Protein AF-A0A9P7Z9K1-F1 (afdb_monomer)

Mean predicted aligned error: 18.43 Å

InterPro domains:
  IPR018805 Cell wall protein YJL171C/Tos1, C-terminal [PF10287] (294-514)
  IPR018807 Cell wall protein YJL171C/Tos1, N-terminal [PF10290] (50-109)

Foldseek 3Di:
DVVVVVVVVVVVVVVVVVVVVPPPPQFFFPCVQPWDADQNAIFRAAFQKEKEFQQWDWAWFWFFDDQDPVLDTHTDIDTDGALNPPVLFFKWKKWFDQKFFFKKWKWDFDDPDPDPDPDPDDDDDDDDDDDDDDDDDDDDDDDDDDDDDDDDDDDDDDDDDPDDDDDDDDDDPPDDDDDDDFDKDWDQDPNDIDIDTPPDPDDDDDDDDDDDDDDDDDDDDDDDDDDDDDDDDDDDDDDDDDDDDDDDDDDDDDDDDDDDDDDDDDDDDDDDDDDDDDPPPPPDDPPDQPDQTKIFTQWMAGQVVLDTDQKFKKAQQAVQQAHHADPSQGGAIAADDLLLAHGDNDTGRNHSYRNAQPGMMIMATPAWDDPCPVPDADPRHTGGTGDHRQWMKMKTKMAHAQDPPDPRRLVRSKIFMKMDNRSCSRFHVPDDNGRQVRFSWMWTLWIRDRNGNQWTWIWIGGVQIDTGSYTHGHRNDDMWMKMWTRDSPRSMTMIRTDDPPDDSDRIDTSVVVVVRSPVTDPVSYRYHHSVVVVVPDPDPPPPDD

pLDDT: mean 70.48, std 29.5, range [22.77, 98.94]

Radius of gyration: 34.37 Å; Cα contacts (8 Å, |Δi|>4): 966; chains: 1; bounding box: 111×99×93 Å

Structure (mmCIF, N/CA/C/O backbone):
data_AF-A0A9P7Z9K1-F1
#
_entry.id   AF-A0A9P7Z9K1-F1
#
loop_
_atom_site.group_PDB
_atom_site.id
_atom_site.type_symbol
_atom_site.label_atom_id
_atom_site.label_alt_id
_atom_site.label_comp_id
_atom_site.label_asym_id
_atom_site.label_entity_id
_atom_site.label_seq_id
_atom_site.pdbx_PDB_ins_code
_atom_site.Cartn_x
_atom_site.Cartn_y
_atom_site.Cartn_z
_atom_site.occupancy
_atom_site.B_iso_or_equiv
_atom_site.auth_seq_id
_atom_site.auth_comp_id
_atom_site.auth_asym_id
_atom_site.auth_atom_id
_atom_site.pdbx_PDB_model_num
ATOM 1 N N . MET A 1 1 ? -43.307 46.936 30.297 1.00 53.91 1 MET A N 1
ATOM 2 C CA . MET A 1 1 ? -43.446 45.460 30.219 1.00 53.91 1 MET A CA 1
ATOM 3 C C . MET A 1 1 ? -43.026 44.916 28.855 1.00 53.91 1 MET A C 1
ATOM 5 O O . MET A 1 1 ? -41.855 44.590 28.769 1.00 53.91 1 MET A O 1
ATOM 9 N N . LYS A 1 2 ? -43.871 44.879 27.802 1.00 52.28 2 LYS A N 1
ATOM 10 C CA . LYS A 1 2 ? -43.585 44.150 26.532 1.00 52.28 2 LYS A CA 1
ATOM 11 C C . LYS A 1 2 ? -42.144 44.268 25.986 1.00 52.28 2 LYS A C 1
ATOM 13 O O . LYS A 1 2 ? -41.549 43.252 25.651 1.00 52.28 2 LYS A O 1
ATOM 18 N N . LEU A 1 3 ? -41.558 45.470 25.954 1.00 50.91 3 LEU A N 1
ATOM 19 C CA . LEU A 1 3 ? -40.187 45.679 25.457 1.00 50.91 3 LEU A CA 1
ATOM 20 C C . LEU A 1 3 ? -39.109 44.914 26.259 1.00 50.91 3 LEU A C 1
ATOM 22 O O . LEU A 1 3 ? -38.195 44.360 25.661 1.00 50.91 3 LEU A O 1
ATOM 26 N N . HIS A 1 4 ? -39.229 44.824 27.590 1.00 57.25 4 HIS A N 1
ATOM 27 C CA . HIS A 1 4 ? -38.320 44.006 28.409 1.00 57.25 4 HIS A CA 1
ATOM 28 C C . HIS A 1 4 ? -38.481 42.511 28.124 1.00 57.25 4 HIS A C 1
ATOM 30 O O . HIS A 1 4 ? -37.489 41.793 28.116 1.00 57.25 4 HIS A O 1
ATOM 36 N N . THR A 1 5 ? -39.706 42.044 27.859 1.00 61.56 5 THR A N 1
ATOM 37 C CA . THR A 1 5 ? -39.964 40.635 27.537 1.00 61.56 5 THR A CA 1
ATOM 38 C C . THR A 1 5 ? -39.195 40.219 26.284 1.00 61.56 5 THR A C 1
ATOM 40 O O . THR A 1 5 ? -38.458 39.242 26.330 1.00 61.56 5 THR A O 1
ATOM 43 N N . HIS A 1 6 ? -39.281 41.002 25.201 1.00 61.91 6 HIS A N 1
ATOM 44 C CA . HIS A 1 6 ? -38.575 40.700 23.950 1.00 61.91 6 HIS A CA 1
ATOM 45 C C . HIS A 1 6 ? -37.046 40.765 24.081 1.00 61.91 6 HIS A C 1
ATOM 47 O O . HIS A 1 6 ? -36.362 39.912 23.522 1.00 61.91 6 HIS A O 1
ATOM 53 N N . ILE A 1 7 ? -36.507 41.724 24.846 1.00 68.69 7 ILE A N 1
ATOM 54 C CA . ILE A 1 7 ? -35.061 41.804 25.119 1.00 68.69 7 ILE A CA 1
ATOM 55 C C . ILE A 1 7 ? -34.590 40.561 25.887 1.00 68.69 7 ILE A C 1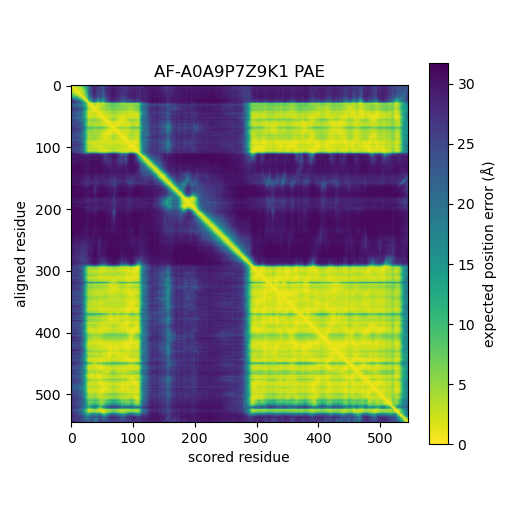
ATOM 57 O O . ILE A 1 7 ? -33.574 39.972 25.525 1.00 68.69 7 ILE A O 1
ATOM 61 N N . LEU A 1 8 ? -35.345 40.113 26.896 1.00 62.81 8 LEU A N 1
ATOM 62 C CA . LEU A 1 8 ? -34.990 38.924 27.671 1.00 62.81 8 LEU A CA 1
ATOM 63 C C . LEU A 1 8 ? -35.051 37.645 26.818 1.00 62.81 8 LEU A C 1
ATOM 65 O O . LEU A 1 8 ? -34.145 36.822 26.901 1.00 62.81 8 LEU A O 1
ATOM 69 N N . THR A 1 9 ? -36.062 37.497 25.951 1.00 62.94 9 THR A N 1
ATOM 70 C CA . THR A 1 9 ? -36.138 36.365 25.010 1.00 62.94 9 THR A CA 1
ATOM 71 C C . THR A 1 9 ? -34.973 36.367 24.020 1.00 62.94 9 THR A C 1
ATOM 73 O O . THR A 1 9 ? -34.409 35.309 23.761 1.00 62.94 9 THR A O 1
ATOM 76 N N . LEU A 1 10 ? -34.576 37.534 23.496 1.00 58.88 10 LEU A N 1
ATOM 77 C CA . LEU A 1 10 ? -33.450 37.641 22.564 1.00 58.88 10 LEU A CA 1
ATOM 78 C C . LEU A 1 10 ? -32.115 37.295 23.240 1.00 58.88 10 LEU A C 1
ATOM 80 O O . LEU A 1 10 ? -31.324 36.554 22.667 1.00 58.88 10 LEU A O 1
ATOM 84 N N . ILE A 1 11 ? -31.887 37.769 24.470 1.00 62.56 11 ILE A N 1
ATOM 85 C CA . ILE A 1 11 ? -30.689 37.431 25.257 1.00 62.56 11 ILE A CA 1
ATOM 86 C C . ILE A 1 11 ? -30.635 35.927 25.552 1.00 62.56 11 ILE A C 1
ATOM 88 O O . ILE A 1 11 ? -29.581 35.320 25.388 1.00 62.56 11 ILE A O 1
ATOM 92 N N . ILE A 1 12 ? -31.762 35.307 25.924 1.00 59.56 12 ILE A N 1
ATOM 93 C CA . ILE A 1 12 ? -31.834 33.852 26.130 1.00 59.56 12 ILE A CA 1
ATOM 94 C C . ILE A 1 12 ? -31.536 33.105 24.824 1.00 59.56 12 ILE A C 1
ATOM 96 O O . ILE A 1 12 ? -30.735 32.180 24.847 1.00 59.56 12 ILE A O 1
ATOM 100 N N . LEU A 1 13 ? -32.093 33.531 23.684 1.00 52.66 13 LEU A N 1
ATOM 101 C CA . LEU A 1 13 ? -31.843 32.890 22.387 1.00 52.66 13 LEU A CA 1
ATOM 102 C C . LEU A 1 13 ? -30.368 32.994 21.958 1.00 52.66 13 LEU A C 1
ATOM 104 O O . LEU A 1 13 ? -29.796 32.013 21.490 1.00 52.66 13 LEU A O 1
ATOM 108 N N . VAL A 1 14 ? -29.739 34.157 22.156 1.00 54.97 14 VAL A N 1
ATOM 109 C CA . VAL A 1 14 ? -28.313 34.379 21.857 1.00 54.97 14 VAL A CA 1
ATOM 110 C C . VAL A 1 14 ? -27.415 33.572 22.798 1.00 54.97 14 VAL A C 1
ATOM 112 O O . VAL A 1 14 ? -26.445 32.982 22.335 1.00 54.97 14 VAL A O 1
ATOM 115 N N . LEU A 1 15 ? -27.753 33.467 24.087 1.00 49.00 15 LEU A N 1
ATOM 116 C CA . LEU A 1 15 ? -27.040 32.594 25.027 1.00 49.00 15 LEU A CA 1
ATOM 117 C C . LEU A 1 15 ? -27.241 31.105 24.706 1.00 49.00 15 LEU A C 1
ATOM 119 O O . LEU A 1 15 ? -26.305 30.329 24.864 1.00 49.00 15 LEU A O 1
ATOM 123 N N . SER A 1 16 ? -28.414 30.698 24.210 1.00 48.69 16 SER A N 1
ATOM 124 C CA . SER A 1 16 ? -28.655 29.330 23.734 1.00 48.69 16 SER A CA 1
ATOM 125 C C . SER A 1 16 ? -27.857 29.005 22.469 1.00 48.69 16 SER A C 1
ATOM 127 O O . SER A 1 16 ? -27.307 27.915 22.383 1.00 48.69 16 SER A O 1
ATOM 129 N N . PHE A 1 17 ? -27.725 29.944 21.525 1.00 41.56 17 PHE A N 1
ATOM 130 C CA . PHE A 1 17 ? -26.838 29.777 20.367 1.00 41.56 17 PHE A CA 1
ATOM 131 C C . PHE A 1 17 ? -25.358 29.771 20.769 1.00 41.56 17 PHE A C 1
ATOM 133 O O . PHE A 1 17 ? -24.609 28.925 20.294 1.00 41.56 17 PHE A O 1
ATOM 140 N N . ALA A 1 18 ? -24.936 30.638 21.695 1.00 42.50 18 ALA A N 1
ATOM 141 C CA . ALA A 1 18 ? -23.566 30.642 22.212 1.00 42.50 18 ALA A CA 1
ATOM 142 C C . ALA A 1 18 ? -23.223 29.353 22.985 1.00 42.50 18 ALA A C 1
ATOM 144 O O . ALA A 1 18 ? -22.096 28.881 22.907 1.00 42.50 18 ALA A O 1
ATOM 145 N N . ALA A 1 19 ? -24.196 28.748 23.676 1.00 38.91 19 ALA A N 1
ATOM 146 C CA . ALA A 1 19 ? -24.057 27.432 24.303 1.00 38.91 19 ALA A CA 1
ATOM 147 C C . ALA A 1 19 ? -24.130 26.259 23.302 1.00 38.91 19 ALA A C 1
ATOM 149 O O . ALA A 1 19 ? -23.750 25.145 23.655 1.00 38.91 19 ALA A O 1
ATOM 150 N N . PHE A 1 20 ? -24.601 26.496 22.069 1.00 39.22 20 PHE A N 1
ATOM 151 C CA . PHE A 1 20 ? -24.556 25.527 20.967 1.00 39.22 20 PHE A CA 1
ATOM 152 C C . PHE A 1 20 ? -23.344 25.710 20.041 1.00 39.22 20 PHE A C 1
ATOM 154 O O . PHE A 1 20 ? -23.055 24.823 19.242 1.00 39.22 20 PHE A O 1
ATOM 161 N N . CYS A 1 21 ? -22.531 26.750 20.257 1.00 39.03 21 CYS A N 1
ATOM 162 C CA . CYS A 1 21 ? -21.081 26.642 20.087 1.00 39.03 21 CYS A CA 1
ATOM 163 C C . CYS A 1 21 ? -20.498 25.755 21.203 1.00 39.03 21 CYS A C 1
ATOM 165 O O . CYS A 1 21 ? -19.612 26.169 21.952 1.00 39.03 21 CYS A O 1
ATOM 167 N N . LEU A 1 22 ? -21.001 24.519 21.307 1.00 39.31 22 LEU A N 1
ATOM 168 C CA . LEU A 1 22 ? -20.249 23.442 21.926 1.00 39.31 22 LEU A CA 1
ATOM 169 C C . LEU A 1 22 ? -18.929 23.392 21.163 1.00 39.31 22 LEU A C 1
ATOM 171 O O . LEU A 1 22 ? -18.947 23.278 19.936 1.00 39.31 22 LEU A O 1
ATOM 175 N N . SER A 1 23 ? -17.805 23.531 21.865 1.00 37.97 23 SER A N 1
ATOM 176 C CA . SER A 1 23 ? -16.497 23.399 21.238 1.00 37.97 23 SER A CA 1
ATOM 177 C C . SER A 1 23 ? -16.482 22.087 20.467 1.00 37.97 23 SER A C 1
ATOM 179 O O . SER A 1 23 ? -16.574 21.018 21.074 1.00 37.97 23 SER A O 1
ATOM 181 N N . ILE A 1 24 ? -16.368 22.163 19.139 1.00 41.12 24 ILE A N 1
ATOM 182 C CA . ILE A 1 24 ? -15.924 21.016 18.361 1.00 41.12 24 ILE A CA 1
ATOM 183 C C . ILE A 1 24 ? -14.483 20.829 18.809 1.00 41.12 24 ILE A C 1
ATOM 185 O O . ILE A 1 24 ? -13.577 21.498 18.314 1.00 41.12 24 ILE A O 1
ATOM 189 N N . SER A 1 25 ? -14.294 19.994 19.831 1.00 40.66 25 SER A N 1
ATOM 190 C CA . SER A 1 25 ? -12.986 19.471 20.173 1.00 40.66 25 SER A CA 1
ATOM 191 C C . SER A 1 25 ? -12.506 18.773 18.919 1.00 40.66 25 SER A C 1
ATOM 193 O O . SER A 1 25 ? -12.991 17.689 18.591 1.00 40.66 25 SER A O 1
ATOM 195 N N . VAL A 1 26 ? -11.607 19.446 18.202 1.00 42.44 26 VAL A N 1
ATOM 196 C CA . VAL A 1 26 ? -10.804 18.850 17.148 1.00 42.44 26 VAL A CA 1
ATOM 197 C C . VAL A 1 26 ? -10.062 17.723 17.840 1.00 42.44 26 VAL A C 1
ATOM 199 O O . VAL A 1 26 ? -9.089 17.953 18.557 1.00 42.44 26 VAL A O 1
ATOM 202 N N . ARG A 1 27 ? -10.609 16.517 17.713 1.00 50.69 27 ARG A N 1
ATOM 203 C CA . ARG A 1 27 ? -9.882 15.315 18.057 1.00 50.69 27 ARG A CA 1
ATOM 204 C C . ARG A 1 27 ? -8.786 15.219 17.007 1.00 50.69 27 ARG A C 1
ATOM 206 O O . ARG A 1 27 ? -9.073 15.087 15.821 1.00 50.69 27 ARG A O 1
ATOM 213 N N . ALA A 1 28 ? -7.573 15.482 17.465 1.00 63.53 28 ALA A N 1
ATOM 214 C CA . ALA A 1 28 ? -6.450 14.647 17.104 1.00 63.53 28 ALA A CA 1
ATOM 215 C C . ALA A 1 28 ? -6.528 13.353 17.946 1.00 63.53 28 ALA A C 1
ATOM 217 O O . ALA A 1 28 ? -7.537 13.099 18.618 1.00 63.53 28 ALA A O 1
ATOM 218 N N . ASP A 1 29 ? -5.442 12.593 17.918 1.00 73.31 29 ASP A N 1
ATOM 219 C CA . ASP A 1 29 ? -5.140 11.460 18.791 1.00 73.31 29 ASP A CA 1
ATOM 220 C C . ASP A 1 29 ? -5.616 11.590 20.258 1.00 73.31 29 ASP A C 1
ATOM 222 O O . ASP A 1 29 ? -5.683 12.663 20.873 1.00 73.31 29 ASP A O 1
ATOM 226 N N . GLN A 1 30 ? -5.928 10.451 20.879 1.00 85.62 30 GLN A N 1
ATOM 227 C CA . GLN A 1 30 ? -6.429 10.383 22.253 1.00 85.62 30 GLN A CA 1
ATOM 228 C C . GLN A 1 30 ? -5.336 10.557 23.324 1.00 85.62 30 GLN A C 1
ATOM 230 O O . GLN A 1 30 ? -5.544 10.213 24.489 1.00 85.62 30 GLN A O 1
ATOM 235 N N . CYS A 1 31 ? -4.202 11.182 22.991 1.00 86.62 31 CYS A N 1
ATOM 236 C CA . CYS A 1 31 ? -3.081 11.449 23.901 1.00 86.62 31 CYS A CA 1
ATOM 237 C C . CYS A 1 31 ? -3.473 12.231 25.170 1.00 86.62 31 CYS A C 1
ATOM 239 O O . CYS A 1 31 ? -2.802 12.135 26.197 1.00 86.62 31 CYS A O 1
ATOM 241 N N . LEU A 1 32 ? -4.598 12.959 25.146 1.00 85.50 32 LEU A N 1
ATOM 242 C CA . LEU A 1 32 ? -5.200 13.599 26.326 1.00 85.50 32 LEU A CA 1
ATOM 243 C C . LEU A 1 32 ? -5.608 12.607 27.435 1.00 85.50 32 LEU A C 1
ATOM 245 O O . LEU A 1 32 ? -5.754 13.013 28.588 1.00 85.50 32 LEU A O 1
ATOM 249 N N . HIS A 1 33 ? -5.790 11.327 27.103 1.00 85.44 33 HIS A N 1
ATOM 250 C CA . HIS A 1 33 ? -6.073 10.241 28.046 1.00 85.44 33 HIS A CA 1
ATOM 251 C C . HIS A 1 33 ? -4.802 9.534 28.553 1.00 85.44 33 HIS A C 1
ATOM 253 O O . HIS A 1 33 ? -4.872 8.748 29.497 1.00 85.44 33 HIS A O 1
ATOM 259 N N . GLY A 1 34 ? -3.643 9.861 27.977 1.00 88.06 34 GLY A N 1
ATOM 260 C CA . GLY A 1 34 ? -2.338 9.294 28.298 1.00 88.06 34 GLY A CA 1
ATOM 261 C C . GLY A 1 34 ? -1.526 9.016 27.035 1.00 88.06 34 GLY A C 1
ATOM 262 O O . GLY A 1 34 ? -2.088 8.720 25.978 1.00 88.06 34 GLY A O 1
ATOM 263 N N . SER A 1 35 ? -0.205 9.100 27.159 1.00 91.75 35 SER A N 1
ATOM 264 C CA . SER A 1 35 ? 0.743 8.753 26.105 1.00 91.75 35 SER A CA 1
ATOM 265 C C . SER A 1 35 ? 2.077 8.286 26.682 1.00 91.75 35 SER A C 1
ATOM 267 O O . SER A 1 35 ? 2.425 8.598 27.824 1.00 91.75 35 SER A O 1
ATOM 269 N N . GLU A 1 36 ? 2.827 7.546 25.875 1.00 92.75 36 GLU A N 1
ATOM 270 C CA . GLU A 1 36 ? 4.205 7.139 26.133 1.00 92.75 36 GLU A CA 1
ATOM 271 C C . GLU A 1 36 ? 5.078 7.360 24.888 1.00 92.75 36 GLU A C 1
ATOM 273 O O . GLU A 1 36 ? 4.578 7.569 23.781 1.00 92.75 36 GLU A O 1
ATOM 278 N N . GLU A 1 37 ? 6.397 7.348 25.071 1.00 91.31 37 GLU A N 1
ATOM 279 C CA . GLU A 1 37 ? 7.379 7.480 23.994 1.00 91.31 37 GLU A CA 1
ATOM 280 C C . GLU A 1 37 ? 8.265 6.232 23.977 1.00 91.31 37 GLU A C 1
ATOM 282 O O . GLU A 1 37 ? 8.944 5.931 24.960 1.00 91.31 37 GLU A O 1
ATOM 287 N N . ILE A 1 38 ? 8.247 5.493 22.866 1.00 88.44 38 ILE A N 1
ATOM 288 C CA . ILE A 1 38 ? 9.008 4.252 22.682 1.00 88.44 38 ILE A CA 1
ATOM 289 C C . ILE A 1 38 ? 9.768 4.359 21.362 1.00 88.44 38 ILE A C 1
ATOM 291 O O . ILE A 1 38 ? 9.172 4.594 20.315 1.00 88.44 38 ILE A O 1
ATOM 295 N N . GLY A 1 39 ? 11.097 4.219 21.398 1.00 84.69 39 GLY A N 1
ATOM 296 C CA . GLY A 1 39 ? 11.930 4.274 20.189 1.00 84.69 39 GLY A CA 1
ATOM 297 C C . GLY A 1 39 ? 11.775 5.576 19.387 1.00 84.69 39 GLY A C 1
ATOM 298 O O . GLY A 1 39 ? 11.738 5.529 18.160 1.00 84.69 39 GLY A O 1
ATOM 299 N N . GLY A 1 40 ? 11.604 6.718 20.066 1.00 85.81 40 GLY A N 1
ATOM 300 C CA . GLY A 1 40 ? 11.367 8.028 19.440 1.00 85.81 40 GLY A CA 1
ATOM 301 C C . GLY A 1 40 ? 9.969 8.220 18.836 1.00 85.81 40 GLY A C 1
ATOM 302 O O . GLY A 1 40 ? 9.726 9.234 18.188 1.00 85.81 40 GLY A O 1
ATOM 303 N N . ASN A 1 41 ? 9.050 7.270 19.036 1.00 87.88 41 ASN A N 1
ATOM 304 C CA . ASN A 1 41 ? 7.672 7.333 18.558 1.00 87.88 41 ASN A CA 1
ATOM 305 C C . ASN A 1 41 ? 6.703 7.523 19.730 1.00 87.88 41 ASN A C 1
ATOM 307 O O . ASN A 1 41 ? 6.785 6.809 20.731 1.00 87.88 41 ASN A O 1
ATOM 311 N N . HIS A 1 42 ? 5.756 8.453 19.593 1.00 89.88 42 HIS A N 1
ATOM 312 C CA . HIS A 1 42 ? 4.657 8.593 20.547 1.00 89.88 42 HIS A CA 1
ATOM 313 C C . HIS A 1 42 ? 3.552 7.568 20.277 1.00 89.88 42 HIS A C 1
ATOM 315 O O . HIS A 1 42 ? 3.133 7.379 19.130 1.00 89.88 42 HIS A O 1
ATOM 321 N N . TYR A 1 43 ? 3.075 6.953 21.357 1.00 92.06 43 TYR A N 1
ATOM 322 C CA . TYR A 1 43 ? 1.948 6.027 21.394 1.00 92.06 43 TYR A CA 1
ATOM 323 C C . TYR A 1 43 ? 0.944 6.513 22.435 1.00 92.06 43 TYR A C 1
ATOM 325 O O . TYR A 1 43 ? 1.329 6.806 23.567 1.00 92.06 43 TYR A O 1
ATOM 333 N N . CYS A 1 44 ? -0.329 6.599 22.064 1.00 93.00 44 CYS A N 1
ATOM 334 C CA . CYS A 1 44 ? -1.377 7.170 22.903 1.00 93.00 44 CYS A CA 1
ATOM 335 C C . CYS A 1 44 ? -2.357 6.095 23.383 1.00 93.00 44 CYS A C 1
ATOM 337 O O . CYS A 1 44 ? -1.984 5.317 24.263 1.00 93.00 44 CYS A O 1
ATOM 339 N N . GLN A 1 45 ? -3.576 6.009 22.853 1.00 92.88 45 GLN A N 1
ATOM 340 C CA . GLN A 1 45 ? -4.546 4.988 23.262 1.00 92.88 45 GLN A CA 1
ATOM 341 C C . GLN A 1 45 ? -4.635 3.829 22.264 1.00 92.88 45 GLN A C 1
ATOM 343 O O . GLN A 1 45 ? -4.339 3.971 21.078 1.00 92.88 45 GLN A O 1
ATOM 348 N N . ALA A 1 46 ? -5.068 2.670 22.766 1.00 94.12 46 ALA A N 1
ATOM 349 C CA . ALA A 1 46 ? -5.465 1.554 21.919 1.00 94.12 46 ALA A CA 1
ATOM 350 C C . ALA A 1 46 ? -6.852 1.840 21.319 1.00 94.12 46 ALA A C 1
ATOM 352 O O . ALA A 1 46 ? -7.786 2.162 22.055 1.00 94.12 46 ALA A O 1
ATOM 353 N N . VAL A 1 47 ? -6.988 1.706 20.001 1.00 93.88 47 VAL A N 1
ATOM 354 C CA . VAL A 1 47 ? -8.225 1.959 19.246 1.00 93.88 47 VAL A CA 1
ATOM 355 C C . VAL A 1 47 ? -8.583 0.777 18.346 1.00 93.88 47 VAL A C 1
ATOM 357 O O . VAL A 1 47 ? -7.750 -0.070 18.031 1.00 93.88 47 VAL A O 1
ATOM 360 N N . GLU A 1 48 ? -9.845 0.724 17.924 1.00 93.31 48 GLU A N 1
ATOM 361 C CA . GLU A 1 48 ? -10.361 -0.247 16.951 1.00 93.31 48 GLU A CA 1
ATOM 362 C C . GLU A 1 48 ? -10.534 0.381 15.558 1.00 93.31 48 GLU A C 1
ATOM 364 O O . GLU A 1 48 ? -10.745 -0.341 14.583 1.00 93.31 48 GLU A O 1
ATOM 369 N N . ALA A 1 49 ? -10.450 1.712 15.444 1.00 93.00 49 ALA A N 1
ATOM 370 C CA . ALA A 1 49 ? -10.546 2.424 14.175 1.00 93.00 49 ALA A CA 1
ATOM 371 C C . ALA A 1 49 ? -9.775 3.757 14.149 1.00 93.00 49 ALA A C 1
ATOM 373 O O . ALA A 1 49 ? -9.717 4.481 15.147 1.00 93.00 49 ALA A O 1
ATOM 374 N N . PHE A 1 50 ? -9.282 4.110 12.959 1.00 93.25 50 PHE A N 1
ATOM 375 C CA . PHE A 1 50 ? -8.732 5.419 12.599 1.00 93.25 50 PHE A CA 1
ATOM 376 C C . PHE A 1 50 ? -9.619 6.066 11.531 1.00 93.25 50 PHE A C 1
ATOM 378 O O . PHE A 1 50 ? -10.040 5.394 10.586 1.00 93.25 50 PHE A O 1
ATOM 385 N N . ARG A 1 51 ? -9.864 7.378 11.612 1.00 92.62 51 ARG A N 1
ATOM 386 C CA . ARG A 1 51 ? -10.558 8.110 10.542 1.00 92.62 51 ARG A CA 1
ATOM 387 C C . ARG A 1 51 ? -9.897 9.439 10.215 1.00 92.62 51 ARG A C 1
ATOM 389 O O . ARG A 1 51 ? -10.027 10.406 10.965 1.00 92.62 51 ARG A O 1
ATOM 396 N N . TYR A 1 52 ? -9.305 9.508 9.033 1.00 93.38 52 TYR A N 1
ATOM 397 C CA . TYR A 1 52 ? -8.770 10.738 8.466 1.00 93.38 52 TYR A CA 1
ATOM 398 C C . TYR A 1 52 ? -9.903 11.555 7.843 1.00 93.38 52 TYR A C 1
ATOM 400 O O . TYR A 1 52 ? -10.718 11.007 7.098 1.00 93.38 52 TYR A O 1
ATOM 408 N N . THR A 1 53 ? -9.969 12.852 8.145 1.00 92.19 53 THR A N 1
ATOM 409 C CA . THR A 1 53 ? -10.940 13.809 7.584 1.00 92.19 53 THR A CA 1
ATOM 410 C C . THR A 1 53 ? -10.233 14.916 6.810 1.00 92.19 53 THR A C 1
ATOM 412 O O . THR A 1 53 ? -9.119 15.315 7.157 1.00 92.19 53 THR A O 1
ATOM 415 N N . ASN A 1 54 ? -10.901 15.427 5.769 1.00 92.12 54 ASN A N 1
ATOM 416 C CA . ASN A 1 54 ? -10.358 16.420 4.836 1.00 92.12 54 ASN A CA 1
ATOM 417 C C . ASN A 1 54 ? -9.078 15.925 4.134 1.00 92.12 54 ASN A C 1
ATOM 419 O O . ASN A 1 54 ? -8.098 16.658 4.020 1.00 92.12 54 ASN A O 1
ATOM 423 N N . VAL A 1 55 ? -9.087 14.659 3.699 1.00 93.31 55 VAL A N 1
ATOM 424 C CA . VAL A 1 55 ? -7.939 13.980 3.067 1.00 93.31 55 VAL A CA 1
ATOM 425 C C . VAL A 1 55 ? -7.594 14.575 1.701 1.00 93.31 55 VAL A C 1
ATOM 427 O O . VAL A 1 55 ? -6.426 14.632 1.329 1.00 93.31 55 VAL A O 1
ATOM 430 N N . GLY A 1 56 ? -8.605 14.998 0.940 1.00 91.94 56 GLY A N 1
ATOM 431 C CA . GLY A 1 56 ? -8.417 15.508 -0.413 1.00 91.94 56 GLY A CA 1
ATOM 432 C C . GLY A 1 56 ? -7.858 16.921 -0.436 1.00 91.94 56 GLY A C 1
ATOM 433 O O . GLY A 1 56 ? -8.506 17.853 0.043 1.00 91.94 56 GLY A O 1
ATOM 434 N N . THR A 1 57 ? -6.701 17.086 -1.073 1.00 91.00 57 THR A N 1
ATOM 435 C CA . THR A 1 57 ? -6.150 18.397 -1.427 1.00 91.00 57 THR A CA 1
ATOM 436 C C . THR A 1 57 ? -5.959 18.520 -2.936 1.00 91.00 57 THR A C 1
ATOM 438 O O . THR A 1 57 ? -5.762 17.533 -3.647 1.00 91.00 57 THR A O 1
ATOM 441 N N . ASP A 1 58 ? -5.967 19.759 -3.419 1.00 94.44 58 ASP A N 1
ATOM 442 C CA . ASP A 1 58 ? -5.365 20.094 -4.706 1.00 94.44 58 ASP A CA 1
ATOM 443 C C . ASP A 1 58 ? -3.844 20.202 -4.516 1.00 94.44 58 ASP A C 1
ATOM 445 O O . ASP A 1 58 ? -3.374 20.634 -3.456 1.00 94.44 58 ASP A O 1
ATOM 449 N N . GLY A 1 59 ? -3.061 19.797 -5.516 1.00 95.25 59 GLY A N 1
ATOM 450 C CA . GLY A 1 59 ? -1.609 19.699 -5.377 1.00 95.25 59 GLY A CA 1
ATOM 451 C C . GLY A 1 59 ? -0.867 19.410 -6.679 1.00 95.25 59 GLY A C 1
ATOM 452 O O . GLY A 1 59 ? -1.407 19.523 -7.784 1.00 95.25 59 GLY A O 1
ATOM 453 N N . THR A 1 60 ? 0.426 19.105 -6.565 1.00 97.06 60 THR A N 1
ATOM 454 C CA . THR A 1 60 ? 1.294 18.778 -7.705 1.00 97.06 60 THR A CA 1
ATOM 455 C C . THR A 1 60 ? 2.486 17.953 -7.235 1.00 97.06 60 THR A C 1
ATOM 457 O O . THR A 1 60 ? 3.275 18.426 -6.420 1.00 97.06 60 THR A O 1
ATOM 460 N N . TYR A 1 61 ? 2.659 16.764 -7.810 1.00 97.56 61 TYR A N 1
ATOM 461 C CA . TYR A 1 61 ? 3.854 15.936 -7.629 1.00 97.56 61 TYR A CA 1
ATOM 462 C C . TYR A 1 61 ? 4.723 15.935 -8.897 1.00 97.56 61 TYR A C 1
ATOM 464 O O . TYR A 1 61 ? 4.342 16.467 -9.938 1.00 97.56 61 TYR A O 1
ATOM 472 N N . GLN A 1 62 ? 5.921 15.360 -8.811 1.00 98.19 62 GLN A N 1
ATOM 473 C CA . GLN A 1 62 ? 6.868 15.221 -9.917 1.00 98.19 62 GLN A CA 1
ATOM 474 C C . GLN A 1 62 ? 6.780 13.789 -10.459 1.00 98.19 62 GLN A C 1
ATOM 476 O O . GLN A 1 62 ? 7.356 12.862 -9.887 1.00 98.19 62 GLN A O 1
ATOM 481 N N . ARG A 1 63 ? 6.023 13.588 -11.543 1.00 97.69 63 ARG A N 1
ATOM 482 C CA . ARG A 1 63 ? 5.890 12.280 -12.200 1.00 97.69 63 ARG A CA 1
ATOM 483 C C . ARG A 1 63 ? 7.154 11.982 -12.996 1.00 97.69 63 ARG A C 1
ATOM 485 O O . ARG A 1 63 ? 7.557 12.803 -13.809 1.00 97.69 63 ARG A O 1
ATOM 492 N N . VAL A 1 64 ? 7.729 10.793 -12.825 1.00 98.38 64 VAL A N 1
ATOM 493 C CA . VAL A 1 64 ? 8.836 10.310 -13.669 1.00 98.38 64 VAL A CA 1
ATOM 494 C C . VAL A 1 64 ? 8.378 10.199 -15.124 1.00 98.38 64 VAL A C 1
ATOM 496 O O . VAL A 1 64 ? 7.316 9.644 -15.396 1.00 98.38 64 VAL A O 1
ATOM 499 N N . VAL A 1 65 ? 9.179 10.716 -16.054 1.00 97.62 65 VAL A N 1
ATOM 500 C CA . VAL A 1 65 ? 8.926 10.650 -17.506 1.00 97.62 65 VAL A CA 1
ATOM 501 C C . VAL A 1 65 ? 10.077 10.021 -18.295 1.00 97.62 65 VAL A C 1
ATOM 503 O O . VAL A 1 65 ? 9.886 9.665 -19.456 1.00 97.62 65 VAL A O 1
ATOM 506 N N . ASN A 1 66 ? 11.247 9.838 -17.675 1.00 97.75 66 ASN A N 1
ATOM 507 C CA . ASN A 1 66 ? 12.366 9.072 -18.224 1.00 97.75 66 ASN A CA 1
ATOM 508 C C . ASN A 1 66 ? 13.267 8.520 -17.101 1.00 97.75 66 ASN A C 1
ATOM 510 O O . ASN A 1 66 ? 13.427 9.147 -16.054 1.00 97.75 66 ASN A O 1
ATOM 514 N N . MET A 1 67 ? 13.870 7.355 -17.347 1.00 97.88 67 MET A N 1
ATOM 515 C CA . MET A 1 67 ? 14.870 6.698 -16.498 1.00 97.88 67 MET A CA 1
ATOM 516 C C . MET A 1 67 ? 16.039 6.267 -17.392 1.00 97.88 67 MET A C 1
ATOM 518 O O . MET A 1 67 ? 15.970 5.238 -18.067 1.00 97.88 67 MET A O 1
ATOM 522 N N . GLY A 1 68 ? 17.084 7.091 -17.443 1.00 94.94 68 GLY A N 1
ATOM 523 C CA . GLY A 1 68 ? 18.267 6.882 -18.273 1.00 94.94 68 GLY A CA 1
ATOM 524 C C . GLY A 1 68 ? 19.173 5.770 -17.745 1.00 94.94 68 GLY A C 1
ATOM 525 O O . GLY A 1 68 ? 19.302 5.565 -16.540 1.00 94.94 68 GLY A O 1
ATOM 526 N N . SER A 1 69 ? 19.858 5.061 -18.648 1.00 89.94 69 SER A N 1
ATOM 527 C CA . SER A 1 69 ? 20.805 3.983 -18.305 1.00 89.94 69 SER A CA 1
ATOM 528 C C . SER A 1 69 ? 22.081 4.459 -17.588 1.00 89.94 69 SER A C 1
ATOM 530 O O . SER A 1 69 ? 22.921 3.648 -17.213 1.00 89.94 69 SER A O 1
ATOM 532 N N . ASP A 1 70 ? 22.249 5.771 -17.451 1.00 91.56 70 ASP A N 1
ATOM 533 C CA . ASP A 1 70 ? 23.272 6.475 -16.675 1.00 91.56 70 ASP A CA 1
ATOM 534 C C . ASP A 1 70 ? 22.793 6.866 -15.260 1.00 91.56 70 ASP A C 1
ATOM 536 O O . ASP A 1 70 ? 23.564 7.429 -14.485 1.00 91.56 70 ASP A O 1
ATOM 540 N N . GLY A 1 71 ? 21.533 6.571 -14.921 1.00 93.81 71 GLY A N 1
ATOM 541 C CA . GLY A 1 71 ? 20.881 6.978 -13.677 1.00 93.81 71 GLY A CA 1
ATOM 542 C C . GLY A 1 71 ? 20.178 8.335 -13.734 1.00 93.81 71 GLY A C 1
ATOM 543 O O . GLY A 1 71 ? 19.681 8.797 -12.706 1.00 93.81 71 GLY A O 1
ATOM 544 N N . ALA A 1 72 ? 20.087 8.976 -14.906 1.00 96.88 72 ALA A N 1
ATOM 545 C CA . ALA A 1 72 ? 19.255 10.164 -15.074 1.00 96.88 72 ALA A CA 1
ATOM 546 C C . ALA A 1 72 ? 17.777 9.841 -14.787 1.00 96.88 72 ALA A C 1
ATOM 548 O O . ALA A 1 72 ? 17.244 8.837 -15.258 1.00 96.88 72 ALA A O 1
ATOM 549 N N . CYS A 1 73 ? 17.104 10.701 -14.024 1.00 97.81 73 CYS A N 1
ATOM 550 C CA . CYS A 1 73 ? 15.697 10.544 -13.670 1.00 97.81 73 CYS A CA 1
ATOM 551 C C . CYS A 1 73 ? 14.947 11.847 -13.947 1.00 97.81 73 CYS A C 1
ATOM 553 O O . CYS A 1 73 ? 14.911 12.745 -13.101 1.00 97.81 73 CYS A O 1
ATOM 555 N N . ASP A 1 74 ? 14.366 11.956 -15.139 1.00 98.31 74 ASP A N 1
ATOM 556 C CA . ASP A 1 74 ? 13.622 13.149 -15.535 1.00 98.31 74 ASP A CA 1
ATOM 557 C C . ASP A 1 74 ? 12.185 13.060 -15.019 1.00 98.31 74 ASP A C 1
ATOM 559 O O . ASP A 1 74 ? 11.542 12.004 -15.090 1.00 98.31 74 ASP A O 1
ATOM 563 N N . LYS A 1 75 ? 11.670 14.176 -14.497 1.00 98.50 75 LYS A N 1
ATOM 564 C CA . LYS A 1 75 ? 10.321 14.268 -13.934 1.00 98.50 75 LYS A CA 1
ATOM 565 C C . LYS A 1 75 ? 9.611 15.529 -14.417 1.00 98.50 75 LYS A C 1
ATOM 567 O O . LYS A 1 75 ? 10.216 16.598 -14.427 1.00 98.50 75 LYS A O 1
ATOM 572 N N . ASP A 1 76 ? 8.328 15.396 -14.739 1.00 98.19 76 ASP A N 1
ATOM 573 C CA . ASP A 1 76 ? 7.434 16.505 -15.079 1.00 98.19 76 ASP A CA 1
ATOM 574 C C . ASP A 1 76 ? 6.441 16.790 -13.934 1.00 98.19 76 ASP A C 1
ATOM 576 O O . ASP A 1 76 ? 5.954 15.850 -13.291 1.00 98.19 76 ASP A O 1
ATOM 580 N N . PRO A 1 77 ? 6.051 18.058 -13.705 1.00 98.12 77 PRO A N 1
ATOM 581 C CA . PRO A 1 77 ? 4.978 18.396 -12.775 1.00 98.12 77 PRO A CA 1
ATOM 582 C C . PRO A 1 77 ? 3.627 17.821 -13.231 1.00 98.12 77 PRO A C 1
ATOM 584 O O . PRO A 1 77 ? 3.103 18.192 -14.282 1.00 98.12 77 PRO A O 1
ATOM 587 N N . GLN A 1 78 ? 3.023 16.964 -12.409 1.00 97.25 78 GLN A N 1
ATOM 588 C CA . GLN A 1 78 ? 1.672 16.437 -12.600 1.00 97.25 78 GLN A CA 1
ATOM 589 C C . GLN A 1 78 ? 0.744 17.016 -11.528 1.00 97.25 78 GLN A C 1
ATOM 591 O O . GLN A 1 78 ? 0.934 16.796 -10.332 1.00 97.25 78 GLN A O 1
ATOM 596 N N . GLN A 1 79 ? -0.258 17.779 -11.967 1.00 97.44 79 GLN A N 1
ATOM 597 C CA . GLN A 1 79 ? -1.279 18.365 -11.096 1.00 97.44 79 GLN A CA 1
ATOM 598 C C . GLN A 1 79 ? -2.313 17.318 -10.674 1.00 97.44 79 GLN A C 1
ATOM 600 O O . GLN A 1 79 ? -2.661 16.437 -11.460 1.00 97.44 79 GLN A O 1
ATOM 605 N N . PHE A 1 80 ? -2.856 17.462 -9.468 1.00 96.12 80 PHE A N 1
ATOM 606 C CA . PHE A 1 80 ? -3.974 16.657 -8.983 1.00 96.12 80 PHE A CA 1
ATOM 607 C C . PHE A 1 80 ? -4.978 17.512 -8.202 1.00 96.12 80 PHE A C 1
ATOM 609 O O . PHE A 1 80 ? -4.644 18.585 -7.700 1.00 96.12 80 PHE A O 1
ATOM 616 N N . SER A 1 81 ? -6.218 17.032 -8.120 1.00 95.75 81 SER A N 1
ATOM 617 C CA . SER A 1 81 ? -7.326 17.659 -7.383 1.00 95.75 81 SER A CA 1
ATOM 618 C C . SER A 1 81 ? -8.377 16.613 -7.014 1.00 95.75 81 SER A C 1
ATOM 620 O O . SER A 1 81 ? -8.402 15.536 -7.616 1.00 95.75 81 SER A O 1
ATOM 622 N N . GLY A 1 82 ? -9.235 16.895 -6.032 1.00 94.50 82 GLY A N 1
ATOM 623 C CA . GLY A 1 82 ? -10.399 16.056 -5.704 1.00 94.50 82 GLY A CA 1
ATOM 624 C C . GLY A 1 82 ? -10.398 15.391 -4.315 1.00 94.50 82 GLY A C 1
ATOM 625 O O . GLY A 1 82 ? -9.452 15.527 -3.543 1.00 94.50 82 GLY A O 1
ATOM 626 N N . PRO A 1 83 ? -11.478 14.656 -3.974 1.00 94.38 83 PRO A N 1
ATOM 627 C CA . PRO A 1 83 ? -11.907 14.450 -2.585 1.00 94.38 83 PRO A CA 1
ATOM 628 C C . PRO A 1 83 ? -11.018 13.577 -1.690 1.00 94.38 83 PRO A C 1
ATOM 630 O O . PRO A 1 83 ? -11.085 13.766 -0.481 1.00 94.38 83 PRO A O 1
ATOM 633 N N . LEU A 1 84 ? -10.186 12.677 -2.224 1.00 95.19 84 LEU A N 1
ATOM 634 C CA . LEU A 1 84 ? -9.121 11.973 -1.487 1.00 95.19 84 LEU A CA 1
ATOM 635 C C . LEU A 1 84 ? -7.770 12.078 -2.223 1.00 95.19 84 LEU A C 1
ATOM 637 O O . LEU A 1 84 ? -6.906 11.216 -2.073 1.00 95.19 84 LEU A O 1
ATOM 641 N N . SER A 1 85 ? -7.593 13.088 -3.083 1.00 94.62 85 SER A N 1
ATOM 642 C CA . SER A 1 85 ? -6.381 13.205 -3.899 1.00 94.62 85 SER A CA 1
ATOM 643 C C . SER A 1 85 ? -5.135 13.479 -3.045 1.00 94.62 85 SER A C 1
ATOM 645 O O . SER A 1 85 ? -5.212 14.270 -2.104 1.00 94.62 85 SER A O 1
ATOM 647 N N . PRO A 1 86 ? -3.987 12.856 -3.380 1.00 94.56 86 PRO A N 1
ATOM 648 C CA . PRO A 1 86 ? -3.719 12.126 -4.629 1.00 94.56 86 PRO A CA 1
ATOM 649 C C . PRO A 1 86 ? -4.200 10.659 -4.664 1.00 94.56 86 PRO A C 1
ATOM 651 O O . PRO A 1 86 ? -4.236 10.067 -5.736 1.00 94.56 86 PRO A O 1
ATOM 654 N N . LEU A 1 87 ? -4.655 10.077 -3.549 1.00 96.25 87 LEU A N 1
ATOM 655 C CA . LEU A 1 87 ? -5.077 8.663 -3.462 1.00 96.25 87 LEU A CA 1
ATOM 656 C C . LEU A 1 87 ? -6.416 8.339 -4.163 1.00 96.25 87 LEU A C 1
ATOM 658 O O . LEU A 1 87 ? -6.842 7.182 -4.186 1.00 96.25 87 LEU A O 1
ATOM 662 N N . ASN A 1 88 ? -7.059 9.339 -4.774 1.00 93.94 88 ASN A N 1
ATOM 663 C CA . ASN A 1 88 ? -8.093 9.140 -5.794 1.00 93.94 88 ASN A CA 1
ATOM 664 C C . ASN A 1 88 ? -7.565 8.370 -7.018 1.00 93.94 88 ASN A C 1
ATOM 666 O O . ASN A 1 88 ? -8.346 7.673 -7.658 1.00 93.94 88 ASN A O 1
ATOM 670 N N . GLU A 1 89 ? -6.275 8.516 -7.343 1.00 96.19 89 GLU A N 1
ATOM 671 C CA . GLU A 1 89 ? -5.601 7.776 -8.415 1.00 96.19 89 GLU A CA 1
ATOM 672 C C . GLU A 1 89 ? -5.462 6.278 -8.074 1.00 96.19 89 GLU A C 1
ATOM 674 O O . GLU A 1 89 ? -5.769 5.818 -6.968 1.00 96.19 89 GLU A O 1
ATOM 679 N N . GLU A 1 90 ? -4.948 5.504 -9.027 1.00 97.81 90 GLU A N 1
ATOM 680 C CA . GLU A 1 90 ? -4.559 4.110 -8.830 1.00 97.81 90 GLU A CA 1
ATOM 681 C C . GLU A 1 90 ? -3.606 3.914 -7.648 1.00 97.81 90 GLU A C 1
ATOM 683 O O . GLU A 1 90 ? -2.494 4.444 -7.627 1.00 97.81 90 GLU A O 1
ATOM 688 N N . VAL A 1 91 ? -4.003 3.053 -6.710 1.00 98.69 91 VAL A N 1
ATOM 689 C CA . VAL A 1 91 ? -3.148 2.614 -5.599 1.00 98.69 91 VAL A CA 1
ATOM 690 C C . VAL A 1 91 ? -2.787 1.133 -5.710 1.00 98.69 91 VAL A C 1
ATOM 692 O O . VAL A 1 91 ? -3.587 0.301 -6.128 1.00 98.69 91 VAL A O 1
ATOM 695 N N . SER A 1 92 ? -1.564 0.798 -5.328 1.00 98.75 92 SER A N 1
ATOM 696 C CA . SER A 1 92 ? -1.071 -0.570 -5.117 1.00 98.75 92 SER A CA 1
ATOM 697 C C . SER A 1 92 ? -1.072 -0.887 -3.625 1.00 98.75 92 SER A C 1
ATOM 699 O O . SER A 1 92 ? -0.721 -0.012 -2.837 1.00 98.75 92 SER A O 1
ATOM 701 N N . LEU A 1 93 ? -1.455 -2.107 -3.243 1.00 98.88 93 LEU A N 1
ATOM 702 C CA . LEU A 1 93 ? -1.561 -2.544 -1.846 1.00 98.88 93 LEU A CA 1
ATOM 703 C C . LEU A 1 93 ? -0.350 -3.407 -1.476 1.00 98.88 93 LEU A C 1
ATOM 705 O O . LEU A 1 93 ? -0.082 -4.391 -2.154 1.00 98.88 93 LEU A O 1
ATOM 709 N N . HIS A 1 94 ? 0.379 -3.037 -0.430 1.00 98.88 94 HIS A N 1
ATOM 710 C CA . HIS A 1 94 ? 1.660 -3.630 -0.034 1.00 98.88 94 HIS A CA 1
ATOM 711 C C . HIS A 1 94 ? 1.590 -4.231 1.364 1.00 98.88 94 HIS A C 1
ATOM 713 O O . HIS A 1 94 ? 0.817 -3.779 2.209 1.00 98.88 94 HIS A O 1
ATOM 719 N N . PHE A 1 95 ? 2.413 -5.252 1.587 1.00 98.88 95 PHE A N 1
ATOM 720 C CA . PHE A 1 95 ? 2.492 -6.024 2.820 1.00 98.88 95 PHE A CA 1
ATOM 721 C C . PHE A 1 95 ? 3.956 -6.298 3.157 1.00 98.88 95 PHE A C 1
ATOM 723 O O . PHE A 1 95 ? 4.717 -6.727 2.287 1.00 98.88 95 PHE A O 1
ATOM 730 N N . ARG A 1 96 ? 4.326 -6.138 4.430 1.00 98.62 96 ARG A N 1
ATOM 731 C CA . ARG A 1 96 ? 5.625 -6.552 4.980 1.00 98.62 96 ARG A CA 1
ATOM 732 C C . ARG A 1 96 ? 5.413 -7.573 6.087 1.00 98.62 96 ARG A C 1
ATOM 734 O O . ARG A 1 96 ? 4.550 -7.384 6.946 1.00 98.62 96 ARG A O 1
ATOM 741 N N . GLY A 1 97 ? 6.197 -8.647 6.059 1.00 97.88 97 GLY A N 1
ATOM 742 C CA . GLY A 1 97 ? 6.177 -9.675 7.094 1.00 97.88 97 GLY A CA 1
ATOM 743 C C . GLY A 1 97 ? 6.805 -9.218 8.420 1.00 97.88 97 GLY A C 1
ATOM 744 O O . GLY A 1 97 ? 7.490 -8.194 8.462 1.00 97.88 97 GLY A O 1
ATOM 745 N N . PRO A 1 98 ? 6.594 -9.963 9.519 1.00 98.06 98 PRO A N 1
ATOM 746 C CA . PRO A 1 98 ? 5.964 -11.281 9.576 1.00 98.06 98 PRO A CA 1
ATOM 747 C C . PRO A 1 98 ? 4.427 -11.204 9.508 1.00 98.06 98 PRO A C 1
ATOM 749 O O . PRO A 1 98 ? 3.787 -10.590 10.365 1.00 98.06 98 PRO A O 1
ATOM 752 N N . ILE A 1 99 ? 3.831 -11.827 8.485 1.00 98.75 99 ILE A N 1
ATOM 753 C CA . ILE A 1 99 ? 2.384 -11.781 8.217 1.00 98.75 99 ILE A CA 1
ATOM 754 C C . ILE A 1 99 ? 1.877 -13.078 7.558 1.00 98.75 99 ILE A C 1
ATOM 756 O O . ILE A 1 99 ? 2.483 -13.571 6.606 1.00 98.75 99 ILE A O 1
ATOM 760 N N . GLU A 1 100 ? 0.748 -13.619 8.025 1.00 98.75 100 GLU A N 1
ATOM 761 C CA . GLU A 1 100 ? -0.059 -14.578 7.253 1.00 98.75 100 GLU A CA 1
ATOM 762 C C . GLU A 1 100 ? -1.255 -13.836 6.656 1.00 98.75 100 GLU A C 1
ATOM 764 O O . GLU A 1 100 ? -2.077 -13.296 7.396 1.00 98.75 100 GLU A O 1
ATOM 769 N N . LEU A 1 101 ? -1.394 -13.834 5.330 1.00 98.81 101 LEU A N 1
ATOM 770 C CA . LEU A 1 101 ? -2.548 -13.244 4.652 1.00 98.81 101 LEU A CA 1
ATOM 771 C C . LEU A 1 101 ? -3.543 -14.349 4.270 1.00 98.81 101 LEU A C 1
ATOM 773 O O . LEU A 1 101 ? -3.250 -15.152 3.385 1.00 98.81 101 LEU A O 1
ATOM 777 N N . LYS A 1 102 ? -4.725 -14.375 4.899 1.00 98.69 102 LYS A N 1
ATOM 778 C CA . LYS A 1 102 ? -5.751 -15.410 4.674 1.00 98.69 102 LYS A CA 1
ATOM 779 C C . LYS A 1 102 ? -6.737 -15.048 3.571 1.00 98.69 102 LYS A C 1
ATOM 781 O O . LYS A 1 102 ? -7.008 -15.886 2.713 1.00 98.69 102 LYS A O 1
ATOM 786 N N . GLN A 1 103 ? -7.282 -13.831 3.580 1.00 98.44 103 GLN A N 1
ATOM 787 C CA . GLN A 1 103 ? -8.227 -13.367 2.556 1.00 98.44 103 GLN A CA 1
ATOM 788 C C . GLN A 1 103 ? -8.069 -11.878 2.254 1.00 98.44 103 GLN A C 1
ATOM 790 O O . GLN A 1 103 ? -7.752 -11.088 3.142 1.00 98.44 103 GLN A O 1
ATOM 795 N N . ILE A 1 104 ? -8.382 -11.488 1.016 1.00 98.56 104 ILE A N 1
ATOM 796 C CA . ILE A 1 104 ? -8.639 -10.094 0.625 1.00 98.56 104 ILE A CA 1
ATOM 797 C C . ILE A 1 104 ? -9.862 -10.054 -0.278 1.00 98.56 104 ILE A C 1
ATOM 799 O O . ILE A 1 104 ? -10.006 -10.898 -1.156 1.00 98.56 104 ILE A O 1
ATOM 803 N N . ALA A 1 105 ? -10.692 -9.028 -0.127 1.00 98.56 105 ALA A N 1
ATOM 804 C CA . ALA A 1 105 ? -11.628 -8.607 -1.156 1.00 98.56 105 ALA A CA 1
ATOM 805 C C . ALA A 1 105 ? -11.514 -7.097 -1.390 1.00 98.56 105 ALA A C 1
ATOM 807 O O . ALA A 1 105 ? -11.587 -6.309 -0.447 1.00 98.56 105 ALA A O 1
ATOM 808 N N . VAL A 1 106 ? -11.356 -6.705 -2.653 1.00 98.44 106 VAL A N 1
ATOM 809 C CA . VAL A 1 106 ? -11.376 -5.305 -3.091 1.00 98.44 106 VAL A CA 1
ATOM 810 C C . VAL A 1 106 ? -12.710 -5.036 -3.772 1.00 98.44 106 VAL A C 1
ATOM 812 O O . VAL A 1 106 ? -13.191 -5.882 -4.528 1.00 98.44 106 VAL A O 1
ATOM 815 N N . TYR A 1 107 ? -13.314 -3.881 -3.505 1.00 96.75 107 TYR A N 1
ATOM 816 C CA . TYR A 1 107 ? -14.597 -3.490 -4.080 1.00 96.75 107 TYR A CA 1
ATOM 817 C C . TYR A 1 107 ? -14.581 -2.035 -4.544 1.00 96.75 107 TYR A C 1
ATOM 819 O O . TYR A 1 107 ? -13.998 -1.161 -3.897 1.00 96.75 107 TYR A O 1
ATOM 827 N N . THR A 1 108 ? -15.318 -1.772 -5.617 1.00 93.62 108 THR A N 1
ATOM 828 C CA . THR A 1 108 ? -15.611 -0.433 -6.144 1.00 93.62 108 THR A CA 1
ATOM 829 C C . THR A 1 108 ? -17.129 -0.231 -6.235 1.00 93.62 108 THR A C 1
ATOM 831 O O . THR A 1 108 ? -17.877 -1.215 -6.257 1.00 93.62 108 THR A O 1
ATOM 834 N N . PRO A 1 109 ? -17.642 1.013 -6.261 1.00 90.50 109 PRO A N 1
ATOM 835 C CA . PRO A 1 109 ? -19.065 1.260 -6.455 1.00 90.50 109 PRO A CA 1
ATOM 836 C C . PRO A 1 109 ? -19.587 0.663 -7.763 1.00 90.50 109 PRO A C 1
ATOM 838 O O . PRO A 1 109 ? -18.989 0.829 -8.826 1.00 90.50 109 PRO A O 1
ATOM 841 N N . VAL A 1 110 ? -20.768 0.054 -7.704 1.00 85.81 110 VAL A N 1
ATOM 842 C CA . VAL A 1 110 ? -21.582 -0.235 -8.884 1.00 85.81 110 VAL A CA 1
ATOM 843 C C . VAL A 1 110 ? -22.028 1.098 -9.477 1.00 85.81 110 VAL A C 1
ATOM 845 O O . VAL A 1 110 ? -22.929 1.754 -8.949 1.00 85.81 110 VAL A O 1
ATOM 848 N N . SER A 1 111 ? -21.412 1.497 -10.591 1.00 69.62 111 SER A N 1
ATOM 849 C CA . SER A 1 111 ? -21.914 2.585 -11.431 1.00 69.62 111 SER A CA 1
ATOM 850 C C . SER A 1 111 ? -23.375 2.305 -11.793 1.00 69.62 111 SER A C 1
ATOM 852 O O . SER A 1 111 ? -23.716 1.184 -12.175 1.00 69.62 111 SER A O 1
ATOM 854 N N . ALA A 1 112 ? -24.250 3.305 -11.659 1.00 37.75 112 ALA A N 1
ATOM 855 C CA . ALA A 1 112 ? -25.701 3.137 -11.759 1.00 37.75 112 ALA A CA 1
ATOM 856 C C . ALA A 1 112 ? -26.186 2.919 -13.210 1.00 37.75 112 ALA A C 1
ATOM 858 O O . ALA A 1 112 ? -26.844 3.774 -13.798 1.00 37.75 112 ALA A O 1
ATOM 859 N N . SER A 1 113 ? -25.877 1.741 -13.762 1.00 30.64 113 SER A N 1
ATOM 860 C CA . SER A 1 113 ? -26.246 1.258 -15.098 1.00 30.64 113 SER A CA 1
ATOM 861 C C . SER A 1 113 ? -25.917 2.230 -16.236 1.00 30.64 113 SER A C 1
ATOM 863 O O . SER A 1 113 ? -26.816 2.830 -16.825 1.00 30.64 113 SER A O 1
ATOM 865 N N . ASP A 1 114 ? -24.633 2.320 -16.594 1.00 33.09 114 ASP A N 1
ATOM 866 C CA . ASP A 1 114 ? -24.201 2.990 -17.826 1.00 33.09 114 ASP A CA 1
ATOM 867 C C . ASP A 1 114 ? -24.591 2.137 -19.048 1.00 33.09 114 ASP A C 1
ATOM 869 O O . ASP A 1 114 ? -23.849 1.289 -19.549 1.00 33.09 114 ASP A O 1
ATOM 873 N N . GLY A 1 115 ? -25.837 2.313 -19.483 1.00 30.20 115 GLY A N 1
ATOM 874 C CA . GLY A 1 115 ? -26.354 1.736 -20.712 1.00 30.20 115 GLY A CA 1
ATOM 875 C C . GLY A 1 115 ? -25.831 2.496 -21.928 1.00 30.20 115 GLY A C 1
ATOM 876 O O . GLY A 1 115 ? -26.440 3.480 -22.333 1.00 30.20 115 GLY A O 1
ATOM 877 N N . ASP A 1 116 ? -24.766 1.971 -22.539 1.00 37.97 116 ASP A N 1
ATOM 878 C CA . ASP A 1 116 ? -24.309 2.321 -23.896 1.00 37.97 116 ASP A CA 1
ATOM 879 C C . ASP A 1 116 ? -23.781 3.767 -24.085 1.00 37.97 116 ASP A C 1
ATOM 881 O O . ASP A 1 116 ? -24.105 4.449 -25.058 1.00 37.97 116 ASP A O 1
ATOM 885 N N . THR A 1 117 ? -22.920 4.242 -23.171 1.00 32.47 117 THR A N 1
ATOM 886 C CA . THR A 1 117 ? -22.256 5.569 -23.254 1.00 32.47 117 THR A CA 1
ATOM 887 C C . THR A 1 117 ? -20.723 5.539 -23.228 1.00 32.47 117 THR A C 1
ATOM 889 O O . THR A 1 117 ? -20.063 6.455 -22.736 1.00 32.47 117 THR A O 1
ATOM 892 N N . ALA A 1 118 ? -20.114 4.544 -23.877 1.00 35.47 118 ALA A N 1
ATOM 893 C CA . ALA A 1 118 ? -18.660 4.440 -24.050 1.00 35.47 118 ALA A CA 1
ATOM 894 C C . ALA A 1 118 ? -18.035 5.482 -25.024 1.00 35.47 118 ALA A C 1
ATOM 896 O O . ALA A 1 118 ? -17.208 5.114 -25.854 1.00 35.47 118 ALA A O 1
ATOM 897 N N . HIS A 1 119 ? -18.387 6.778 -24.946 1.00 36.09 119 HIS A N 1
ATOM 898 C CA . HIS A 1 119 ? -17.829 7.869 -25.778 1.00 36.09 119 HIS A CA 1
ATOM 899 C C . HIS A 1 119 ? -17.974 9.286 -25.151 1.00 36.09 119 HIS A C 1
ATOM 901 O O . HIS A 1 119 ? -18.658 10.134 -25.719 1.00 36.09 119 HIS A O 1
ATOM 907 N N . HIS A 1 120 ? -17.304 9.614 -24.029 1.00 37.56 120 HIS A N 1
ATOM 908 C CA . HIS A 1 120 ? -17.353 11.000 -23.498 1.00 37.56 120 HIS A CA 1
ATOM 909 C C . HIS A 1 120 ? -16.068 11.638 -22.914 1.00 37.56 120 HIS A C 1
ATOM 911 O O . HIS A 1 120 ? -16.147 12.465 -22.014 1.00 37.56 120 HIS A O 1
ATOM 917 N N . HIS A 1 121 ? -14.894 11.414 -23.525 1.00 38.22 121 HIS A N 1
ATOM 918 C CA . HIS A 1 121 ? -13.721 12.303 -23.348 1.00 38.22 121 HIS A CA 1
ATOM 919 C C . HIS A 1 121 ? -12.951 12.579 -24.662 1.00 38.22 121 HIS A C 1
ATOM 921 O O . HIS A 1 121 ? -11.790 12.206 -24.812 1.00 38.22 121 HIS A O 1
ATOM 927 N N . ARG A 1 122 ? -13.586 13.258 -25.637 1.00 39.41 122 ARG A N 1
ATOM 928 C CA . ARG A 1 122 ? -12.907 13.860 -26.812 1.00 39.41 122 ARG A CA 1
ATOM 929 C C . ARG A 1 122 ? -13.581 15.152 -27.295 1.00 39.41 122 ARG A C 1
ATOM 931 O O . ARG A 1 122 ? -14.502 15.095 -28.096 1.00 39.41 122 ARG A O 1
ATOM 938 N N . HIS A 1 123 ? -13.090 16.295 -26.822 1.00 31.66 123 HIS A N 1
ATOM 939 C CA . HIS A 1 123 ? -13.385 17.671 -27.263 1.00 31.66 123 HIS A CA 1
ATOM 940 C C . HIS A 1 123 ? -12.352 18.566 -26.545 1.00 31.66 123 HIS A C 1
ATOM 942 O O . HIS A 1 123 ? -12.249 18.449 -25.330 1.00 31.66 123 HIS A O 1
ATOM 948 N N . HIS A 1 124 ? -11.544 19.447 -27.143 1.00 33.09 124 HIS A N 1
ATOM 949 C CA . HIS A 1 124 ? -11.279 19.861 -28.536 1.00 33.09 124 HIS A CA 1
ATOM 950 C C . HIS A 1 124 ? -9.778 19.555 -28.857 1.00 33.09 124 HIS A C 1
ATOM 952 O O . HIS A 1 124 ? -9.052 19.158 -27.954 1.00 33.09 124 HIS A O 1
ATOM 958 N N . ASP A 1 125 ? -9.239 19.553 -30.083 1.00 32.00 125 ASP A N 1
ATOM 959 C CA . ASP A 1 125 ? -9.290 20.580 -31.137 1.00 32.00 125 ASP A CA 1
ATOM 960 C C . ASP A 1 125 ? -9.482 20.047 -32.565 1.00 32.00 125 ASP A C 1
ATOM 962 O O . ASP A 1 125 ? -9.218 18.887 -32.878 1.00 32.00 125 ASP A O 1
ATOM 966 N N . VAL A 1 126 ? -9.925 20.947 -33.452 1.00 30.14 126 VAL A N 1
ATOM 967 C CA . VAL A 1 126 ? -10.109 20.692 -34.887 1.00 30.14 126 VAL A CA 1
ATOM 968 C C . VAL A 1 126 ? -9.224 21.632 -35.701 1.00 30.14 126 VAL A C 1
ATOM 970 O O . VAL A 1 126 ? -9.478 22.833 -35.771 1.00 30.14 126 VAL A O 1
ATOM 973 N N . LEU A 1 127 ? -8.249 21.061 -36.407 1.00 34.53 127 LEU A N 1
ATOM 974 C CA . LEU A 1 127 ? -7.642 21.669 -37.590 1.00 34.53 127 LEU A CA 1
ATOM 975 C C . LEU A 1 127 ? -7.809 20.704 -38.766 1.00 34.53 127 LEU A C 1
ATOM 977 O O . LEU A 1 127 ? -7.352 19.563 -38.720 1.00 34.53 127 LEU A O 1
ATOM 981 N N . GLU A 1 128 ? -8.504 21.152 -39.812 1.00 31.52 128 GLU A N 1
ATOM 982 C CA . GLU A 1 128 ? -8.739 20.340 -41.006 1.00 31.52 128 GLU A CA 1
ATOM 983 C C . GLU A 1 128 ? -7.440 20.092 -41.785 1.00 31.52 128 GLU A C 1
ATOM 985 O O . GLU A 1 128 ? -6.741 21.030 -42.169 1.00 31.52 128 GLU A O 1
ATOM 990 N N . SER A 1 129 ? -7.198 18.839 -42.169 1.00 32.06 129 SER A N 1
ATOM 991 C CA . SER A 1 129 ? -6.468 18.540 -43.402 1.00 32.06 129 SER A CA 1
ATOM 992 C C . SER A 1 129 ? -7.058 17.305 -44.075 1.00 32.06 129 SER A C 1
ATOM 994 O O . SER A 1 129 ? -7.327 16.291 -43.432 1.00 32.06 129 SER A O 1
ATOM 996 N N . ARG A 1 130 ? -7.321 17.408 -45.382 1.00 31.47 130 ARG A N 1
ATOM 997 C CA . ARG A 1 130 ? -8.063 16.412 -46.165 1.00 31.47 130 ARG A CA 1
ATOM 998 C C . ARG A 1 130 ? -7.144 15.620 -47.091 1.00 31.47 130 ARG A C 1
ATOM 1000 O O . ARG A 1 130 ? -6.852 16.097 -48.178 1.00 31.47 130 ARG A O 1
ATOM 1007 N N . HIS A 1 131 ? -6.851 14.373 -46.746 1.00 36.22 131 HIS A N 1
ATOM 1008 C CA . HIS A 1 131 ? -6.605 13.263 -47.681 1.00 36.22 131 HIS A CA 1
ATOM 1009 C C . HIS A 1 131 ? -7.038 11.979 -46.944 1.00 36.22 131 HIS A C 1
ATOM 1011 O O . HIS A 1 131 ? -6.980 11.933 -45.724 1.00 36.22 131 HIS A O 1
ATOM 1017 N N . GLY A 1 132 ? -7.545 10.911 -47.552 1.00 27.72 132 GLY A N 1
ATOM 1018 C CA . GLY A 1 132 ? -7.502 10.462 -48.942 1.00 27.72 132 GLY A CA 1
ATOM 1019 C C . GLY A 1 132 ? -7.458 8.932 -48.872 1.00 27.72 132 GLY A C 1
ATOM 1020 O O . GLY A 1 132 ? -6.380 8.352 -48.873 1.00 27.72 132 GLY A O 1
ATOM 1021 N N . GLY A 1 133 ? -8.612 8.308 -48.619 1.00 29.67 133 GLY A N 1
ATOM 1022 C CA . GLY A 1 133 ? -8.675 6.971 -48.013 1.00 29.67 133 GLY A CA 1
ATOM 1023 C C . GLY A 1 133 ? -8.440 5.788 -48.956 1.00 29.67 133 GLY A C 1
ATOM 1024 O O . GLY A 1 133 ? -8.668 5.874 -50.160 1.00 29.67 133 GLY A O 1
ATOM 1025 N N . HIS A 1 134 ? -8.071 4.652 -48.362 1.00 32.38 134 HIS A N 1
ATOM 1026 C CA . HIS A 1 134 ? -8.063 3.323 -48.975 1.00 32.38 134 HIS A CA 1
ATOM 1027 C C . HIS A 1 134 ? -8.666 2.302 -47.994 1.00 32.38 134 HIS A C 1
ATOM 1029 O O . HIS A 1 134 ? -8.435 2.386 -46.791 1.00 32.38 134 HIS A O 1
ATOM 1035 N N . ASN A 1 135 ? -9.441 1.347 -48.515 1.00 30.77 135 ASN A N 1
ATOM 1036 C CA . ASN A 1 135 ? -9.995 0.213 -47.760 1.00 30.77 135 ASN A CA 1
ATOM 1037 C C . ASN A 1 135 ? -9.079 -1.024 -47.880 1.00 30.77 135 ASN A C 1
ATOM 1039 O O . ASN A 1 135 ? -8.201 -1.028 -48.742 1.00 30.77 135 ASN A O 1
ATOM 1043 N N . ILE A 1 136 ? -9.435 -2.109 -47.161 1.00 30.81 136 ILE A N 1
ATOM 1044 C CA . ILE A 1 136 ? -8.972 -3.508 -47.361 1.00 30.81 136 ILE A CA 1
ATOM 1045 C C . ILE A 1 136 ? -7.537 -3.743 -46.809 1.00 30.81 136 ILE A C 1
ATOM 1047 O O . ILE A 1 136 ? -6.664 -2.909 -46.996 1.00 30.81 136 ILE A O 1
ATOM 1051 N N . HIS A 1 137 ? -7.201 -4.823 -46.084 1.00 33.00 137 HIS A N 1
ATOM 1052 C CA . HIS A 1 137 ? -7.784 -6.174 -45.966 1.00 33.00 137 HIS A CA 1
ATOM 1053 C C . HIS A 1 137 ? -7.915 -6.661 -44.507 1.00 33.00 137 HIS A C 1
ATOM 1055 O O . HIS A 1 137 ? -7.053 -6.375 -43.686 1.00 33.00 137 HIS A O 1
ATOM 1061 N N . ASP A 1 138 ? -8.897 -7.532 -44.254 1.00 37.28 138 ASP A N 1
ATOM 1062 C CA . ASP A 1 138 ? -8.935 -8.457 -43.108 1.00 37.28 138 ASP A CA 1
ATOM 1063 C C . ASP A 1 138 ? -8.314 -9.823 -43.486 1.00 37.28 138 ASP A C 1
ATOM 1065 O O . ASP A 1 138 ? -8.706 -10.409 -44.504 1.00 37.28 138 ASP A O 1
ATOM 1069 N N . ARG A 1 139 ? -7.323 -10.271 -42.696 1.00 32.66 139 ARG A N 1
ATOM 1070 C CA . ARG A 1 139 ? -6.726 -11.622 -42.544 1.00 32.66 139 ARG A CA 1
ATOM 1071 C C . ARG A 1 139 ? -5.903 -11.603 -41.239 1.00 32.66 139 ARG A C 1
ATOM 1073 O O . ARG A 1 139 ? -5.265 -10.595 -40.968 1.00 32.66 139 ARG A O 1
ATOM 1080 N N . GLY A 1 140 ? -5.764 -12.665 -40.448 1.00 27.42 140 GLY A N 1
ATOM 1081 C CA . GLY A 1 140 ? -6.340 -14.012 -40.513 1.00 27.42 140 GLY A CA 1
ATOM 1082 C C . GLY A 1 140 ? -5.566 -14.935 -39.556 1.00 27.42 140 GLY A C 1
ATOM 1083 O O . GLY A 1 140 ? -4.339 -14.927 -39.578 1.00 27.42 140 GLY A O 1
ATOM 1084 N N . ASN A 1 141 ? -6.266 -15.685 -38.698 1.00 32.38 141 ASN A N 1
ATOM 1085 C CA . ASN A 1 141 ? -5.669 -16.447 -37.589 1.00 32.38 141 ASN A CA 1
ATOM 1086 C C . ASN A 1 141 ? -4.630 -17.497 -38.044 1.00 32.38 141 ASN A C 1
ATOM 1088 O O . ASN A 1 141 ? -4.886 -18.244 -38.991 1.00 32.38 141 ASN A O 1
ATOM 1092 N N . ALA A 1 142 ? -3.510 -17.600 -37.322 1.00 30.27 142 ALA A N 1
ATOM 1093 C CA . ALA A 1 142 ? -2.484 -18.624 -37.506 1.00 30.27 142 ALA A CA 1
ATOM 1094 C C . ALA A 1 142 ? -1.938 -19.086 -36.142 1.00 30.27 142 ALA A C 1
ATOM 1096 O O . ALA A 1 142 ? -1.233 -18.348 -35.458 1.00 30.27 142 ALA A O 1
ATOM 1097 N N . ASP A 1 143 ? -2.280 -20.319 -35.771 1.00 30.59 143 ASP A N 1
ATOM 1098 C CA . ASP A 1 143 ? -1.772 -21.020 -34.587 1.00 30.59 143 ASP A CA 1
ATOM 1099 C C . ASP A 1 143 ? -0.254 -21.287 -34.701 1.00 30.59 143 ASP A C 1
ATOM 1101 O O . ASP A 1 143 ? 0.290 -21.409 -35.803 1.00 30.59 143 ASP A O 1
ATOM 1105 N N . SER A 1 144 ? 0.449 -21.355 -33.569 1.00 28.36 144 SER A N 1
ATOM 1106 C CA . SER A 1 144 ? 1.892 -21.625 -33.490 1.00 28.36 144 SER A CA 1
ATOM 1107 C C . SER A 1 144 ? 2.285 -22.150 -32.107 1.00 28.36 144 SER A C 1
ATOM 1109 O O . SER A 1 144 ? 2.739 -21.410 -31.235 1.00 28.36 144 SER A O 1
ATOM 1111 N N . THR A 1 145 ? 2.148 -23.461 -31.916 1.00 24.88 145 THR A N 1
ATOM 1112 C CA . THR A 1 145 ? 2.597 -24.172 -30.712 1.00 24.88 145 THR A CA 1
ATOM 1113 C C . THR A 1 145 ? 4.121 -24.102 -30.551 1.00 24.88 145 THR A C 1
ATOM 1115 O O . THR A 1 145 ? 4.854 -24.742 -31.309 1.00 24.88 145 THR A O 1
ATOM 1118 N N . VAL A 1 146 ? 4.608 -23.367 -29.547 1.00 27.53 146 VAL A N 1
ATOM 1119 C CA . VAL A 1 146 ? 6.036 -23.312 -29.191 1.00 27.53 146 VAL A CA 1
ATOM 1120 C C . VAL A 1 146 ? 6.333 -24.300 -28.064 1.00 27.53 146 VAL A C 1
ATOM 1122 O O . VAL A 1 146 ? 5.849 -24.142 -26.946 1.00 27.53 146 VAL A O 1
ATOM 1125 N N . THR A 1 147 ? 7.172 -25.298 -28.341 1.00 23.47 147 THR A N 1
ATOM 1126 C CA . THR A 1 147 ? 7.698 -26.213 -27.319 1.00 23.47 147 THR A CA 1
ATOM 1127 C C . THR A 1 147 ? 8.970 -25.624 -26.715 1.00 23.47 147 THR A C 1
ATOM 1129 O O . THR A 1 147 ? 10.010 -25.599 -27.373 1.00 23.47 147 THR A O 1
ATOM 1132 N N . ILE A 1 148 ? 8.903 -25.156 -25.469 1.00 27.81 148 ILE A N 1
ATOM 1133 C CA . ILE A 1 148 ? 10.088 -24.720 -24.717 1.00 27.81 148 ILE A CA 1
ATOM 1134 C C . ILE A 1 148 ? 10.760 -25.952 -24.097 1.00 27.81 148 ILE A C 1
ATOM 1136 O O . ILE A 1 148 ? 10.086 -26.838 -23.574 1.00 27.81 148 ILE A O 1
ATOM 1140 N N . VAL A 1 149 ? 12.090 -26.012 -24.179 1.00 25.64 149 VAL A N 1
ATOM 114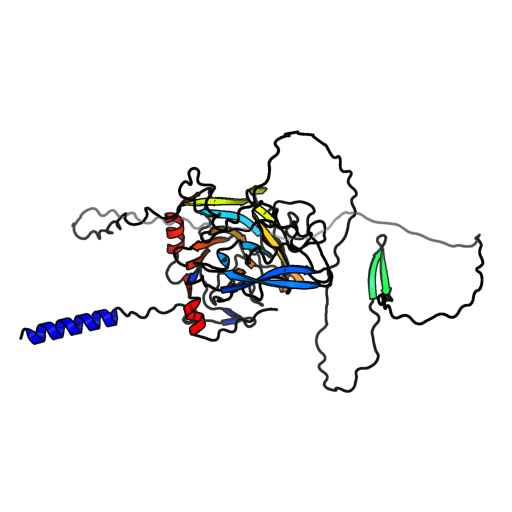1 C CA . VAL A 1 149 ? 12.917 -27.014 -23.493 1.00 25.64 149 VAL A CA 1
ATOM 1142 C C . VAL A 1 149 ? 13.563 -26.335 -22.293 1.00 25.64 149 VAL A C 1
ATOM 1144 O O . VAL A 1 149 ? 14.272 -25.342 -22.466 1.00 25.64 149 VAL A O 1
ATOM 1147 N N . ASP A 1 150 ? 13.326 -26.859 -21.093 1.00 26.03 150 ASP A N 1
ATOM 1148 C CA . ASP A 1 150 ? 13.898 -26.301 -19.870 1.00 26.03 150 ASP A CA 1
ATOM 1149 C C . ASP A 1 150 ? 15.425 -26.422 -19.844 1.00 26.03 150 ASP A C 1
ATOM 1151 O O . ASP A 1 150 ? 15.993 -27.514 -19.923 1.00 26.03 150 ASP A O 1
ATOM 1155 N N . ILE A 1 151 ? 16.088 -25.282 -19.649 1.00 26.28 151 ILE A N 1
ATOM 1156 C CA . ILE A 1 151 ? 17.465 -25.212 -19.163 1.00 26.28 151 ILE A CA 1
ATOM 1157 C C . ILE A 1 151 ? 17.390 -24.620 -17.757 1.00 26.28 151 ILE A C 1
ATOM 1159 O O . ILE A 1 151 ? 17.157 -23.422 -17.576 1.00 26.28 151 ILE A O 1
ATOM 1163 N N . VAL A 1 152 ? 17.545 -25.483 -16.754 1.00 25.38 152 VAL A N 1
ATOM 1164 C CA . VAL A 1 152 ? 17.567 -25.081 -15.345 1.00 25.38 152 VAL A CA 1
ATOM 1165 C C . VAL A 1 152 ? 18.964 -24.575 -15.005 1.00 25.38 152 VAL A C 1
ATOM 1167 O O . VAL A 1 152 ? 19.852 -25.351 -14.659 1.00 25.38 152 VAL A O 1
ATOM 1170 N N . THR A 1 153 ? 19.156 -23.262 -15.103 1.00 26.62 153 THR A N 1
ATOM 1171 C CA . THR A 1 153 ? 20.287 -22.580 -14.467 1.00 26.62 153 THR A CA 1
ATOM 1172 C C . THR A 1 153 ? 19.851 -22.160 -13.068 1.00 26.62 153 THR A C 1
ATOM 1174 O O . THR A 1 153 ? 19.060 -21.229 -12.914 1.00 26.62 153 THR A O 1
ATOM 1177 N N . GLU A 1 154 ? 20.325 -22.870 -12.049 1.00 28.14 154 GLU A N 1
ATOM 1178 C CA . GLU A 1 154 ? 20.154 -22.467 -10.654 1.00 28.14 154 GLU A CA 1
ATOM 1179 C C . GLU A 1 154 ? 21.029 -21.231 -10.380 1.00 28.14 154 GLU A C 1
ATOM 1181 O O . GLU A 1 154 ? 22.154 -21.128 -10.873 1.00 28.14 154 GLU A O 1
ATOM 1186 N N . THR A 1 155 ? 20.500 -20.233 -9.674 1.00 29.03 155 THR A N 1
ATOM 1187 C CA . THR A 1 155 ? 21.211 -18.976 -9.391 1.00 29.03 155 THR A CA 1
ATOM 1188 C C . THR A 1 155 ? 20.874 -18.534 -7.978 1.00 29.03 155 THR A C 1
ATOM 1190 O O . THR A 1 155 ? 19.779 -18.045 -7.711 1.00 29.03 155 THR A O 1
ATOM 1193 N N . THR A 1 156 ? 21.813 -18.758 -7.063 1.00 27.16 156 THR A N 1
ATOM 1194 C CA . THR A 1 156 ? 21.658 -18.451 -5.640 1.00 27.16 156 THR A CA 1
ATOM 1195 C C . THR A 1 156 ? 21.876 -16.961 -5.394 1.00 27.16 156 THR A C 1
ATOM 1197 O O . THR A 1 156 ? 22.893 -16.405 -5.809 1.00 27.16 156 THR A O 1
ATOM 1200 N N . CYS A 1 157 ? 20.939 -16.306 -4.708 1.00 26.95 157 CYS A N 1
ATOM 1201 C CA . CYS A 1 157 ? 21.060 -14.889 -4.368 1.00 26.95 157 CYS A CA 1
ATOM 1202 C C . CYS A 1 157 ? 22.138 -14.657 -3.296 1.00 26.95 157 CYS A C 1
ATOM 1204 O O . CYS A 1 157 ? 22.228 -15.410 -2.327 1.00 26.95 157 CYS A O 1
ATOM 1206 N N . VAL A 1 158 ? 22.912 -13.579 -3.444 1.00 23.89 158 VAL A N 1
ATOM 1207 C CA . VAL A 1 158 ? 23.835 -13.084 -2.413 1.00 23.89 158 VAL A CA 1
ATOM 1208 C C . VAL A 1 158 ? 23.155 -11.946 -1.657 1.00 23.89 158 VAL A C 1
ATOM 1210 O O . VAL A 1 158 ? 22.758 -10.955 -2.262 1.00 23.89 158 VAL A O 1
ATOM 1213 N N . THR A 1 159 ? 23.038 -12.079 -0.339 1.00 27.02 159 THR A N 1
ATOM 1214 C CA . THR A 1 159 ? 22.625 -10.997 0.565 1.00 27.02 159 THR A CA 1
ATOM 1215 C C . THR A 1 159 ? 23.867 -10.318 1.138 1.00 27.02 159 THR A C 1
ATOM 1217 O O . THR A 1 159 ? 24.632 -10.962 1.859 1.00 27.02 159 THR A O 1
ATOM 1220 N N . GLU A 1 160 ? 24.080 -9.033 0.855 1.00 28.91 160 GLU A N 1
ATOM 1221 C CA . GLU A 1 160 ? 25.169 -8.272 1.479 1.00 28.91 160 GLU A CA 1
ATOM 1222 C C . GLU A 1 160 ? 24.822 -7.923 2.935 1.00 28.91 160 GLU A C 1
ATOM 1224 O O . GLU A 1 160 ? 23.991 -7.060 3.203 1.00 28.91 160 GLU A O 1
ATOM 1229 N N . SER A 1 161 ? 25.469 -8.594 3.892 1.00 27.36 161 SER A N 1
ATOM 1230 C CA . SER A 1 161 ? 25.335 -8.306 5.324 1.00 27.36 161 SER A CA 1
ATOM 1231 C C . SER A 1 161 ? 26.514 -7.461 5.828 1.00 27.36 161 SER A C 1
ATOM 1233 O O . SER A 1 161 ? 27.559 -7.998 6.208 1.00 27.36 161 SER A O 1
ATOM 1235 N N . SER A 1 162 ? 26.363 -6.136 5.850 1.00 28.48 162 SER A N 1
ATOM 1236 C CA . SER A 1 162 ? 27.366 -5.198 6.375 1.00 28.48 162 SER A CA 1
ATOM 1237 C C . SER A 1 162 ? 27.366 -5.147 7.913 1.00 28.48 162 SER A C 1
ATOM 1239 O O . SER A 1 162 ? 26.783 -4.266 8.541 1.00 28.48 162 SER A O 1
ATOM 1241 N N . SER A 1 163 ? 28.041 -6.103 8.555 1.00 28.48 163 SER A N 1
ATOM 1242 C CA . SER A 1 163 ? 28.180 -6.134 10.017 1.00 28.48 163 SER A CA 1
ATOM 1243 C C . SER A 1 163 ? 29.345 -5.261 10.516 1.00 28.48 163 SER A C 1
ATOM 1245 O O . SER A 1 163 ? 30.480 -5.737 10.607 1.00 28.48 163 SER A O 1
ATOM 1247 N N . GLU A 1 164 ? 29.080 -4.008 10.893 1.00 30.94 164 GLU A N 1
ATOM 1248 C CA . GLU A 1 164 ? 30.037 -3.215 11.683 1.00 30.94 164 GLU A CA 1
ATOM 1249 C C . GLU A 1 164 ? 29.993 -3.604 13.179 1.00 30.94 164 GLU A C 1
ATOM 1251 O O . GLU A 1 164 ? 28.911 -3.648 13.772 1.00 30.94 164 GLU A O 1
ATOM 1256 N N . PRO A 1 165 ? 31.142 -3.872 13.832 1.00 31.53 165 PRO A N 1
ATOM 1257 C CA . PRO A 1 165 ? 31.220 -4.036 15.281 1.00 31.53 165 PRO A CA 1
ATOM 1258 C C . PRO A 1 165 ? 31.320 -2.676 15.992 1.00 31.53 165 PRO A C 1
ATOM 1260 O O . PRO A 1 165 ? 32.022 -1.771 15.545 1.00 31.53 165 PRO A O 1
ATOM 1263 N N . ALA A 1 166 ? 30.646 -2.537 17.135 1.00 27.80 166 ALA A N 1
ATOM 1264 C CA . ALA A 1 166 ? 30.522 -1.257 17.830 1.00 27.80 166 ALA A CA 1
ATOM 1265 C C . ALA A 1 166 ? 31.729 -0.861 18.714 1.00 27.80 166 ALA A C 1
ATOM 1267 O O . ALA A 1 166 ? 32.331 -1.693 19.389 1.00 27.80 166 ALA A O 1
ATOM 1268 N N . ASP A 1 167 ? 31.932 0.460 18.778 1.00 31.80 167 ASP A N 1
ATOM 1269 C CA . ASP A 1 167 ? 32.645 1.273 19.784 1.00 31.80 167 ASP A CA 1
ATOM 1270 C C . ASP A 1 167 ? 34.180 1.165 19.937 1.00 31.80 167 ASP A C 1
ATOM 1272 O O . ASP A 1 167 ? 34.726 0.256 20.561 1.00 31.80 167 ASP A O 1
ATOM 1276 N N . ALA A 1 168 ? 34.858 2.237 19.501 1.00 29.50 168 ALA A N 1
ATOM 1277 C CA . ALA A 1 168 ? 36.018 2.805 20.196 1.00 29.50 168 ALA A CA 1
ATOM 1278 C C . ALA A 1 168 ? 36.187 4.303 19.848 1.00 29.50 168 ALA A C 1
ATOM 1280 O O . ALA A 1 168 ? 36.932 4.674 18.937 1.00 29.50 168 ALA A O 1
ATOM 1281 N N . ARG A 1 169 ? 35.497 5.201 20.563 1.00 32.84 169 ARG A N 1
ATOM 1282 C CA . ARG A 1 169 ? 35.582 6.659 20.322 1.00 32.84 169 ARG A CA 1
ATOM 1283 C C . ARG A 1 169 ? 36.971 7.247 20.640 1.00 32.84 169 ARG A C 1
ATOM 1285 O O . ARG A 1 169 ? 37.306 7.451 21.805 1.00 32.84 169 ARG A O 1
ATOM 1292 N N . SER A 1 170 ? 37.728 7.635 19.609 1.00 32.00 170 SER A N 1
ATOM 1293 C CA . SER A 1 170 ? 38.973 8.419 19.723 1.00 32.00 170 SER A CA 1
ATOM 1294 C C . SER A 1 170 ? 38.839 9.799 19.066 1.00 32.00 170 SER A C 1
ATOM 1296 O O . SER A 1 170 ? 38.120 9.954 18.081 1.00 32.00 170 SER A O 1
ATOM 1298 N N . THR A 1 171 ? 39.514 10.816 19.610 1.00 35.38 171 THR A N 1
ATOM 1299 C CA . THR A 1 171 ? 39.428 12.215 19.151 1.00 35.38 171 THR A CA 1
ATOM 1300 C C . THR A 1 171 ? 40.810 12.812 18.876 1.00 35.38 171 THR A C 1
ATOM 1302 O O . THR A 1 171 ? 41.329 13.573 19.694 1.00 35.38 171 THR A O 1
ATOM 1305 N N . ASP A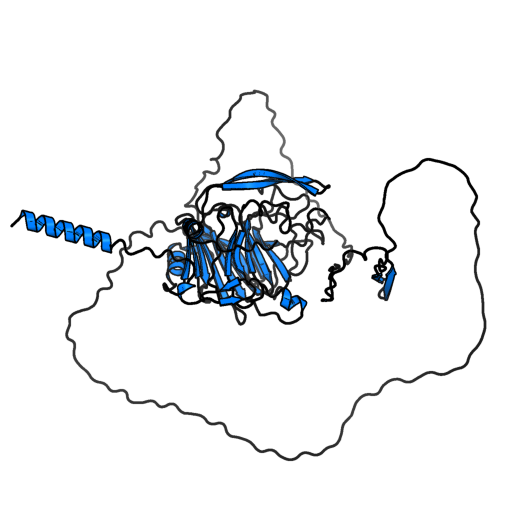 1 172 ? 41.392 12.493 17.719 1.00 30.23 172 ASP A N 1
ATOM 1306 C CA . ASP A 1 172 ? 42.602 13.147 17.196 1.00 30.23 172 ASP A CA 1
ATOM 1307 C C . ASP A 1 172 ? 42.545 13.222 15.648 1.00 30.23 172 ASP A C 1
ATOM 1309 O O . ASP A 1 172 ? 42.454 12.172 15.007 1.00 30.23 172 ASP A O 1
ATOM 1313 N N . PRO A 1 173 ? 42.562 14.413 15.009 1.00 33.53 173 PRO A N 1
ATOM 1314 C CA . PRO A 1 173 ? 42.414 14.544 13.551 1.00 33.53 173 PRO A CA 1
ATOM 1315 C C . PRO A 1 173 ? 43.639 14.141 12.706 1.00 33.53 173 PRO A C 1
ATOM 1317 O O . PRO A 1 17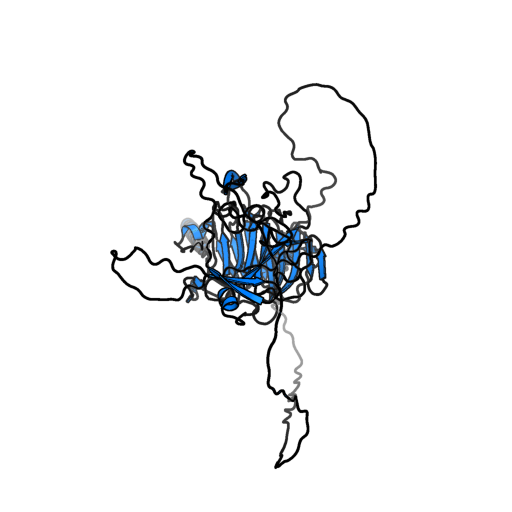3 ? 43.617 14.340 11.492 1.00 33.53 173 PRO A O 1
ATOM 1320 N N . ALA A 1 174 ? 44.730 13.658 13.311 1.00 36.50 174 ALA A N 1
ATOM 1321 C CA . ALA A 1 174 ? 46.052 13.604 12.672 1.00 36.50 174 ALA A CA 1
ATOM 1322 C C . ALA A 1 174 ? 46.516 12.220 12.152 1.00 36.50 174 ALA A C 1
ATOM 1324 O O . ALA A 1 174 ? 47.674 12.086 11.757 1.00 36.50 174 ALA A O 1
ATOM 1325 N N . ALA A 1 175 ? 45.657 11.191 12.148 1.00 35.22 175 ALA A N 1
ATOM 1326 C CA . ALA A 1 175 ? 46.062 9.798 11.898 1.00 35.22 175 ALA A CA 1
ATOM 1327 C C . ALA A 1 175 ? 45.221 9.065 10.827 1.00 35.22 175 ALA A C 1
ATOM 1329 O O . ALA A 1 175 ? 44.652 8.009 11.095 1.00 35.22 175 ALA A O 1
ATOM 1330 N N . ILE A 1 176 ? 45.167 9.599 9.599 1.00 33.44 176 ILE A N 1
ATOM 1331 C CA . ILE A 1 176 ? 44.594 8.898 8.433 1.00 33.44 176 ILE A CA 1
ATOM 1332 C C . ILE A 1 176 ? 45.606 8.880 7.280 1.00 33.44 176 ILE A C 1
ATOM 1334 O O . ILE A 1 176 ? 45.556 9.722 6.388 1.00 33.44 176 ILE A O 1
ATOM 1338 N N . ASP A 1 177 ? 46.515 7.900 7.288 1.00 33.84 177 ASP A N 1
ATOM 1339 C CA . ASP A 1 177 ? 47.129 7.387 6.057 1.00 33.84 177 ASP A CA 1
ATOM 1340 C C . ASP A 1 177 ? 47.631 5.936 6.245 1.00 33.84 177 ASP A C 1
ATOM 1342 O O . ASP A 1 177 ? 48.185 5.586 7.285 1.00 33.84 177 ASP A O 1
ATOM 1346 N N . LYS A 1 178 ? 47.444 5.103 5.214 1.00 34.91 178 LYS A N 1
ATOM 1347 C CA . LYS A 1 178 ? 47.937 3.713 5.044 1.00 34.91 178 LYS A CA 1
ATOM 1348 C C . LYS A 1 178 ? 47.699 2.675 6.159 1.00 34.91 178 LYS A C 1
ATOM 1350 O O . LYS A 1 178 ? 48.637 2.262 6.839 1.00 34.91 178 LYS A O 1
ATOM 1355 N N . ALA A 1 179 ? 46.516 2.054 6.137 1.00 30.06 179 ALA A N 1
ATOM 1356 C CA . ALA A 1 179 ? 46.371 0.605 6.366 1.00 30.06 179 ALA A CA 1
ATOM 1357 C C . ALA A 1 179 ? 45.051 0.069 5.767 1.00 30.06 179 ALA A C 1
ATOM 1359 O O . ALA A 1 179 ? 44.115 -0.242 6.497 1.00 30.06 179 ALA A O 1
ATOM 1360 N N . ALA A 1 180 ? 44.956 -0.039 4.437 1.00 41.97 180 ALA A N 1
ATOM 1361 C CA . ALA A 1 180 ? 43.826 -0.732 3.814 1.00 41.97 180 ALA A CA 1
ATOM 1362 C C . ALA A 1 180 ? 43.940 -2.243 4.084 1.00 41.97 180 ALA A C 1
ATOM 1364 O O . ALA A 1 180 ? 44.912 -2.878 3.667 1.00 41.97 180 ALA A O 1
ATOM 1365 N N . THR A 1 181 ? 42.971 -2.814 4.797 1.00 44.84 181 THR A N 1
ATOM 1366 C CA . THR A 1 181 ? 42.862 -4.263 4.989 1.00 44.84 181 THR A CA 1
ATOM 1367 C C . THR A 1 181 ? 42.437 -4.936 3.677 1.00 44.84 181 THR A C 1
ATOM 1369 O O . THR A 1 181 ? 41.575 -4.407 2.973 1.00 44.84 181 THR A O 1
ATOM 1372 N N . PRO A 1 182 ? 43.020 -6.093 3.309 1.00 52.25 182 PRO A N 1
ATOM 1373 C CA . PRO A 1 182 ? 42.619 -6.803 2.100 1.00 52.25 182 PRO A CA 1
ATOM 1374 C C . PRO A 1 182 ? 41.187 -7.329 2.248 1.00 52.25 182 PRO A C 1
ATOM 1376 O O . PRO A 1 182 ? 40.885 -8.073 3.182 1.00 52.25 182 PRO A O 1
ATOM 1379 N N . VAL A 1 183 ? 40.311 -6.956 1.314 1.00 57.91 183 VAL A N 1
ATOM 1380 C CA . VAL A 1 183 ? 38.937 -7.471 1.255 1.00 57.91 183 VAL A CA 1
ATOM 1381 C C . VAL A 1 183 ? 38.992 -8.936 0.828 1.00 57.91 183 VAL A C 1
ATOM 1383 O O . VAL A 1 183 ? 39.456 -9.249 -0.267 1.00 57.91 183 VAL A O 1
ATOM 1386 N N . MET A 1 184 ? 38.533 -9.833 1.698 1.00 61.69 184 MET A N 1
ATOM 1387 C CA . MET A 1 184 ? 38.472 -11.268 1.423 1.00 61.69 184 MET A CA 1
ATOM 1388 C C . MET A 1 184 ? 37.139 -11.627 0.768 1.00 61.69 184 MET A C 1
ATOM 1390 O O . MET A 1 184 ? 36.083 -11.436 1.366 1.00 61.69 184 MET A O 1
ATOM 1394 N N . VAL A 1 185 ? 37.190 -12.210 -0.427 1.00 63.91 185 VAL A N 1
ATOM 1395 C CA . VAL A 1 185 ? 36.041 -12.878 -1.049 1.00 63.91 185 VAL A CA 1
ATOM 1396 C C . VAL A 1 185 ? 36.022 -14.326 -0.573 1.00 63.91 185 VAL A C 1
ATOM 1398 O O . VAL A 1 185 ? 37.069 -14.969 -0.504 1.00 63.91 185 VAL A O 1
ATOM 1401 N N . THR A 1 186 ? 34.840 -14.849 -0.252 1.00 55.34 186 THR A N 1
ATOM 1402 C CA . THR A 1 186 ? 34.619 -16.275 0.025 1.00 55.34 186 THR A CA 1
ATOM 1403 C C . THR A 1 186 ? 33.445 -16.755 -0.817 1.00 55.34 186 THR A C 1
ATOM 1405 O O . THR A 1 186 ? 32.391 -16.127 -0.808 1.00 55.34 186 THR A O 1
ATOM 1408 N N . ALA A 1 187 ? 33.619 -17.857 -1.542 1.00 54.22 187 ALA A N 1
ATOM 1409 C CA . ALA A 1 187 ? 32.591 -18.452 -2.390 1.00 54.22 187 ALA A CA 1
ATOM 1410 C C . ALA A 1 187 ? 32.608 -19.980 -2.267 1.00 54.22 187 ALA A C 1
ATOM 1412 O O . ALA A 1 187 ? 33.618 -20.570 -1.885 1.00 54.22 187 ALA A O 1
ATOM 1413 N N . THR A 1 188 ? 31.500 -20.630 -2.623 1.00 65.31 188 THR A N 1
ATOM 1414 C CA . THR A 1 188 ? 31.469 -22.089 -2.793 1.00 65.31 188 THR A CA 1
ATOM 1415 C C . THR A 1 188 ? 31.592 -22.408 -4.277 1.00 65.31 188 THR A C 1
ATOM 1417 O O . THR A 1 188 ? 30.724 -22.023 -5.056 1.00 65.31 188 THR A O 1
ATOM 1420 N N . ILE A 1 189 ? 32.662 -23.098 -4.670 1.00 58.78 189 ILE A N 1
ATOM 1421 C CA . ILE A 1 189 ? 32.929 -23.523 -6.052 1.00 58.78 189 ILE A CA 1
ATOM 1422 C C . ILE A 1 189 ? 33.059 -25.048 -6.045 1.00 58.78 189 ILE A C 1
ATOM 1424 O O . ILE A 1 189 ? 33.744 -25.601 -5.189 1.00 58.78 189 ILE A O 1
ATOM 1428 N N . ASP A 1 190 ? 32.347 -25.733 -6.943 1.00 50.16 190 ASP A N 1
ATOM 1429 C CA . ASP A 1 190 ? 32.290 -27.205 -7.030 1.00 50.16 190 ASP A CA 1
ATOM 1430 C C . ASP A 1 190 ? 31.999 -27.908 -5.682 1.00 50.16 190 ASP A C 1
ATOM 1432 O O . ASP A 1 190 ? 32.506 -28.991 -5.382 1.00 50.16 190 ASP A O 1
ATOM 1436 N N . GLY A 1 191 ? 31.179 -27.268 -4.837 1.00 57.81 191 GLY A N 1
ATOM 1437 C CA . GLY A 1 191 ? 30.821 -27.753 -3.499 1.00 57.81 191 GLY A CA 1
ATOM 1438 C C . GLY A 1 191 ? 31.886 -27.536 -2.414 1.00 57.81 191 GLY A C 1
ATOM 1439 O O . GLY A 1 191 ? 31.703 -28.008 -1.293 1.00 57.81 191 GLY A O 1
ATOM 1440 N N . GLN A 1 192 ? 32.980 -26.827 -2.707 1.00 41.22 192 GLN A N 1
ATOM 1441 C CA . GLN A 1 192 ? 34.043 -26.502 -1.751 1.00 41.22 192 GLN A CA 1
ATOM 1442 C C . GLN A 1 192 ? 34.077 -25.001 -1.450 1.00 41.22 192 GLN A C 1
ATOM 1444 O O . GLN A 1 192 ? 34.051 -24.172 -2.358 1.00 41.22 192 GLN A O 1
ATOM 1449 N N . VAL A 1 193 ? 34.166 -24.647 -0.165 1.00 59.09 193 VAL A N 1
ATOM 1450 C CA . VAL A 1 193 ? 34.339 -23.254 0.267 1.00 59.09 193 VAL A CA 1
ATOM 1451 C C . VAL A 1 193 ? 35.786 -22.833 0.016 1.00 59.09 193 VAL A C 1
ATOM 1453 O O . VAL A 1 193 ? 36.715 -23.418 0.574 1.00 59.09 193 VAL A O 1
ATOM 1456 N N . VAL A 1 194 ? 35.969 -21.806 -0.809 1.00 56.19 194 VAL A N 1
ATOM 1457 C CA . VAL A 1 194 ? 37.266 -21.225 -1.172 1.00 56.19 194 VAL A CA 1
ATOM 1458 C C . VAL A 1 194 ? 37.251 -19.717 -0.930 1.00 56.19 194 VAL A C 1
ATOM 1460 O O . VAL A 1 194 ? 36.228 -19.059 -1.111 1.00 56.19 194 VAL A O 1
ATOM 1463 N N . SER A 1 195 ? 38.390 -19.156 -0.522 1.00 67.06 195 SER A N 1
ATOM 1464 C CA . SER A 1 195 ? 38.515 -17.727 -0.213 1.00 67.06 195 SER A CA 1
ATOM 1465 C C . SER A 1 195 ? 39.819 -17.134 -0.738 1.00 67.06 195 SER A C 1
ATOM 1467 O O . SER A 1 195 ? 40.867 -17.775 -0.644 1.00 67.06 195 SER A O 1
ATOM 1469 N N . TRP A 1 196 ? 39.765 -15.904 -1.248 1.00 76.38 196 TRP A N 1
ATOM 1470 C CA . TRP A 1 196 ? 40.897 -15.189 -1.844 1.00 76.38 196 TRP A CA 1
ATOM 1471 C C . TRP A 1 196 ? 40.795 -13.673 -1.606 1.00 76.38 196 TRP A C 1
ATOM 1473 O O . TRP A 1 196 ? 39.755 -13.172 -1.184 1.00 76.38 196 TRP A O 1
ATOM 1483 N N . VAL A 1 197 ? 41.883 -12.938 -1.849 1.00 70.56 197 VAL A N 1
ATOM 1484 C CA . VAL A 1 197 ? 41.905 -11.467 -1.759 1.00 70.56 197 VAL A CA 1
ATOM 1485 C C . VAL A 1 197 ? 41.280 -10.865 -3.018 1.00 70.56 197 VAL A C 1
ATOM 1487 O O . VAL A 1 197 ? 41.556 -11.326 -4.125 1.00 70.56 197 VAL A O 1
ATOM 1490 N N . ASN A 1 198 ? 40.448 -9.833 -2.874 1.00 59.38 198 ASN A N 1
ATOM 1491 C CA . ASN A 1 198 ? 39.906 -9.112 -4.020 1.00 59.38 198 ASN A CA 1
ATOM 1492 C C . ASN A 1 198 ? 40.969 -8.216 -4.685 1.00 59.38 198 ASN A C 1
ATOM 1494 O O . ASN A 1 198 ? 41.162 -7.070 -4.283 1.00 59.38 198 ASN A O 1
ATOM 1498 N N . ASP A 1 199 ? 41.597 -8.728 -5.743 1.00 52.19 199 ASP A N 1
ATOM 1499 C CA . ASP A 1 199 ? 42.547 -7.986 -6.583 1.00 52.19 199 ASP A CA 1
ATOM 1500 C C . ASP A 1 199 ? 41.869 -7.237 -7.764 1.00 52.19 199 ASP A C 1
ATOM 1502 O O . ASP A 1 199 ? 42.551 -6.713 -8.650 1.00 52.19 199 ASP A O 1
ATOM 1506 N N . TRP A 1 200 ? 40.528 -7.183 -7.826 1.00 46.19 200 TRP A N 1
ATOM 1507 C CA . TRP A 1 200 ? 39.784 -6.540 -8.918 1.00 46.19 200 TRP A CA 1
ATOM 1508 C C . TRP A 1 200 ? 39.399 -5.087 -8.595 1.00 46.19 200 TRP A C 1
ATOM 1510 O O . TRP A 1 200 ? 38.442 -4.818 -7.870 1.00 46.19 200 TRP A O 1
ATOM 1520 N N . PHE A 1 201 ? 40.112 -4.138 -9.210 1.00 46.19 201 PHE A N 1
ATOM 1521 C CA . PHE A 1 201 ? 39.957 -2.689 -8.980 1.00 46.19 201 PHE A CA 1
ATOM 1522 C C . PHE A 1 201 ? 39.222 -1.928 -10.106 1.00 46.19 201 PHE A C 1
ATOM 1524 O O . PHE A 1 201 ? 39.263 -0.700 -10.157 1.00 46.19 201 PHE A O 1
ATOM 1531 N N . GLY A 1 202 ? 38.539 -2.643 -11.008 1.00 37.47 202 GLY A N 1
ATOM 1532 C CA . GLY A 1 202 ? 37.757 -2.051 -12.101 1.00 37.47 202 GLY A CA 1
ATOM 1533 C C . GLY A 1 202 ? 38.582 -1.463 -13.260 1.00 37.47 202 GLY A C 1
ATOM 1534 O O . GLY A 1 202 ? 39.790 -1.235 -13.173 1.00 37.47 202 GLY A O 1
ATOM 1535 N N . SER A 1 203 ? 37.924 -1.224 -14.397 1.00 32.88 203 SER A N 1
ATOM 1536 C CA . SER A 1 203 ? 38.576 -0.775 -15.635 1.00 32.88 203 SER A CA 1
ATOM 1537 C C . SER A 1 203 ? 38.792 0.744 -15.675 1.00 32.88 203 SER A C 1
ATOM 1539 O O . SER A 1 203 ? 38.048 1.474 -16.332 1.00 32.88 203 SER A O 1
ATOM 1541 N N . SER A 1 204 ? 39.838 1.225 -15.002 1.00 31.77 204 SER A N 1
ATOM 1542 C CA . SER A 1 204 ? 40.279 2.626 -15.089 1.00 31.77 204 SER A CA 1
ATOM 1543 C C . SER A 1 204 ? 40.853 2.955 -16.479 1.00 31.77 204 SER A C 1
ATOM 1545 O O . SER A 1 204 ? 42.015 2.664 -16.757 1.00 31.77 204 SER A O 1
ATOM 1547 N N . GLN A 1 205 ? 40.063 3.580 -17.362 1.00 31.19 205 GLN A N 1
ATOM 1548 C CA . GLN A 1 205 ? 40.557 4.081 -18.653 1.00 31.19 205 GLN A CA 1
ATOM 1549 C C . GLN A 1 205 ? 41.154 5.493 -18.545 1.00 31.19 205 GLN A C 1
ATOM 1551 O O . GLN A 1 205 ? 40.454 6.494 -18.683 1.00 31.19 205 GLN A O 1
ATOM 1556 N N . THR A 1 206 ? 42.478 5.573 -18.417 1.00 27.84 206 THR A N 1
ATOM 1557 C CA . THR A 1 206 ? 43.269 6.753 -18.806 1.00 27.84 206 THR A CA 1
ATOM 1558 C C . THR A 1 206 ? 44.503 6.301 -19.587 1.00 27.84 206 THR A C 1
ATOM 1560 O O . THR A 1 206 ? 45.360 5.585 -19.076 1.00 27.84 206 THR A O 1
ATOM 1563 N N . ALA A 1 207 ? 44.583 6.685 -20.863 1.00 30.42 207 ALA A N 1
ATOM 1564 C CA . ALA A 1 207 ? 45.628 6.227 -21.777 1.00 30.42 207 ALA A CA 1
ATOM 1565 C C . ALA A 1 207 ? 46.857 7.159 -21.800 1.00 30.42 207 ALA A C 1
ATOM 1567 O O . ALA A 1 207 ? 46.699 8.380 -21.885 1.00 30.42 207 ALA A O 1
ATOM 1568 N N . PRO A 1 208 ? 48.076 6.596 -21.840 1.00 31.41 208 PRO A N 1
ATOM 1569 C CA . PRO A 1 208 ? 49.257 7.215 -22.437 1.00 31.41 208 PRO A CA 1
ATOM 1570 C C . PRO A 1 208 ? 49.724 6.469 -23.710 1.00 31.41 208 PRO A C 1
ATOM 1572 O O . PRO A 1 208 ? 49.227 5.395 -24.038 1.00 31.41 208 PRO A O 1
ATOM 1575 N N . ALA A 1 209 ? 50.653 7.078 -24.455 1.00 28.41 209 ALA A N 1
ATOM 1576 C CA . ALA A 1 209 ? 51.000 6.714 -25.838 1.00 28.41 209 ALA A CA 1
ATOM 1577 C C . ALA A 1 209 ? 52.099 5.633 -26.006 1.00 28.41 209 ALA A C 1
ATOM 1579 O O . ALA A 1 209 ? 52.752 5.221 -25.049 1.00 28.41 209 ALA A O 1
ATOM 1580 N N . ASP A 1 210 ? 52.304 5.210 -27.261 1.00 29.05 210 ASP A N 1
ATOM 1581 C CA . ASP A 1 210 ? 53.197 4.130 -27.709 1.00 29.05 210 ASP A CA 1
ATOM 1582 C C . ASP A 1 210 ? 54.684 4.262 -27.331 1.00 29.05 210 ASP A C 1
ATOM 1584 O O . ASP A 1 210 ? 55.292 5.312 -27.542 1.00 29.05 210 ASP A O 1
ATOM 1588 N N . VAL A 1 211 ? 55.316 3.119 -27.009 1.00 27.89 211 VAL A N 1
ATOM 1589 C CA . VAL A 1 211 ? 56.641 2.725 -27.545 1.00 27.89 211 VAL A CA 1
ATOM 1590 C C . VAL A 1 211 ? 56.679 1.197 -27.756 1.00 27.89 211 VAL A C 1
ATOM 1592 O O . VAL A 1 211 ? 56.280 0.432 -26.882 1.00 27.89 211 VAL A O 1
ATOM 1595 N N . HIS A 1 212 ? 57.190 0.733 -28.902 1.00 30.27 212 HIS A N 1
ATOM 1596 C CA . HIS A 1 212 ? 57.390 -0.696 -29.211 1.00 30.27 212 HIS A CA 1
ATOM 1597 C C . HIS A 1 212 ? 58.554 -1.345 -28.433 1.00 30.27 212 HIS A C 1
ATOM 1599 O O . HIS A 1 212 ? 59.604 -0.725 -28.282 1.00 30.27 212 HIS A O 1
ATOM 1605 N N . THR A 1 213 ? 58.476 -2.656 -28.149 1.00 26.73 213 THR A N 1
ATOM 1606 C CA . THR A 1 213 ? 59.362 -3.690 -28.764 1.00 26.73 213 THR A CA 1
ATOM 1607 C C . THR A 1 213 ? 58.954 -5.130 -28.389 1.00 26.73 213 THR A C 1
ATOM 1609 O O . THR A 1 213 ? 58.148 -5.344 -27.490 1.00 26.73 213 THR A O 1
ATOM 1612 N N . SER A 1 214 ? 59.459 -6.121 -29.136 1.00 28.00 214 SER A N 1
ATOM 1613 C CA . SER A 1 214 ? 58.972 -7.516 -29.167 1.00 28.00 214 SER A CA 1
ATOM 1614 C C . SER A 1 214 ? 59.933 -8.528 -28.525 1.00 28.00 214 SER A C 1
ATOM 1616 O O . SER A 1 214 ? 61.139 -8.345 -28.660 1.00 28.00 214 SER A O 1
ATOM 1618 N N . ALA A 1 215 ? 59.427 -9.671 -28.018 1.00 29.23 215 ALA A N 1
ATOM 1619 C CA . ALA A 1 215 ? 60.111 -10.981 -28.116 1.00 29.23 215 ALA A CA 1
ATOM 1620 C C . ALA A 1 215 ? 59.216 -12.210 -27.782 1.00 29.23 215 ALA A C 1
ATOM 1622 O O . ALA A 1 215 ? 58.775 -12.388 -26.655 1.00 29.23 215 ALA A O 1
ATOM 1623 N N . THR A 1 216 ? 59.009 -13.060 -28.796 1.00 29.19 216 THR A N 1
ATOM 1624 C CA . THR A 1 216 ? 58.832 -14.540 -28.818 1.00 29.19 216 THR A CA 1
ATOM 1625 C C . THR A 1 216 ? 58.537 -15.376 -27.552 1.00 29.19 216 THR A C 1
ATOM 1627 O O . THR A 1 216 ? 59.266 -15.341 -26.566 1.00 29.19 216 THR A O 1
ATOM 1630 N N . ALA A 1 217 ? 57.575 -16.299 -27.705 1.00 30.58 217 ALA A N 1
ATOM 1631 C CA . ALA A 1 217 ? 57.224 -17.400 -26.793 1.00 30.58 217 ALA A CA 1
ATOM 1632 C C . ALA A 1 217 ? 58.209 -18.597 -26.788 1.00 30.58 217 ALA A C 1
ATOM 1634 O O . ALA A 1 217 ? 59.084 -18.689 -27.647 1.00 30.58 217 ALA A O 1
ATOM 1635 N N . HIS A 1 218 ? 57.974 -19.578 -25.899 1.00 28.44 218 HIS A N 1
ATOM 1636 C CA . HIS A 1 218 ? 58.388 -20.983 -26.075 1.00 28.44 218 HIS A CA 1
ATOM 1637 C C . HIS A 1 218 ? 57.399 -21.975 -25.412 1.00 28.44 218 HIS A C 1
ATOM 1639 O O . HIS A 1 218 ? 56.527 -21.564 -24.651 1.00 28.44 218 HIS A O 1
ATOM 1645 N N . LEU A 1 219 ? 57.506 -23.269 -25.749 1.00 29.03 219 LEU A N 1
ATOM 1646 C CA . LEU A 1 219 ? 56.524 -24.341 -25.477 1.00 29.03 219 LEU A CA 1
ATOM 1647 C C . LEU A 1 219 ? 57.117 -25.548 -24.710 1.00 29.03 219 LEU A C 1
ATOM 1649 O O . LEU A 1 219 ? 58.308 -25.822 -24.855 1.00 29.03 219 LEU A O 1
ATOM 1653 N N . ALA A 1 220 ? 56.222 -26.345 -24.095 1.00 31.39 220 ALA A N 1
ATOM 1654 C CA . ALA A 1 220 ? 56.363 -27.786 -23.773 1.00 31.39 220 ALA A CA 1
ATOM 1655 C C . ALA A 1 220 ? 57.313 -28.176 -22.591 1.00 31.39 220 ALA A C 1
ATOM 1657 O O . ALA A 1 220 ? 58.099 -27.349 -22.143 1.00 31.39 220 ALA A O 1
ATOM 1658 N N . ASN A 1 221 ? 57.290 -29.393 -22.002 1.00 29.06 221 ASN A N 1
ATOM 1659 C CA . ASN A 1 221 ? 56.461 -30.596 -22.260 1.00 29.06 221 ASN A CA 1
ATOM 1660 C C . ASN A 1 221 ? 56.191 -31.479 -20.994 1.00 29.06 221 ASN A C 1
ATOM 1662 O O . ASN A 1 221 ? 56.426 -31.063 -19.864 1.00 29.06 221 ASN A O 1
ATOM 1666 N N . GLU A 1 222 ? 55.684 -32.703 -21.207 1.00 29.02 222 GLU A N 1
ATOM 1667 C CA . GLU A 1 222 ? 55.059 -33.650 -20.263 1.00 29.02 222 GLU A CA 1
ATOM 1668 C C . GLU A 1 222 ? 55.974 -34.519 -19.349 1.00 29.02 222 GLU A C 1
ATOM 1670 O O . GLU A 1 222 ? 56.991 -35.051 -19.779 1.00 29.02 222 GLU A O 1
ATOM 1675 N N . ALA A 1 223 ? 55.481 -34.757 -18.121 1.00 29.67 223 ALA A N 1
ATOM 1676 C CA . ALA A 1 223 ? 55.224 -36.041 -17.417 1.00 29.67 223 ALA A CA 1
ATOM 1677 C C . ALA A 1 223 ? 56.249 -37.212 -17.231 1.00 29.67 223 ALA A C 1
ATOM 1679 O O . ALA A 1 223 ? 56.903 -37.685 -18.153 1.00 29.67 223 ALA A O 1
ATOM 1680 N N . THR A 1 224 ? 56.145 -37.841 -16.036 1.00 26.69 224 THR A N 1
ATOM 1681 C CA . THR A 1 224 ? 56.076 -39.306 -15.709 1.00 26.69 224 THR A CA 1
ATOM 1682 C C . THR A 1 224 ? 57.031 -39.933 -14.650 1.00 26.69 224 THR A C 1
ATOM 1684 O O . THR A 1 224 ? 58.234 -40.033 -14.845 1.00 26.69 224 THR A O 1
ATOM 1687 N N . LYS A 1 225 ? 56.380 -40.567 -13.644 1.00 27.53 225 LYS A N 1
ATOM 1688 C CA . LYS A 1 225 ? 56.672 -41.857 -12.943 1.00 27.53 225 LYS A CA 1
ATOM 1689 C C . LYS A 1 225 ? 57.503 -41.954 -11.631 1.00 27.53 225 LYS A C 1
ATOM 1691 O O . LYS A 1 225 ? 58.506 -41.293 -11.414 1.00 27.53 225 LYS A O 1
ATOM 1696 N N . THR A 1 226 ? 56.983 -42.859 -10.787 1.00 28.11 226 THR A N 1
ATOM 1697 C CA . THR A 1 226 ? 57.293 -43.333 -9.408 1.00 28.11 226 THR A CA 1
ATOM 1698 C C . THR A 1 226 ? 58.139 -44.638 -9.409 1.00 28.11 226 THR A C 1
ATOM 1700 O O . THR A 1 226 ? 58.508 -45.039 -10.518 1.00 28.11 226 THR A O 1
ATOM 1703 N N . PRO A 1 227 ? 58.455 -45.364 -8.288 1.00 49.53 227 PRO A N 1
ATOM 1704 C CA . PRO A 1 227 ? 57.967 -45.357 -6.875 1.00 49.53 227 PRO A CA 1
ATOM 1705 C C . PRO A 1 227 ? 59.069 -44.957 -5.846 1.00 49.53 227 PRO A C 1
ATOM 1707 O O . PRO A 1 227 ? 60.060 -44.376 -6.270 1.00 49.53 227 PRO A O 1
ATOM 1710 N N . ALA A 1 228 ? 59.001 -45.142 -4.512 1.00 31.09 228 ALA A N 1
ATOM 1711 C CA . ALA A 1 228 ? 58.116 -45.883 -3.575 1.00 31.09 228 ALA A CA 1
ATOM 1712 C C . ALA A 1 228 ? 57.964 -45.087 -2.229 1.00 31.09 228 ALA A C 1
ATOM 1714 O O . ALA A 1 228 ? 58.242 -43.892 -2.247 1.00 31.09 228 ALA A O 1
ATOM 1715 N N . ASP A 1 229 ? 57.524 -45.571 -1.050 1.00 27.81 229 ASP A N 1
ATOM 1716 C CA . ASP A 1 229 ? 57.197 -46.920 -0.520 1.00 27.81 229 ASP A CA 1
ATOM 1717 C C . ASP A 1 229 ? 56.214 -46.843 0.697 1.00 27.81 229 ASP A C 1
ATOM 1719 O O . ASP A 1 229 ? 55.678 -45.770 0.974 1.00 27.81 229 ASP A O 1
ATOM 1723 N N . LEU A 1 230 ? 55.960 -47.948 1.426 1.00 30.34 230 LEU A N 1
ATOM 1724 C CA . LEU A 1 230 ? 54.972 -48.071 2.530 1.00 30.34 230 LEU A CA 1
ATOM 1725 C C . LEU A 1 230 ? 55.517 -48.814 3.778 1.00 30.34 230 LEU A C 1
ATOM 1727 O O . LEU A 1 230 ? 56.393 -49.668 3.628 1.00 30.34 230 LEU A O 1
ATOM 1731 N N . PRO A 1 231 ? 55.035 -48.520 5.018 1.00 47.78 231 PRO A N 1
ATOM 1732 C CA . PRO A 1 231 ? 53.846 -49.216 5.587 1.00 47.78 231 PRO A CA 1
ATOM 1733 C C . PRO A 1 231 ? 53.016 -48.408 6.638 1.00 47.78 231 PRO A C 1
ATOM 1735 O O . PRO A 1 231 ? 53.425 -47.317 7.013 1.00 47.78 231 PRO A O 1
ATOM 1738 N N . VAL A 1 232 ? 51.929 -48.865 7.302 1.00 31.45 232 VAL A N 1
ATOM 1739 C CA . VAL A 1 232 ? 50.696 -49.674 7.023 1.00 31.45 232 VAL A CA 1
ATOM 1740 C C . VAL A 1 232 ? 49.785 -49.547 8.279 1.00 31.45 232 VAL A C 1
ATOM 1742 O O . VAL A 1 232 ? 50.298 -49.777 9.373 1.00 31.45 232 VAL A O 1
ATOM 1745 N N . ASN A 1 233 ? 48.474 -49.240 8.153 1.00 28.02 233 ASN A N 1
ATOM 1746 C CA . ASN A 1 233 ? 47.329 -49.837 8.912 1.00 28.02 233 ASN A CA 1
ATOM 1747 C C . ASN A 1 233 ? 45.992 -49.066 8.765 1.00 28.02 233 ASN A C 1
ATOM 1749 O O . ASN A 1 233 ? 45.979 -47.881 8.438 1.00 28.02 233 ASN A O 1
ATOM 1753 N N . SER A 1 234 ? 44.853 -49.745 8.993 1.00 29.20 234 SER A N 1
ATOM 1754 C CA . SER A 1 234 ? 43.479 -49.185 8.918 1.00 29.20 234 SER A CA 1
ATOM 1755 C C . SER A 1 234 ? 42.495 -49.931 9.882 1.00 29.20 234 SER A C 1
ATOM 1757 O O . SER A 1 234 ? 42.991 -50.442 10.885 1.00 29.20 234 SER A O 1
ATOM 1759 N N . PRO A 1 235 ? 41.142 -49.923 9.743 1.00 54.56 235 PRO A N 1
ATOM 1760 C CA . PRO A 1 235 ? 40.226 -49.467 10.803 1.00 54.56 235 PRO A CA 1
ATOM 1761 C C . PRO A 1 235 ? 39.357 -50.590 11.427 1.00 54.56 235 PRO A C 1
ATOM 1763 O O . PRO A 1 235 ? 39.575 -51.771 11.155 1.00 54.56 235 PRO A O 1
ATOM 1766 N N . PRO A 1 236 ? 38.340 -50.240 12.243 1.00 38.28 236 PRO A N 1
ATOM 1767 C CA . PRO A 1 236 ? 36.975 -50.686 11.901 1.00 38.28 236 PRO A CA 1
ATOM 1768 C C . PRO A 1 236 ? 35.863 -49.646 12.194 1.00 38.28 236 PRO A C 1
ATOM 1770 O O . PRO A 1 236 ? 36.136 -48.522 12.611 1.00 38.28 236 PRO A O 1
ATOM 1773 N N . SER A 1 237 ? 34.600 -50.028 11.951 1.00 31.70 237 SER A N 1
ATOM 1774 C CA . SER A 1 237 ? 33.391 -49.187 12.103 1.00 31.70 237 SER A CA 1
ATOM 1775 C C . SER A 1 237 ? 32.400 -49.751 13.173 1.00 31.70 237 SER A C 1
ATOM 1777 O O . SER A 1 237 ? 32.903 -50.279 14.164 1.00 31.70 237 SER A O 1
ATOM 1779 N N . PRO A 1 238 ? 31.055 -49.556 13.138 1.00 53.94 238 PRO A N 1
ATOM 1780 C CA . PRO A 1 238 ? 30.299 -49.071 14.304 1.00 53.94 238 PRO A CA 1
ATOM 1781 C C . PRO A 1 238 ? 29.493 -50.150 15.078 1.00 53.94 238 PRO A C 1
ATOM 1783 O O . PRO A 1 238 ? 29.384 -51.285 14.613 1.00 53.94 238 PRO A O 1
ATOM 1786 N N . PRO A 1 239 ? 28.852 -49.794 16.215 1.00 41.12 239 PRO A N 1
ATOM 1787 C CA . PRO A 1 239 ? 27.913 -50.657 16.942 1.00 41.12 239 PRO A CA 1
ATOM 1788 C C . PRO A 1 239 ? 26.437 -50.198 16.887 1.00 41.12 239 PRO A C 1
ATOM 1790 O O . PRO A 1 239 ? 26.137 -49.031 16.637 1.00 41.12 239 PRO A O 1
ATOM 1793 N N . THR A 1 240 ? 25.517 -51.119 17.203 1.00 30.33 240 THR A N 1
ATOM 1794 C CA . THR A 1 240 ? 24.076 -50.869 17.417 1.00 30.33 240 THR A CA 1
ATOM 1795 C C . THR A 1 240 ? 23.557 -51.620 18.655 1.00 30.33 240 THR A C 1
ATOM 1797 O O . THR A 1 240 ? 23.895 -52.783 18.845 1.00 30.33 240 THR A O 1
ATOM 1800 N N . ASP A 1 241 ? 22.700 -50.940 19.426 1.00 29.06 241 ASP A N 1
ATOM 1801 C CA . ASP A 1 241 ? 21.616 -51.456 20.292 1.00 29.06 241 ASP A CA 1
ATOM 1802 C C . ASP A 1 241 ? 21.860 -52.321 21.567 1.00 29.06 241 ASP A C 1
ATOM 1804 O O . ASP A 1 241 ? 22.863 -53.008 21.723 1.00 29.06 241 ASP A O 1
ATOM 1808 N N . SER A 1 242 ? 20.816 -52.350 22.423 1.00 28.88 242 SER A N 1
ATOM 1809 C CA . SER A 1 242 ? 20.501 -53.329 23.510 1.00 28.88 242 SER A CA 1
ATOM 1810 C C . SER A 1 242 ? 20.969 -53.128 24.982 1.00 28.88 242 SER A C 1
ATOM 1812 O O . SER A 1 242 ? 21.838 -53.841 25.470 1.00 28.88 242 SER A O 1
ATOM 1814 N N . ALA A 1 243 ? 20.230 -52.275 25.714 1.00 28.95 243 ALA A N 1
ATOM 1815 C CA . ALA A 1 243 ? 19.417 -52.580 26.928 1.00 28.95 243 ALA A CA 1
ATOM 1816 C C . ALA A 1 243 ? 19.978 -53.177 28.265 1.00 28.95 243 ALA A C 1
ATOM 1818 O O . ALA A 1 243 ? 20.961 -53.906 28.315 1.00 28.95 243 ALA A O 1
ATOM 1819 N N . THR A 1 244 ? 19.176 -52.976 29.337 1.00 28.95 244 THR A N 1
ATOM 1820 C CA . THR A 1 244 ? 19.218 -53.565 30.714 1.00 28.95 244 THR A CA 1
ATOM 1821 C C . THR A 1 244 ? 20.337 -53.072 31.662 1.00 28.95 244 THR A C 1
ATOM 1823 O O . THR A 1 244 ? 21.411 -52.711 31.197 1.00 28.95 244 THR A O 1
ATOM 1826 N N . ASP A 1 245 ? 20.209 -53.009 33.001 1.00 28.48 245 ASP A N 1
ATOM 1827 C CA . ASP A 1 245 ? 19.053 -53.016 33.939 1.00 28.48 245 ASP A CA 1
ATOM 1828 C C . ASP A 1 245 ? 19.515 -52.489 35.335 1.00 28.48 245 ASP A C 1
ATOM 1830 O O . ASP A 1 245 ? 20.715 -52.469 35.599 1.00 28.48 245 ASP A O 1
ATOM 1834 N N . SER A 1 246 ? 18.684 -52.184 36.349 1.00 31.06 246 SER A N 1
ATOM 1835 C CA . SER A 1 246 ? 17.369 -51.505 36.445 1.00 31.06 246 SER A CA 1
ATOM 1836 C C . SER A 1 246 ? 16.945 -51.433 37.932 1.00 31.06 246 SER A C 1
ATOM 1838 O O . SER A 1 246 ? 17.151 -52.398 38.668 1.00 31.06 246 SER A O 1
ATOM 1840 N N . LEU A 1 247 ? 16.351 -50.322 38.405 1.00 27.78 247 LEU A N 1
ATOM 1841 C CA . LEU A 1 247 ? 15.725 -50.238 39.742 1.00 27.78 247 LEU A CA 1
ATOM 1842 C C . LEU A 1 247 ? 14.741 -49.056 39.864 1.00 27.78 247 LEU A C 1
ATOM 1844 O O . LEU A 1 247 ? 15.106 -47.904 39.644 1.00 27.78 247 LEU A O 1
ATOM 1848 N N . ALA A 1 248 ? 13.497 -49.345 40.258 1.00 30.39 248 ALA A N 1
ATOM 1849 C CA . ALA A 1 248 ? 12.414 -48.376 40.453 1.00 30.39 248 ALA A CA 1
ATOM 1850 C C . ALA A 1 248 ? 11.570 -48.726 41.695 1.00 30.39 248 ALA A C 1
ATOM 1852 O O . ALA A 1 248 ? 11.492 -49.896 42.059 1.00 30.39 248 ALA A O 1
ATOM 1853 N N . VAL A 1 249 ? 10.928 -47.725 42.320 1.00 26.12 249 VAL A N 1
ATOM 1854 C CA . VAL A 1 249 ? 9.873 -47.814 43.366 1.00 26.12 249 VAL A CA 1
ATOM 1855 C C . VAL A 1 249 ? 9.466 -46.365 43.726 1.00 26.12 249 VAL A C 1
ATOM 1857 O O . VAL A 1 249 ? 10.350 -45.526 43.852 1.00 26.12 249 VAL A O 1
ATOM 1860 N N . LEU A 1 250 ? 8.199 -45.957 43.895 1.00 24.83 250 LEU A N 1
ATOM 1861 C CA . LEU A 1 250 ? 6.896 -46.613 43.688 1.00 24.83 250 LEU A CA 1
ATOM 1862 C C . LEU A 1 250 ? 5.816 -45.543 43.375 1.00 24.83 250 LEU A C 1
ATOM 1864 O O . LEU A 1 250 ? 5.978 -44.373 43.711 1.00 24.83 250 LEU A O 1
ATOM 1868 N N . LEU A 1 251 ? 4.702 -45.948 42.756 1.00 28.09 251 LEU A N 1
ATOM 1869 C CA . LEU A 1 251 ? 3.529 -45.109 42.470 1.00 28.09 251 LEU A CA 1
ATOM 1870 C C . LEU A 1 251 ? 2.738 -44.728 43.738 1.00 28.09 251 LEU A C 1
ATOM 1872 O O . LEU A 1 251 ? 2.634 -45.534 44.662 1.00 28.09 251 LEU A O 1
ATOM 1876 N N . GLN A 1 252 ? 1.987 -43.621 43.671 1.00 27.92 252 GLN A N 1
ATOM 1877 C CA . GLN A 1 252 ? 0.572 -43.599 44.089 1.00 27.92 252 GLN A CA 1
ATOM 1878 C C . GLN A 1 252 ? -0.215 -42.482 43.375 1.00 27.92 252 GLN A C 1
ATOM 1880 O O . GLN A 1 252 ? 0.371 -41.674 42.658 1.00 27.92 252 GLN A O 1
ATOM 1885 N N . SER A 1 253 ? -1.553 -42.516 43.442 1.00 28.73 253 SER A N 1
ATOM 1886 C CA . SER A 1 253 ? -2.411 -41.921 42.400 1.00 28.73 253 SER A CA 1
ATOM 1887 C C . SER A 1 253 ? -3.791 -41.452 42.878 1.00 28.73 253 SER A C 1
ATOM 1889 O O . SER A 1 253 ? -4.375 -42.123 43.729 1.00 28.73 253 SER A O 1
ATOM 1891 N N . ARG A 1 254 ? -4.377 -40.480 42.146 1.00 27.42 254 ARG A N 1
ATOM 1892 C CA . ARG A 1 254 ? -5.804 -40.049 42.172 1.00 27.42 254 ARG A CA 1
ATOM 1893 C C . ARG A 1 254 ? -6.232 -39.272 43.446 1.00 27.42 254 ARG A C 1
ATOM 1895 O O . ARG A 1 254 ? -5.515 -39.343 44.438 1.00 27.42 254 ARG A O 1
ATOM 1902 N N . PRO A 1 255 ? -7.375 -38.536 43.444 1.00 35.16 255 PRO A N 1
ATOM 1903 C CA . PRO A 1 255 ? -8.441 -38.494 42.428 1.00 35.16 255 PRO A CA 1
ATOM 1904 C C . PRO A 1 255 ? -8.785 -37.113 41.827 1.00 35.16 255 PRO A C 1
ATOM 1906 O O . PRO A 1 255 ? -8.337 -36.065 42.277 1.00 35.16 255 PRO A O 1
ATOM 1909 N N . VAL A 1 256 ? -9.646 -37.157 40.804 1.00 32.16 256 VAL A N 1
ATOM 1910 C CA . VAL A 1 256 ? -10.381 -36.015 40.232 1.00 32.16 256 VAL A CA 1
ATOM 1911 C C . VAL A 1 256 ? -11.437 -35.514 41.226 1.00 32.16 256 VAL A C 1
ATOM 1913 O O . VAL A 1 256 ? -12.093 -36.327 41.876 1.00 32.16 256 VAL A O 1
ATOM 1916 N N . ALA A 1 257 ? -11.660 -34.198 41.278 1.00 29.28 257 ALA A N 1
ATOM 1917 C CA . ALA A 1 257 ? -12.760 -33.579 42.018 1.00 29.28 257 ALA A CA 1
ATOM 1918 C C . ALA A 1 257 ? -13.773 -32.925 41.059 1.00 29.28 257 ALA A C 1
ATOM 1920 O O . ALA A 1 257 ? -13.560 -31.824 40.559 1.00 29.28 257 ALA A O 1
ATOM 1921 N N . THR A 1 258 ? -14.898 -33.600 40.811 1.00 27.20 258 THR A N 1
ATOM 1922 C CA . THR A 1 258 ? -16.083 -32.992 40.184 1.00 27.20 258 THR A CA 1
ATOM 1923 C C . THR A 1 258 ? -16.751 -32.003 41.135 1.00 27.20 258 THR A C 1
ATOM 1925 O O . THR A 1 258 ? -17.100 -32.392 42.252 1.00 27.20 258 THR A O 1
ATOM 1928 N N . LEU A 1 259 ? -17.058 -30.792 40.669 1.00 29.23 259 LEU A N 1
ATOM 1929 C CA . LEU A 1 259 ? -18.059 -29.926 41.300 1.00 29.23 259 LEU A CA 1
ATOM 1930 C C . LEU A 1 259 ? -19.390 -30.040 40.549 1.00 29.23 259 LEU A C 1
ATOM 1932 O O . LEU A 1 259 ? -19.432 -29.988 39.323 1.00 29.23 259 LEU A O 1
ATOM 1936 N N . HIS A 1 260 ? -20.466 -30.271 41.301 1.00 28.14 260 HIS A N 1
ATOM 1937 C CA . HIS A 1 260 ? -21.816 -30.474 40.771 1.00 28.14 260 HIS A CA 1
ATOM 1938 C C . HIS A 1 260 ? -22.562 -29.151 40.567 1.00 28.14 260 HIS A C 1
ATOM 1940 O O . HIS A 1 260 ? -22.287 -28.150 41.227 1.00 28.14 260 HIS A O 1
ATOM 1946 N N . SER A 1 261 ? -23.573 -29.186 39.698 1.00 30.27 261 SER A N 1
ATOM 1947 C CA . SER A 1 261 ? -24.556 -28.116 39.536 1.00 30.27 261 SER A CA 1
ATOM 1948 C C . SER A 1 261 ? -25.288 -27.804 40.847 1.00 30.27 261 SER A C 1
ATOM 1950 O O . SER A 1 261 ? -25.749 -28.714 41.536 1.00 30.27 261 SER A O 1
ATOM 1952 N N . ALA A 1 262 ? -25.502 -26.518 41.123 1.00 29.78 262 ALA A N 1
ATOM 1953 C CA . ALA A 1 262 ? -26.461 -26.047 42.117 1.00 29.78 262 ALA A CA 1
ATOM 1954 C C . ALA A 1 262 ? -27.639 -25.370 41.399 1.00 29.78 262 ALA A C 1
ATOM 1956 O O . ALA A 1 262 ? -27.588 -24.185 41.079 1.00 29.78 262 ALA A O 1
ATOM 1957 N N . ALA A 1 263 ? -28.700 -26.131 41.120 1.00 30.38 263 ALA A N 1
ATOM 1958 C CA . ALA A 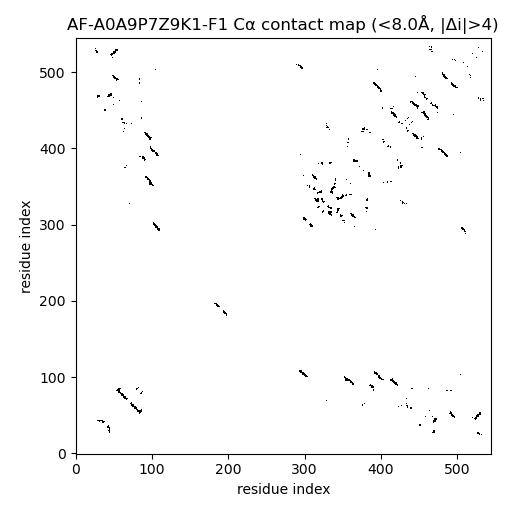1 263 ? -29.970 -25.559 40.678 1.00 30.38 263 ALA A CA 1
ATOM 1959 C C . ALA A 1 263 ? -30.729 -25.010 41.897 1.00 30.38 263 ALA A C 1
ATOM 1961 O O . ALA A 1 263 ? -30.900 -25.726 42.885 1.00 30.38 263 ALA A O 1
ATOM 1962 N N . ALA A 1 264 ? -31.199 -23.761 41.832 1.00 30.91 264 ALA A N 1
ATOM 1963 C CA . ALA A 1 264 ? -31.889 -23.108 42.942 1.00 30.91 264 ALA A CA 1
ATOM 1964 C C . ALA A 1 264 ? -33.187 -22.416 42.490 1.00 30.91 264 ALA A C 1
ATOM 1966 O O . ALA A 1 264 ? -33.159 -21.468 41.716 1.00 30.91 264 ALA A O 1
ATOM 1967 N N . ALA A 1 265 ? -34.304 -22.913 43.031 1.00 28.50 265 ALA A N 1
ATOM 1968 C CA . ALA A 1 265 ? -35.605 -22.255 43.192 1.00 28.50 265 ALA A CA 1
ATOM 1969 C C . ALA A 1 265 ? -36.159 -21.408 42.024 1.00 28.50 265 ALA A C 1
ATOM 1971 O O . ALA A 1 265 ? -35.976 -20.195 41.952 1.00 28.50 265 ALA A O 1
ATOM 1972 N N . THR A 1 266 ? -37.029 -22.024 41.220 1.00 26.67 266 THR A N 1
ATOM 1973 C CA . THR A 1 266 ? -38.111 -21.294 40.546 1.00 26.67 266 THR A CA 1
ATOM 1974 C C . THR A 1 266 ? -39.072 -20.725 41.599 1.00 26.67 266 THR A C 1
ATOM 1976 O O . THR A 1 266 ? -39.617 -21.487 42.398 1.00 26.67 266 THR A O 1
ATOM 1979 N N . THR A 1 267 ? -39.337 -19.418 41.586 1.00 26.92 267 THR A N 1
ATOM 1980 C CA . THR A 1 267 ? -40.416 -18.795 42.373 1.00 26.92 267 THR A CA 1
ATOM 1981 C C . THR A 1 267 ? -41.410 -18.100 41.451 1.00 26.92 267 THR A C 1
ATOM 1983 O O . THR A 1 267 ? -41.164 -17.021 40.921 1.00 26.92 267 THR A O 1
ATOM 1986 N N . SER A 1 268 ? -42.566 -18.731 41.254 1.00 26.23 268 SER A N 1
ATOM 1987 C CA . SER A 1 268 ? -43.696 -18.139 40.541 1.00 26.23 268 SER A CA 1
ATOM 1988 C C . SER A 1 268 ? -44.403 -17.102 41.417 1.00 26.23 268 SER A C 1
ATOM 1990 O O . SER A 1 268 ? -44.913 -17.452 42.483 1.00 26.23 268 SER A O 1
ATOM 1992 N N . ILE A 1 269 ? -44.502 -15.863 40.938 1.00 27.31 269 ILE A N 1
ATOM 1993 C CA . ILE A 1 269 ? -45.456 -14.865 41.435 1.00 27.31 269 ILE A CA 1
ATOM 1994 C C . ILE A 1 269 ? -46.257 -14.386 40.222 1.00 27.31 269 ILE A C 1
ATOM 1996 O O . ILE A 1 269 ? -45.676 -14.024 39.201 1.00 27.31 269 ILE A O 1
ATOM 2000 N N . ASP A 1 270 ? -47.580 -14.453 40.329 1.00 22.77 270 ASP A N 1
ATOM 2001 C CA . ASP A 1 270 ? -48.536 -14.109 39.274 1.00 22.77 270 ASP A CA 1
ATOM 2002 C C . ASP A 1 270 ? -49.195 -12.746 39.557 1.00 22.77 270 ASP A C 1
ATOM 2004 O O . ASP A 1 270 ? -49.322 -12.369 40.721 1.00 22.77 270 ASP A O 1
ATOM 2008 N N . GLN A 1 271 ? -49.664 -12.072 38.496 1.00 28.78 271 GLN A N 1
ATOM 2009 C CA . GLN A 1 271 ? -50.404 -10.795 38.489 1.00 28.78 271 GLN A CA 1
ATOM 2010 C C . GLN A 1 271 ? -49.626 -9.578 39.069 1.00 28.78 271 GLN A C 1
ATOM 2012 O O . GLN A 1 271 ? -48.906 -9.663 40.052 1.00 28.78 271 GLN A O 1
ATOM 2017 N N . SER A 1 272 ? -49.694 -8.361 38.517 1.00 28.59 272 SER A N 1
ATOM 2018 C CA . SER A 1 272 ? -50.634 -7.766 37.552 1.00 28.59 272 SER A CA 1
ATOM 2019 C C . SER A 1 272 ? -50.017 -6.552 36.837 1.00 28.59 272 SER A C 1
ATOM 2021 O O . SER A 1 272 ? -49.198 -5.845 37.422 1.00 28.59 272 SER A O 1
ATOM 2023 N N . THR A 1 273 ? -50.490 -6.217 35.633 1.00 28.95 273 THR A N 1
ATOM 2024 C CA . THR A 1 273 ? -50.161 -4.953 34.943 1.00 28.95 273 THR A CA 1
ATOM 2025 C C . THR A 1 273 ? -50.736 -3.715 35.641 1.00 28.95 273 THR A C 1
ATOM 2027 O O . THR A 1 273 ? -51.928 -3.695 35.953 1.00 28.95 273 THR A O 1
ATOM 2030 N N . PRO A 1 274 ? -49.967 -2.617 35.686 1.00 29.89 274 PRO A N 1
ATOM 2031 C CA . PRO A 1 274 ? -50.484 -1.310 35.269 1.00 29.89 274 PRO A CA 1
ATOM 2032 C C . PRO A 1 274 ? -49.875 -0.887 33.925 1.00 29.89 274 PRO A C 1
ATOM 2034 O O . PRO A 1 274 ? -48.693 -1.106 33.671 1.00 29.89 274 PRO A O 1
ATOM 2037 N N . ALA A 1 275 ? -50.670 -0.257 33.060 1.00 32.12 275 ALA A N 1
ATOM 2038 C CA . ALA A 1 275 ? -50.171 0.321 31.813 1.00 32.12 275 ALA A CA 1
ATOM 2039 C C . ALA A 1 275 ? -49.642 1.749 32.039 1.00 32.12 275 ALA A C 1
ATOM 2041 O O . ALA A 1 275 ? -50.256 2.514 32.779 1.00 32.12 275 ALA A O 1
ATOM 2042 N N . GLY A 1 276 ? -48.574 2.137 31.332 1.00 31.69 276 GLY A N 1
ATOM 2043 C CA . GLY A 1 276 ? -48.185 3.547 31.203 1.00 31.69 276 GLY A CA 1
ATOM 2044 C C . GLY A 1 276 ? -46.684 3.827 31.267 1.00 31.69 276 GLY A C 1
ATOM 2045 O O . GLY A 1 276 ? -46.167 4.088 32.343 1.00 31.69 276 GLY A O 1
ATOM 2046 N N . MET A 1 277 ? -46.059 3.863 30.081 1.00 31.89 277 MET A N 1
ATOM 2047 C CA . MET A 1 277 ? -44.762 4.472 29.691 1.00 31.89 277 MET A CA 1
ATOM 2048 C C . MET A 1 277 ? -43.846 3.511 28.922 1.00 31.89 277 MET A C 1
ATOM 2050 O O . MET A 1 277 ? -42.673 3.336 29.235 1.00 31.89 277 MET A O 1
ATOM 2054 N N . GLY A 1 278 ? -44.375 2.936 27.838 1.00 26.09 278 GLY A N 1
ATOM 2055 C CA . GLY A 1 278 ? -43.512 2.427 26.778 1.00 26.09 278 GLY A CA 1
ATOM 2056 C C . GLY A 1 278 ? -42.790 3.602 26.122 1.00 26.09 278 GLY A C 1
ATOM 2057 O O . GLY A 1 278 ? -43.427 4.410 25.444 1.00 26.09 278 GLY A O 1
ATOM 2058 N N . LEU A 1 279 ? -41.474 3.703 26.325 1.00 27.77 279 LEU A N 1
ATOM 2059 C CA . LEU A 1 279 ? -40.623 4.557 25.504 1.00 27.77 279 LEU A CA 1
ATOM 2060 C C . LEU A 1 279 ? -40.703 4.036 24.070 1.00 27.77 279 LEU A C 1
ATOM 2062 O O . LEU A 1 279 ? -40.092 3.025 23.731 1.00 27.77 279 LEU A O 1
ATOM 2066 N N . GLN A 1 280 ? -41.472 4.723 23.224 1.00 26.27 280 GLN A N 1
ATOM 2067 C CA . GLN A 1 280 ? -41.344 4.528 21.789 1.00 26.27 280 GLN A CA 1
ATOM 2068 C C . GLN A 1 280 ? -39.926 4.943 21.401 1.00 26.27 280 GLN A C 1
ATOM 2070 O O . GLN A 1 280 ? -39.622 6.136 21.325 1.00 26.27 280 GLN A O 1
ATOM 2075 N N . LEU A 1 281 ? -39.088 3.953 21.092 1.00 29.53 281 LEU A N 1
ATOM 2076 C CA . LEU A 1 281 ? -38.080 4.122 20.058 1.00 29.53 281 LEU A CA 1
ATOM 2077 C C . LEU A 1 281 ? -38.837 4.607 18.823 1.00 29.53 281 LEU A C 1
ATOM 2079 O O . LEU A 1 281 ? -39.510 3.827 18.147 1.00 29.53 281 LEU A O 1
ATOM 2083 N N . LYS A 1 282 ? -38.809 5.924 18.589 1.00 30.70 282 LYS A N 1
ATOM 2084 C CA . LYS A 1 282 ? -39.327 6.497 17.354 1.00 30.70 282 LYS A CA 1
ATOM 2085 C C . LYS A 1 282 ? -38.562 5.826 16.231 1.00 30.70 282 LYS A C 1
ATOM 2087 O O . LYS A 1 282 ? -37.357 6.018 16.115 1.00 30.70 282 LYS A O 1
ATOM 2092 N N . GLN A 1 283 ? -39.294 5.048 15.443 1.00 34.59 283 GLN A N 1
ATOM 2093 C CA . GLN A 1 283 ? -38.864 4.504 14.169 1.00 34.59 283 GLN A CA 1
ATOM 2094 C C . GLN A 1 283 ? -38.185 5.635 13.389 1.00 34.59 283 GLN A C 1
ATOM 2096 O O . GLN A 1 283 ? -38.858 6.569 12.950 1.00 34.59 283 GLN A O 1
ATOM 2101 N N . VAL A 1 284 ? -36.850 5.611 13.327 1.00 33.41 284 VAL A N 1
ATOM 2102 C CA . VAL A 1 284 ? -36.082 6.657 12.648 1.00 33.41 284 VAL A CA 1
ATOM 2103 C C . VAL A 1 284 ? -36.503 6.606 11.185 1.00 33.41 284 VAL A C 1
ATOM 2105 O O . VAL A 1 284 ? -36.601 5.522 10.606 1.00 33.41 284 VAL A O 1
ATOM 2108 N N . ASN A 1 285 ? -36.884 7.757 10.630 1.00 33.03 285 ASN A N 1
ATOM 2109 C CA . ASN A 1 285 ? -37.577 7.785 9.348 1.00 33.03 285 ASN A CA 1
ATOM 2110 C C . ASN A 1 285 ? -36.720 7.131 8.259 1.00 33.03 285 ASN A C 1
ATOM 2112 O O . ASN A 1 285 ? -35.542 7.447 8.115 1.00 33.03 285 ASN A O 1
ATOM 2116 N N . LYS A 1 286 ? -37.346 6.266 7.451 1.00 37.16 286 LYS A N 1
ATOM 2117 C CA . LYS A 1 286 ? -36.762 5.719 6.219 1.00 37.16 286 LYS A CA 1
ATOM 2118 C C . LYS A 1 286 ? -36.717 6.811 5.141 1.00 37.16 286 LYS A C 1
ATOM 2120 O O . LYS A 1 286 ? -37.538 6.835 4.227 1.00 37.16 286 LYS A O 1
ATOM 2125 N N . LEU A 1 287 ? -35.806 7.754 5.343 1.00 38.31 287 LEU A N 1
ATOM 2126 C CA . LEU A 1 287 ? -35.503 8.929 4.533 1.00 38.31 287 LEU A CA 1
ATOM 2127 C C . LEU A 1 287 ? -34.154 9.425 5.097 1.00 38.31 287 LEU A C 1
ATOM 2129 O O . LEU A 1 287 ? -34.145 10.096 6.119 1.00 38.31 287 LEU A O 1
ATOM 2133 N N . GLU A 1 288 ? -33.002 8.928 4.639 1.00 40.81 288 GLU A N 1
ATOM 2134 C CA . GLU A 1 288 ? -32.408 9.305 3.341 1.00 40.81 288 GLU A CA 1
ATOM 2135 C C . GLU A 1 288 ? -31.685 8.169 2.562 1.00 40.81 288 GLU A C 1
ATOM 2137 O O . GLU A 1 288 ? -31.100 8.444 1.518 1.00 40.81 288 GLU A O 1
ATOM 2142 N N . SER A 1 289 ? -31.741 6.894 2.980 1.00 43.47 289 SER A N 1
ATOM 2143 C CA . SER A 1 289 ? -30.899 5.803 2.416 1.00 43.47 289 SER A CA 1
ATOM 2144 C C . SER A 1 289 ? -31.251 5.272 1.003 1.00 43.47 289 SER A C 1
ATOM 2146 O O . SER A 1 289 ? -31.075 4.099 0.693 1.00 43.47 289 SER A O 1
ATOM 2148 N N . LEU A 1 290 ? -31.748 6.122 0.097 1.00 41.94 290 LEU A N 1
ATOM 2149 C CA . LEU A 1 290 ? -32.035 5.744 -1.301 1.00 41.94 290 LEU A CA 1
ATOM 2150 C C . LEU A 1 290 ? -30.821 5.830 -2.246 1.00 41.94 290 LEU A C 1
ATOM 2152 O O . LEU A 1 290 ? -30.925 5.404 -3.395 1.00 41.94 290 LEU A O 1
ATOM 2156 N N . ASN A 1 291 ? -29.691 6.370 -1.780 1.00 55.56 291 ASN A N 1
ATOM 2157 C CA . ASN A 1 291 ? -28.550 6.748 -2.623 1.00 55.56 291 ASN A CA 1
ATOM 2158 C C . ASN A 1 291 ? -27.185 6.217 -2.141 1.00 55.56 291 ASN A C 1
ATOM 2160 O O . ASN A 1 291 ? -26.166 6.585 -2.722 1.00 55.56 291 ASN A O 1
ATOM 2164 N N . ALA A 1 292 ? -27.136 5.370 -1.108 1.00 64.31 292 ALA A N 1
ATOM 2165 C CA . ALA A 1 292 ? -25.883 4.762 -0.666 1.00 64.31 292 ALA A CA 1
ATOM 2166 C C . ALA A 1 292 ? -25.394 3.748 -1.729 1.00 64.31 292 ALA A C 1
ATOM 2168 O O . ALA A 1 292 ? -26.141 2.818 -2.056 1.00 64.31 292 ALA A O 1
ATOM 2169 N N . PRO A 1 293 ? -24.187 3.905 -2.308 1.00 74.56 293 PRO A N 1
ATOM 2170 C CA . PRO A 1 293 ? -23.735 3.043 -3.395 1.00 74.56 293 PRO A CA 1
ATOM 2171 C C . PRO A 1 293 ? -23.605 1.591 -2.928 1.00 74.56 293 PRO A C 1
ATOM 2173 O O . PRO A 1 293 ? -23.110 1.308 -1.838 1.00 74.56 293 PRO A O 1
ATOM 2176 N N . THR A 1 294 ? -24.038 0.650 -3.765 1.00 88.75 294 THR A N 1
ATOM 2177 C CA . THR A 1 294 ? -23.666 -0.759 -3.587 1.00 88.75 294 THR A CA 1
ATOM 2178 C C . THR A 1 294 ? -22.271 -0.943 -4.160 1.00 88.75 294 THR A C 1
ATOM 2180 O O . THR A 1 294 ? -22.020 -0.534 -5.287 1.00 88.75 294 THR A O 1
ATOM 2183 N N . PHE A 1 295 ? -21.373 -1.544 -3.395 1.00 92.56 295 PHE A N 1
ATOM 2184 C CA . PHE A 1 295 ? -20.029 -1.907 -3.814 1.00 92.56 295 PHE A CA 1
ATOM 2185 C C . PHE A 1 295 ? -20.036 -3.329 -4.387 1.00 92.56 295 PHE A C 1
ATOM 2187 O O . PHE A 1 295 ? -20.610 -4.238 -3.786 1.00 92.56 295 PHE A O 1
ATOM 2194 N N . GLN A 1 296 ? -19.398 -3.517 -5.539 1.00 95.62 296 GLN A N 1
ATOM 2195 C CA . GLN A 1 296 ? -19.193 -4.806 -6.200 1.00 95.62 296 GLN A CA 1
ATOM 2196 C C . GLN A 1 296 ? -17.730 -5.211 -6.050 1.00 95.62 296 GLN A C 1
ATOM 2198 O O . GLN A 1 296 ? -16.829 -4.391 -6.230 1.00 95.62 296 GLN A O 1
ATOM 2203 N N . ARG A 1 297 ? -17.499 -6.482 -5.725 1.00 96.81 297 ARG A N 1
ATOM 2204 C CA . ARG A 1 297 ? -16.166 -7.064 -5.604 1.00 96.81 297 ARG A CA 1
ATOM 2205 C C . ARG A 1 297 ? -15.486 -7.056 -6.973 1.00 96.81 297 ARG A C 1
ATOM 2207 O O . ARG A 1 297 ? -16.049 -7.572 -7.939 1.00 96.81 297 ARG A O 1
ATOM 2214 N N . SER A 1 298 ? -14.312 -6.436 -7.037 1.00 96.06 298 SER A N 1
ATOM 2215 C CA . SER A 1 298 ? -13.473 -6.253 -8.229 1.00 96.06 298 SER A CA 1
ATOM 2216 C C . SER A 1 298 ? -12.151 -7.029 -8.155 1.00 96.06 298 SER A C 1
ATOM 2218 O O . SER A 1 298 ? -11.476 -7.185 -9.168 1.00 96.06 298 SER A O 1
ATOM 2220 N N . GLY A 1 299 ? -11.809 -7.568 -6.981 1.00 98.12 299 GLY A N 1
ATOM 2221 C CA . GLY A 1 299 ? -10.754 -8.563 -6.806 1.00 98.12 299 GLY A CA 1
ATOM 2222 C C . GLY A 1 299 ? -10.968 -9.389 -5.537 1.00 98.12 299 GLY A C 1
ATOM 2223 O O . GLY A 1 299 ? -11.503 -8.883 -4.548 1.00 98.12 299 GLY A O 1
ATOM 2224 N N . TYR A 1 300 ? -10.559 -10.658 -5.555 1.00 98.75 300 TYR A N 1
ATOM 2225 C CA . TYR A 1 300 ? -10.656 -11.575 -4.419 1.00 98.75 300 TYR A CA 1
ATOM 2226 C C . TYR A 1 300 ? -9.426 -12.479 -4.311 1.00 98.75 300 TYR A C 1
ATOM 2228 O O . TYR A 1 300 ? -8.927 -12.995 -5.310 1.00 98.75 300 TYR A O 1
ATOM 2236 N N . TYR A 1 301 ? -8.967 -12.713 -3.085 1.00 98.81 301 TYR A N 1
ATOM 2237 C CA . TYR A 1 301 ? -7.956 -13.708 -2.751 1.00 98.81 301 TYR A CA 1
ATOM 2238 C C . TYR A 1 301 ? -8.407 -14.543 -1.551 1.00 98.81 301 TYR A C 1
ATOM 2240 O O . TYR A 1 301 ? -8.940 -14.005 -0.578 1.00 98.81 301 TYR A O 1
ATOM 2248 N N . SER A 1 302 ? -8.140 -15.847 -1.611 1.00 98.69 302 SER A N 1
ATOM 2249 C CA . SER A 1 302 ? -8.271 -16.774 -0.489 1.00 98.69 302 SER A CA 1
ATOM 2250 C C . SER A 1 302 ? -7.089 -17.739 -0.470 1.00 98.69 302 SER A C 1
ATOM 2252 O O . SER A 1 302 ? -6.891 -18.508 -1.415 1.00 98.69 302 SER A O 1
ATOM 2254 N N . ALA A 1 303 ? -6.334 -17.712 0.626 1.00 98.62 303 ALA A N 1
ATOM 2255 C CA . ALA A 1 303 ? -5.174 -18.561 0.859 1.00 98.62 303 ALA A CA 1
ATOM 2256 C C . ALA A 1 303 ? -5.574 -20.039 0.980 1.00 98.62 303 ALA A C 1
ATOM 2258 O O . ALA A 1 303 ? -5.050 -20.880 0.252 1.00 98.62 303 ALA A O 1
ATOM 2259 N N . GLU A 1 304 ? -6.566 -20.335 1.829 1.00 98.06 304 GLU A N 1
ATOM 2260 C CA . GLU A 1 304 ? -7.110 -21.683 2.060 1.00 98.06 304 GLU A CA 1
ATOM 2261 C C . GLU A 1 304 ? -7.599 -22.337 0.758 1.00 98.06 304 GLU A C 1
ATOM 2263 O O . GLU A 1 304 ? -7.337 -23.511 0.503 1.00 98.06 304 GLU A O 1
ATOM 2268 N N . GLN A 1 305 ? -8.296 -21.570 -0.086 1.00 98.19 305 GLN A N 1
ATOM 2269 C CA . GLN A 1 305 ? -8.873 -22.072 -1.337 1.00 98.19 305 GLN A CA 1
ATOM 2270 C C . GLN A 1 305 ? -7.893 -22.009 -2.520 1.00 98.19 305 GLN A C 1
ATOM 2272 O O . GLN A 1 305 ? -8.207 -22.534 -3.587 1.00 98.19 305 GLN A O 1
ATOM 2277 N N . GLN A 1 306 ? -6.730 -21.364 -2.349 1.00 98.38 306 GLN A N 1
ATOM 2278 C CA . GLN A 1 306 ? -5.776 -21.025 -3.415 1.00 98.38 306 GLN A CA 1
ATOM 2279 C C . GLN A 1 306 ? -6.450 -20.340 -4.619 1.00 98.38 306 GLN A C 1
ATOM 2281 O O . GLN A 1 306 ? -6.203 -20.666 -5.781 1.00 98.38 306 GLN A O 1
ATOM 2286 N N . VAL A 1 307 ? -7.316 -19.364 -4.324 1.00 97.81 307 VAL A N 1
ATOM 2287 C CA . VAL A 1 307 ? -8.045 -18.560 -5.316 1.00 97.81 307 VAL A CA 1
ATOM 2288 C C . VAL A 1 307 ? -7.445 -17.162 -5.387 1.00 97.81 307 VAL A C 1
ATOM 2290 O O . VAL A 1 307 ? -7.222 -16.526 -4.360 1.00 97.81 307 VAL A O 1
ATOM 2293 N N . SER A 1 308 ? -7.247 -16.664 -6.607 1.00 98.06 308 SER A N 1
ATOM 2294 C CA . SER A 1 308 ? -6.953 -15.261 -6.894 1.00 98.06 308 SER A CA 1
ATOM 2295 C C . SER A 1 308 ? -7.723 -14.853 -8.150 1.00 98.06 308 SER A C 1
ATOM 2297 O O . SER A 1 308 ? -7.442 -15.352 -9.238 1.00 98.06 308 SER A O 1
ATOM 2299 N N . ASP A 1 309 ? -8.727 -13.996 -7.982 1.00 98.19 309 ASP A N 1
ATOM 2300 C CA . ASP A 1 309 ? -9.544 -13.435 -9.061 1.00 98.19 309 ASP A CA 1
ATOM 2301 C C . ASP A 1 309 ? -9.401 -11.910 -9.073 1.00 98.19 309 ASP A C 1
ATOM 2303 O O . ASP A 1 309 ? -9.295 -11.285 -8.019 1.00 98.19 309 ASP A O 1
ATOM 2307 N N . GLY A 1 310 ? -9.326 -11.307 -10.258 1.00 98.12 310 GLY A N 1
ATOM 2308 C CA . GLY A 1 310 ? -9.042 -9.878 -10.446 1.00 98.12 310 GLY A CA 1
ATOM 2309 C C . GLY A 1 310 ? -7.667 -9.384 -9.956 1.00 98.12 310 GLY A C 1
ATOM 2310 O O . GLY A 1 310 ? -7.343 -8.221 -10.186 1.00 98.12 310 GLY A O 1
ATOM 2311 N N . LEU A 1 311 ? -6.842 -10.222 -9.313 1.00 98.81 311 LEU A N 1
ATOM 2312 C CA . LEU A 1 311 ? -5.623 -9.827 -8.587 1.00 98.81 311 LEU A CA 1
ATOM 2313 C C . LEU A 1 311 ? -4.339 -10.487 -9.125 1.00 98.81 311 LEU A C 1
ATOM 2315 O O . LEU A 1 311 ? -4.373 -11.573 -9.702 1.00 98.81 311 LEU A O 1
ATOM 2319 N N . VAL A 1 312 ? -3.194 -9.835 -8.900 1.00 98.81 312 VAL A N 1
ATOM 2320 C CA . VAL A 1 312 ? -1.845 -10.376 -9.144 1.00 98.81 312 VAL A CA 1
ATOM 2321 C C . VAL A 1 312 ? -0.915 -10.068 -7.968 1.00 98.81 312 VAL A C 1
ATOM 2323 O O . VAL A 1 312 ? -0.983 -8.981 -7.392 1.00 98.81 312 VAL A O 1
ATOM 2326 N N . PHE A 1 313 ? -0.033 -11.015 -7.636 1.00 98.81 313 PHE A N 1
ATOM 2327 C CA . PHE A 1 313 ? 0.990 -10.875 -6.597 1.00 98.81 313 PHE A CA 1
ATOM 2328 C C . PHE A 1 313 ? 2.346 -10.499 -7.203 1.00 98.81 313 PHE A C 1
ATOM 2330 O O . PHE A 1 313 ? 2.837 -11.146 -8.135 1.00 98.81 313 PHE A O 1
ATOM 2337 N N . LEU A 1 314 ? 2.949 -9.447 -6.658 1.00 98.75 314 LEU A N 1
ATOM 2338 C CA . LEU A 1 314 ? 4.176 -8.812 -7.128 1.00 98.75 314 LEU A CA 1
ATOM 2339 C C . LEU A 1 314 ? 5.132 -8.540 -5.951 1.00 98.75 314 LEU A C 1
ATOM 2341 O O . LEU A 1 314 ? 4.776 -8.729 -4.792 1.00 98.75 314 LEU A O 1
ATOM 2345 N N . SER A 1 315 ? 6.353 -8.101 -6.236 1.00 97.38 315 SER A N 1
ATOM 2346 C CA . SER A 1 315 ? 7.394 -7.794 -5.240 1.00 97.38 315 SER A CA 1
ATOM 2347 C C . SER A 1 315 ? 8.457 -6.868 -5.824 1.00 97.38 315 SER A C 1
ATOM 2349 O O . SER A 1 315 ? 8.659 -6.876 -7.037 1.00 97.38 315 SER A O 1
ATOM 2351 N N . ASN A 1 316 ? 9.221 -6.154 -4.993 1.00 97.06 316 ASN A N 1
ATOM 2352 C CA . ASN A 1 316 ? 10.392 -5.390 -5.447 1.00 97.06 316 ASN A CA 1
ATOM 2353 C C . ASN A 1 316 ? 11.654 -6.281 -5.593 1.00 97.06 316 ASN A C 1
ATOM 2355 O O . ASN A 1 316 ? 12.737 -5.946 -5.115 1.00 97.06 316 ASN A O 1
ATOM 2359 N N . PHE A 1 317 ? 11.507 -7.448 -6.237 1.00 96.94 317 PHE A N 1
ATOM 2360 C CA . PHE A 1 317 ? 12.569 -8.445 -6.468 1.00 96.94 317 PHE A CA 1
ATOM 2361 C C . PHE A 1 317 ? 12.964 -8.545 -7.959 1.00 96.94 317 PHE A C 1
ATOM 2363 O O . PHE A 1 317 ? 13.368 -9.608 -8.445 1.00 96.94 317 PHE A O 1
ATOM 2370 N N . GLY A 1 318 ? 12.822 -7.445 -8.706 1.00 97.12 318 GLY A N 1
ATOM 2371 C CA . GLY A 1 318 ? 13.216 -7.340 -10.111 1.00 97.12 318 GLY A CA 1
ATOM 2372 C C . GLY A 1 318 ? 14.650 -7.795 -10.379 1.00 97.12 318 GLY A C 1
ATOM 2373 O O . GLY A 1 318 ? 15.533 -7.639 -9.543 1.00 97.12 318 GLY A O 1
ATOM 2374 N N . GLY A 1 319 ? 14.869 -8.389 -11.555 1.00 93.56 319 GLY A N 1
ATOM 2375 C CA . GLY A 1 319 ? 16.163 -8.913 -12.006 1.00 93.56 319 GLY A CA 1
ATOM 2376 C C . GLY A 1 319 ? 16.352 -10.415 -11.761 1.00 93.56 319 GLY A C 1
ATOM 2377 O O . GLY A 1 319 ? 17.086 -11.062 -12.504 1.00 93.56 319 GLY A O 1
ATOM 2378 N N . ALA A 1 320 ? 15.633 -11.009 -10.803 1.00 85.62 320 ALA A N 1
ATOM 2379 C CA . ALA A 1 320 ? 15.746 -12.428 -10.445 1.00 85.62 320 ALA A CA 1
ATOM 2380 C C . ALA A 1 320 ? 14.712 -13.340 -11.152 1.00 85.62 320 ALA A C 1
ATOM 2382 O O . ALA A 1 320 ? 14.103 -14.217 -10.544 1.00 85.62 320 ALA A O 1
ATOM 2383 N N . GLY A 1 321 ? 14.516 -13.151 -12.462 1.00 92.06 321 GLY A N 1
ATOM 2384 C CA . GLY A 1 321 ? 13.657 -14.001 -13.308 1.00 92.06 321 GLY A CA 1
ATOM 2385 C C . GLY A 1 321 ? 12.404 -13.315 -13.860 1.00 92.06 321 GLY A C 1
ATOM 2386 O O . GLY A 1 321 ? 11.902 -13.733 -14.901 1.00 92.06 321 GLY A O 1
ATOM 2387 N N . SER A 1 322 ? 11.954 -12.228 -13.234 1.00 98.06 322 SER A N 1
ATOM 2388 C CA . SER A 1 322 ? 11.110 -11.202 -13.857 1.00 98.06 322 SER A CA 1
ATOM 2389 C C . SER A 1 322 ? 11.490 -9.812 -13.333 1.00 98.06 322 SER A C 1
ATOM 2391 O O . SER A 1 322 ? 12.246 -9.692 -12.365 1.00 98.06 322 SER A O 1
ATOM 2393 N N . GLY A 1 323 ? 11.019 -8.758 -14.004 1.00 97.75 323 GLY A N 1
ATOM 2394 C CA . GLY A 1 323 ? 11.493 -7.391 -13.772 1.00 97.75 323 GLY A CA 1
ATOM 2395 C C . GLY A 1 323 ? 12.974 -7.209 -14.137 1.00 97.75 323 GLY A C 1
ATOM 2396 O O . GLY A 1 323 ? 13.596 -8.083 -14.743 1.00 97.75 323 GLY A O 1
ATOM 2397 N N . VAL A 1 324 ? 13.557 -6.087 -13.719 1.00 97.44 324 VAL A N 1
ATOM 2398 C CA . VAL A 1 324 ? 14.971 -5.736 -13.939 1.00 97.44 324 VAL A CA 1
ATOM 2399 C C . VAL A 1 324 ? 15.658 -5.308 -12.644 1.00 97.44 324 VAL A C 1
ATOM 2401 O O . VAL A 1 324 ? 15.006 -4.898 -11.685 1.00 97.44 324 VAL A O 1
ATOM 2404 N N . TRP A 1 325 ? 16.987 -5.389 -12.636 1.00 97.19 325 TRP A N 1
ATOM 2405 C CA . TRP A 1 325 ? 17.851 -4.805 -11.613 1.00 97.19 325 TRP A CA 1
ATOM 2406 C C . TRP A 1 325 ? 19.028 -4.104 -12.288 1.00 97.19 325 TRP A C 1
ATOM 2408 O O . TRP A 1 325 ? 19.573 -4.615 -13.268 1.00 97.19 325 TRP A O 1
ATOM 2418 N N . ASP A 1 326 ? 19.428 -2.957 -11.751 1.00 95.56 326 ASP A N 1
ATOM 2419 C CA . ASP A 1 326 ? 20.652 -2.250 -12.123 1.00 95.56 326 ASP A CA 1
ATOM 2420 C C . ASP A 1 326 ? 21.163 -1.409 -10.938 1.00 95.56 326 ASP A C 1
ATOM 2422 O O . ASP A 1 326 ? 20.462 -1.211 -9.944 1.00 95.56 326 ASP A O 1
ATOM 2426 N N . LEU A 1 327 ? 22.397 -0.911 -11.043 1.00 94.56 327 LEU A N 1
ATOM 2427 C CA . LEU A 1 327 ? 23.052 -0.117 -9.995 1.00 94.56 327 LEU A CA 1
ATOM 2428 C C . LEU A 1 327 ? 22.491 1.308 -9.834 1.00 94.56 327 LEU A C 1
ATOM 2430 O O . LEU A 1 327 ? 22.848 1.978 -8.868 1.00 94.56 327 LEU A O 1
ATOM 2434 N N . ALA A 1 328 ? 21.664 1.795 -10.763 1.00 94.69 328 ALA A N 1
ATOM 2435 C CA . ALA A 1 328 ? 21.136 3.157 -10.727 1.00 94.69 328 ALA A CA 1
ATOM 2436 C C . ALA A 1 328 ? 19.784 3.232 -10.003 1.00 94.69 328 ALA A C 1
ATOM 2438 O O . ALA A 1 328 ? 19.531 4.164 -9.239 1.00 94.69 328 ALA A O 1
ATOM 2439 N N . PHE A 1 329 ? 18.927 2.234 -10.225 1.00 96.38 329 PHE A N 1
ATOM 2440 C CA . PHE A 1 329 ? 17.552 2.207 -9.730 1.00 96.38 329 PHE A CA 1
ATOM 2441 C C . PHE A 1 329 ? 17.232 0.980 -8.860 1.00 96.38 329 PHE A C 1
ATOM 2443 O O . PHE A 1 329 ? 16.102 0.845 -8.391 1.00 96.38 329 PHE A O 1
ATOM 2450 N N . GLY A 1 330 ? 18.196 0.082 -8.626 1.00 96.31 330 GLY A N 1
ATOM 2451 C CA . GLY A 1 330 ? 18.007 -1.135 -7.831 1.00 96.31 330 GLY A CA 1
ATOM 2452 C C . GLY A 1 330 ? 17.020 -2.105 -8.484 1.00 96.31 330 GLY A C 1
ATOM 2453 O O . GLY A 1 330 ? 16.871 -2.120 -9.707 1.00 96.31 330 GLY A O 1
ATOM 2454 N N . SER A 1 331 ? 16.318 -2.906 -7.684 1.00 97.31 331 SER A N 1
ATOM 2455 C CA . SER A 1 331 ? 15.245 -3.790 -8.163 1.00 97.31 331 SER A CA 1
ATOM 2456 C C . SER A 1 331 ? 14.066 -3.003 -8.743 1.00 97.31 331 SER A C 1
ATOM 2458 O O . SER A 1 331 ? 13.753 -1.908 -8.279 1.00 97.31 331 SER A O 1
ATOM 2460 N N . SER A 1 332 ? 13.393 -3.566 -9.746 1.00 97.94 332 SER A N 1
A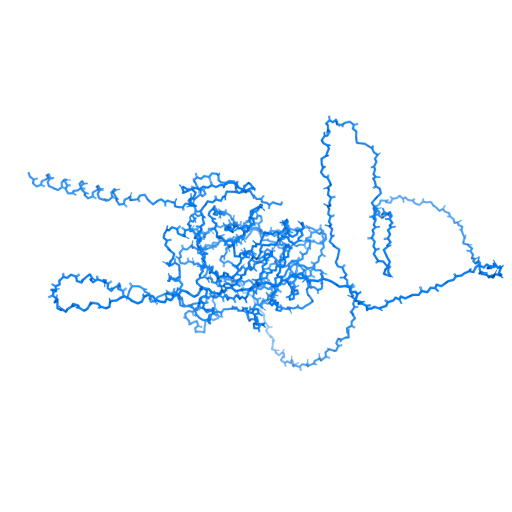TOM 2461 C CA . SER A 1 332 ? 12.057 -3.139 -10.172 1.00 97.94 332 SER A CA 1
ATOM 2462 C C . SER A 1 332 ? 10.963 -3.994 -9.527 1.00 97.94 332 SER A C 1
ATOM 2464 O O . SER A 1 332 ? 11.237 -5.017 -8.892 1.00 97.94 332 SER A O 1
ATOM 2466 N N . LEU A 1 333 ? 9.708 -3.643 -9.808 1.00 98.00 333 LEU A N 1
ATOM 2467 C CA . LEU A 1 333 ? 8.572 -4.527 -9.585 1.00 98.00 333 LEU A CA 1
ATOM 2468 C C . LEU A 1 333 ? 8.692 -5.794 -10.458 1.00 98.00 333 LEU A C 1
ATOM 2470 O O . LEU A 1 333 ? 9.085 -5.739 -11.632 1.00 98.00 333 LEU A O 1
ATOM 2474 N N . SER A 1 334 ? 8.373 -6.939 -9.861 1.00 98.50 334 SER A N 1
ATOM 2475 C CA . SER A 1 334 ? 8.495 -8.294 -10.410 1.00 98.50 334 SER A CA 1
ATOM 2476 C C . SER A 1 334 ? 7.330 -9.170 -9.948 1.00 98.50 334 SER A C 1
ATOM 2478 O O . SER A 1 334 ? 6.623 -8.797 -9.017 1.00 98.50 334 SER A O 1
ATOM 2480 N N . TYR A 1 335 ? 7.155 -10.363 -10.523 1.00 98.81 335 TYR A N 1
ATOM 2481 C CA . TYR A 1 335 ? 6.335 -11.397 -9.878 1.00 98.81 335 TYR A CA 1
ATOM 2482 C C . TYR A 1 335 ? 7.040 -11.926 -8.629 1.00 98.81 335 TYR A C 1
ATOM 2484 O O . TYR A 1 335 ? 8.265 -12.076 -8.629 1.00 98.81 335 TYR A O 1
ATOM 2492 N N . VAL A 1 336 ? 6.261 -12.261 -7.602 1.00 98.56 336 VAL A N 1
ATOM 2493 C CA . VAL A 1 336 ? 6.737 -12.950 -6.395 1.00 98.56 336 VAL A CA 1
ATOM 2494 C C . VAL A 1 336 ? 6.462 -14.457 -6.494 1.00 98.56 336 VAL A C 1
ATOM 2496 O O . VAL A 1 336 ? 5.591 -14.900 -7.248 1.00 98.56 336 VAL A O 1
ATOM 2499 N N . ASN A 1 337 ? 7.227 -15.269 -5.770 1.00 98.44 337 ASN A N 1
ATOM 2500 C CA . ASN A 1 337 ? 6.933 -16.685 -5.564 1.00 98.44 337 ASN A CA 1
ATOM 2501 C C . ASN A 1 337 ? 5.740 -16.867 -4.605 1.00 98.44 337 ASN A C 1
ATOM 2503 O O . ASN A 1 337 ? 5.400 -15.976 -3.828 1.00 98.44 337 ASN A O 1
ATOM 2507 N N . ASN A 1 338 ? 5.133 -18.054 -4.593 1.00 98.44 338 ASN A N 1
ATOM 2508 C CA . ASN A 1 338 ? 4.025 -18.362 -3.683 1.00 98.44 338 ASN A CA 1
ATOM 2509 C C . ASN A 1 338 ? 4.402 -18.363 -2.185 1.00 98.44 338 ASN A C 1
ATOM 2511 O O . ASN A 1 338 ? 3.530 -18.582 -1.355 1.00 98.44 338 ASN A O 1
ATOM 2515 N N . GLN A 1 339 ? 5.669 -18.138 -1.824 1.00 98.44 339 GLN A N 1
ATOM 2516 C CA . GLN A 1 339 ? 6.122 -18.009 -0.435 1.00 98.44 339 GLN A CA 1
ATOM 2517 C C . GLN A 1 339 ? 6.240 -16.543 0.023 1.00 98.44 339 GLN A C 1
ATOM 2519 O O . GLN A 1 339 ? 6.508 -16.301 1.194 1.00 98.44 339 GLN A O 1
ATOM 2524 N N . GLY A 1 340 ? 6.097 -15.564 -0.880 1.00 97.94 340 GLY A N 1
ATOM 2525 C CA . GLY A 1 340 ? 6.334 -14.144 -0.585 1.00 97.94 340 GLY A CA 1
ATOM 2526 C C . GLY A 1 340 ? 7.811 -13.769 -0.373 1.00 97.94 340 GLY A C 1
ATOM 2527 O O . GLY A 1 340 ? 8.098 -12.651 0.040 1.00 97.94 340 GLY A O 1
ATOM 2528 N N . THR A 1 341 ? 8.759 -14.681 -0.626 1.00 97.25 341 THR A N 1
ATOM 2529 C CA . THR A 1 341 ? 10.168 -14.547 -0.202 1.00 97.25 341 THR A CA 1
ATOM 2530 C C . THR A 1 341 ? 11.163 -14.234 -1.316 1.00 97.25 341 THR A C 1
ATOM 2532 O O . THR A 1 341 ? 12.262 -13.766 -1.025 1.00 97.25 341 THR A O 1
ATOM 2535 N N . ALA A 1 342 ? 10.822 -14.508 -2.577 1.00 97.31 342 ALA A N 1
ATOM 2536 C CA . ALA A 1 342 ? 11.720 -14.316 -3.717 1.00 97.31 342 ALA A CA 1
ATOM 2537 C C . ALA A 1 342 ? 10.950 -14.063 -5.021 1.00 97.31 342 ALA A C 1
ATOM 2539 O O . ALA A 1 342 ? 9.740 -14.267 -5.098 1.00 97.31 342 ALA A O 1
ATOM 2540 N N . CYS A 1 343 ? 11.667 -13.639 -6.061 1.00 97.38 343 CYS A N 1
ATOM 2541 C CA . CYS A 1 343 ? 11.117 -13.407 -7.395 1.00 97.38 343 CYS A CA 1
ATOM 2542 C C . CYS A 1 343 ? 10.621 -14.703 -8.070 1.00 97.38 343 CYS A C 1
ATOM 2544 O O . CYS A 1 343 ? 11.094 -15.805 -7.785 1.00 97.38 343 CYS A O 1
ATOM 2546 N N . SER A 1 344 ? 9.690 -14.560 -9.013 1.00 97.94 344 SER A N 1
ATOM 2547 C CA . SER A 1 344 ? 9.205 -15.623 -9.898 1.00 97.94 344 SER A CA 1
ATOM 2548 C C . SER A 1 344 ? 9.324 -15.210 -11.370 1.00 97.94 344 SER A C 1
ATOM 2550 O O . SER A 1 344 ? 9.272 -14.028 -11.707 1.00 97.94 344 SER A O 1
ATOM 2552 N N . LYS A 1 345 ? 9.436 -16.190 -12.277 1.00 97.75 345 LYS A N 1
ATOM 2553 C CA . LYS A 1 345 ? 9.395 -15.971 -13.740 1.00 97.75 345 LYS A CA 1
ATOM 2554 C C . LYS A 1 345 ? 7.977 -15.723 -14.278 1.00 97.75 345 LYS A C 1
ATOM 2556 O O . LYS A 1 345 ? 7.821 -15.181 -15.366 1.00 97.75 345 LYS A O 1
ATOM 2561 N N . ILE A 1 346 ? 6.957 -16.147 -13.532 1.00 97.50 346 ILE A N 1
ATOM 2562 C CA . ILE A 1 346 ? 5.531 -16.095 -13.897 1.00 97.50 346 ILE A CA 1
ATOM 2563 C C . ILE A 1 346 ? 4.684 -15.649 -12.692 1.00 97.50 346 ILE A C 1
ATOM 2565 O O . ILE A 1 346 ? 5.148 -15.817 -11.559 1.00 97.50 346 ILE A O 1
ATOM 2569 N N . PRO A 1 347 ? 3.451 -15.142 -12.886 1.00 98.06 347 PRO A N 1
ATOM 2570 C CA . PRO A 1 347 ? 2.517 -14.930 -11.784 1.00 98.06 347 PRO A CA 1
ATOM 2571 C C . PRO A 1 347 ? 2.325 -16.206 -10.955 1.00 98.06 347 PRO A C 1
ATOM 2573 O O . PRO A 1 347 ? 2.203 -17.298 -11.512 1.00 98.06 347 PRO A O 1
ATOM 2576 N N . GLN A 1 348 ? 2.259 -16.063 -9.633 1.00 98.50 348 GLN A N 1
ATOM 2577 C CA . GLN A 1 348 ? 1.859 -17.126 -8.710 1.00 98.50 348 GLN A CA 1
ATOM 2578 C C . GLN A 1 348 ? 0.782 -16.590 -7.761 1.00 98.50 348 GLN A C 1
ATOM 2580 O O . GLN A 1 348 ? 0.722 -15.391 -7.492 1.00 98.50 348 GLN A O 1
ATOM 2585 N N . ILE A 1 349 ? -0.072 -17.483 -7.261 1.00 98.62 349 ILE A N 1
ATOM 2586 C CA . ILE A 1 349 ? -0.962 -17.195 -6.131 1.00 98.62 349 ILE A CA 1
ATOM 2587 C C . ILE A 1 349 ? -0.134 -17.391 -4.857 1.00 98.62 349 ILE A C 1
ATOM 2589 O O . ILE A 1 349 ? 0.648 -18.341 -4.787 1.00 98.62 349 ILE A O 1
ATOM 2593 N N . LEU A 1 350 ? -0.271 -16.502 -3.872 1.00 98.75 350 LEU A N 1
ATOM 2594 C CA . LEU A 1 350 ? 0.376 -16.671 -2.570 1.00 98.75 350 LEU A CA 1
ATOM 2595 C C . LEU A 1 350 ? -0.172 -17.934 -1.875 1.00 98.75 350 LEU A C 1
ATOM 2597 O O . LEU A 1 350 ? -1.375 -18.201 -1.906 1.00 98.75 350 LEU A O 1
ATOM 2601 N N . ALA A 1 351 ? 0.708 -18.746 -1.291 1.00 98.75 351 ALA A N 1
ATOM 2602 C CA . ALA A 1 351 ? 0.317 -19.923 -0.522 1.00 98.75 351 ALA A CA 1
ATOM 2603 C C . ALA A 1 351 ? -0.323 -19.509 0.814 1.00 98.75 351 ALA A C 1
ATOM 2605 O O . ALA A 1 351 ? -0.134 -18.384 1.276 1.00 98.75 351 ALA A O 1
ATOM 2606 N N . ASP A 1 352 ? -1.018 -20.434 1.484 1.00 98.62 352 ASP A N 1
ATOM 2607 C CA . ASP A 1 352 ? -1.359 -20.219 2.892 1.00 98.62 352 ASP A CA 1
ATOM 2608 C C . ASP A 1 352 ? -0.116 -20.412 3.774 1.00 98.62 352 ASP A C 1
ATOM 2610 O O . ASP A 1 352 ? 0.228 -21.530 4.165 1.00 98.62 352 ASP A O 1
ATOM 2614 N N . VAL A 1 353 ? 0.621 -19.319 3.986 1.00 98.31 353 VAL A N 1
ATOM 2615 C CA . VAL A 1 353 ? 1.963 -19.312 4.577 1.00 98.31 353 VAL A CA 1
ATOM 2616 C C . VAL A 1 353 ? 2.241 -18.011 5.334 1.00 98.31 353 VAL A C 1
ATOM 2618 O O . VAL A 1 353 ? 1.697 -16.953 5.015 1.00 98.31 353 VAL A O 1
ATOM 2621 N N . LEU A 1 354 ? 3.134 -18.093 6.320 1.00 98.31 354 LEU A N 1
ATOM 2622 C CA . LEU A 1 354 ? 3.755 -16.938 6.958 1.00 98.31 354 LEU A CA 1
ATOM 2623 C C . LEU A 1 354 ? 4.849 -16.368 6.046 1.00 98.31 354 LEU A C 1
ATOM 2625 O O . LEU A 1 354 ? 5.897 -16.991 5.869 1.00 98.31 354 LEU A O 1
ATOM 2629 N N . VAL A 1 355 ? 4.631 -15.166 5.512 1.00 98.56 355 VAL A N 1
ATOM 2630 C CA . VAL A 1 355 ? 5.698 -14.369 4.890 1.00 98.56 355 VAL A CA 1
ATOM 2631 C C . VAL A 1 355 ? 6.578 -13.814 6.023 1.00 98.56 355 VAL A C 1
ATOM 2633 O O . VAL A 1 355 ? 6.020 -13.162 6.908 1.00 98.56 355 VAL A O 1
ATOM 2636 N N . PRO A 1 356 ? 7.905 -14.067 6.070 1.00 97.44 356 PRO A N 1
ATOM 2637 C CA . PRO A 1 356 ? 8.725 -13.759 7.251 1.00 97.44 356 PRO A CA 1
ATOM 2638 C C . PRO A 1 356 ? 9.070 -12.271 7.416 1.00 97.44 356 PRO A C 1
ATOM 2640 O O . PRO A 1 356 ? 8.939 -11.483 6.478 1.00 97.44 356 PRO A O 1
ATOM 2643 N N . SER A 1 357 ? 9.592 -11.902 8.593 1.00 97.00 357 SER A N 1
ATOM 2644 C CA . SER A 1 357 ? 10.234 -10.599 8.836 1.00 97.00 357 SER A CA 1
ATOM 2645 C C . SER A 1 357 ? 11.198 -10.208 7.711 1.00 97.00 357 SER A C 1
ATOM 2647 O O . SER A 1 357 ? 12.077 -10.987 7.344 1.00 97.00 357 SER A O 1
ATOM 2649 N N . GLY A 1 358 ? 11.074 -8.979 7.203 1.00 94.38 358 GLY A N 1
ATOM 2650 C CA . GLY A 1 358 ? 11.974 -8.430 6.176 1.00 94.38 358 GLY A CA 1
ATOM 2651 C C . GLY A 1 358 ? 11.682 -8.872 4.738 1.00 94.38 358 GLY A C 1
ATOM 2652 O O . GLY A 1 358 ? 12.414 -8.481 3.832 1.00 94.38 358 GLY A O 1
ATOM 2653 N N . HIS A 1 359 ? 10.616 -9.644 4.507 1.00 97.50 359 HIS A N 1
ATOM 2654 C CA . HIS A 1 359 ? 10.088 -9.905 3.168 1.00 97.50 359 HIS A CA 1
ATOM 2655 C C . HIS A 1 359 ? 8.819 -9.090 2.903 1.00 97.50 359 HIS A C 1
ATOM 2657 O O . HIS A 1 359 ? 8.023 -8.833 3.809 1.00 97.50 359 HIS A O 1
ATOM 2663 N N . GLU A 1 360 ? 8.636 -8.695 1.643 1.00 98.06 360 GLU A N 1
ATOM 2664 C CA . GLU A 1 360 ? 7.558 -7.815 1.200 1.00 98.06 360 GLU A CA 1
ATOM 2665 C C . GLU A 1 360 ? 6.919 -8.320 -0.093 1.00 98.06 360 GLU A C 1
ATOM 2667 O O . GLU A 1 360 ? 7.601 -8.840 -0.983 1.00 98.06 360 GLU A O 1
ATOM 2672 N N . PHE A 1 361 ? 5.612 -8.108 -0.224 1.00 98.75 361 PHE A N 1
ATOM 2673 C CA . PHE A 1 361 ? 4.880 -8.342 -1.464 1.00 98.75 361 PHE A CA 1
ATOM 2674 C C . PHE A 1 361 ? 3.814 -7.269 -1.691 1.00 98.75 361 PHE A C 1
ATOM 2676 O O . PHE A 1 361 ? 3.292 -6.657 -0.761 1.00 98.75 361 PHE A O 1
ATOM 2683 N N . ALA A 1 362 ? 3.483 -7.064 -2.959 1.00 98.75 362 ALA A N 1
ATOM 2684 C CA . ALA A 1 362 ? 2.475 -6.134 -3.431 1.00 98.75 362 ALA A CA 1
ATOM 2685 C C . ALA A 1 362 ? 1.337 -6.888 -4.125 1.00 98.75 362 ALA A C 1
ATOM 2687 O O . ALA A 1 362 ? 1.539 -7.941 -4.733 1.00 98.75 362 ALA A O 1
ATOM 2688 N N . ILE A 1 363 ? 0.142 -6.315 -4.076 1.00 98.88 363 ILE A N 1
ATOM 2689 C CA . ILE A 1 363 ? -1.046 -6.770 -4.781 1.00 98.88 363 ILE A CA 1
ATOM 2690 C C . ILE A 1 363 ? -1.566 -5.618 -5.636 1.00 98.88 363 ILE A C 1
ATOM 2692 O O . ILE A 1 363 ? -1.744 -4.485 -5.179 1.00 98.88 363 ILE A O 1
ATOM 2696 N N . MET A 1 364 ? -1.813 -5.936 -6.901 1.00 98.81 364 MET A N 1
ATOM 2697 C CA . MET A 1 364 ? -2.397 -5.044 -7.901 1.00 98.81 364 MET A CA 1
ATOM 2698 C C . MET A 1 364 ? -3.514 -5.789 -8.642 1.00 98.81 364 MET A C 1
ATOM 2700 O O . MET A 1 364 ? -3.726 -6.984 -8.413 1.00 98.81 364 MET A O 1
ATOM 2704 N N . THR A 1 365 ? -4.242 -5.109 -9.528 1.00 98.69 365 THR A N 1
ATOM 2705 C CA . THR A 1 365 ? -5.211 -5.798 -10.395 1.00 98.69 365 THR A CA 1
ATOM 2706 C C . THR A 1 365 ? -4.485 -6.703 -11.394 1.00 98.69 365 THR A C 1
ATOM 2708 O O . THR A 1 365 ? -3.339 -6.447 -11.752 1.00 98.69 365 THR A O 1
ATOM 2711 N N . ASN A 1 366 ? -5.148 -7.735 -11.913 1.00 97.81 366 ASN A N 1
ATOM 2712 C CA . ASN A 1 366 ? -4.583 -8.611 -12.946 1.00 97.81 366 ASN A CA 1
ATOM 2713 C C . ASN A 1 366 ? -4.568 -7.997 -14.368 1.00 97.81 366 ASN A C 1
ATOM 2715 O O . ASN A 1 366 ? -4.157 -8.673 -15.314 1.00 97.81 366 ASN A O 1
ATOM 2719 N N . LYS A 1 367 ? -4.946 -6.720 -14.539 1.00 97.94 367 LYS A N 1
ATOM 2720 C CA . LYS A 1 367 ? -4.790 -5.980 -15.803 1.00 97.94 367 LYS A CA 1
ATOM 2721 C C . LYS A 1 367 ? -3.357 -5.457 -15.929 1.00 97.94 367 LYS A C 1
ATOM 2723 O O . LYS A 1 367 ? -2.975 -4.525 -15.224 1.00 97.94 367 LYS A O 1
ATOM 2728 N N . SER A 1 368 ? -2.560 -6.038 -16.824 1.00 97.56 368 SER A N 1
ATOM 2729 C CA . SER A 1 368 ? -1.222 -5.522 -17.160 1.00 97.56 368 SER A CA 1
ATOM 2730 C C . SER A 1 368 ? -1.301 -4.153 -17.851 1.00 97.56 368 SER A C 1
ATOM 2732 O O . SER A 1 368 ? -2.299 -3.846 -18.504 1.00 97.56 368 SER A O 1
ATOM 2734 N N . CYS A 1 369 ? -0.245 -3.350 -17.715 1.00 97.44 369 CYS A N 1
ATOM 2735 C CA . CYS A 1 369 ? -0.112 -2.048 -18.376 1.00 97.44 369 CYS A CA 1
ATOM 2736 C C . CYS A 1 369 ? 0.255 -2.192 -19.866 1.00 97.44 369 CYS A C 1
ATOM 2738 O O . CYS A 1 369 ? 1.167 -2.955 -20.192 1.00 97.44 369 CYS A O 1
ATOM 2740 N N . PHE A 1 370 ? -0.372 -1.413 -20.755 1.00 92.06 370 PHE A N 1
ATOM 2741 C CA . PHE A 1 370 ? -0.091 -1.385 -22.200 1.00 92.06 370 PHE A CA 1
ATOM 2742 C C . PHE A 1 370 ? -0.271 0.024 -22.797 1.00 92.06 370 PHE A C 1
ATOM 2744 O O . PHE A 1 370 ? -1.032 0.834 -22.286 1.00 92.06 370 PHE A O 1
ATOM 2751 N N . ASP A 1 371 ? 0.425 0.343 -23.894 1.00 86.19 371 ASP A N 1
ATOM 2752 C CA . ASP A 1 371 ? 0.259 1.598 -24.661 1.00 86.19 371 ASP A CA 1
ATOM 2753 C C . ASP A 1 371 ? 0.285 2.911 -23.829 1.00 86.19 371 ASP A C 1
ATOM 2755 O O . ASP A 1 371 ? -0.290 3.931 -24.215 1.00 86.19 371 ASP A O 1
ATOM 2759 N N . ASN A 1 372 ? 1.029 2.902 -22.713 1.00 88.00 372 ASN A N 1
ATOM 2760 C CA . ASN A 1 372 ? 1.147 3.961 -21.693 1.00 88.00 372 ASN A CA 1
ATOM 2761 C C . ASN A 1 372 ? -0.117 4.231 -20.844 1.00 88.00 372 ASN A C 1
ATOM 2763 O O . ASN A 1 372 ? -0.201 5.281 -20.205 1.00 88.00 372 ASN A O 1
ATOM 2767 N N . ASP A 1 373 ? -1.079 3.305 -20.775 1.00 95.19 373 ASP A N 1
ATOM 2768 C CA . ASP A 1 373 ? -2.301 3.466 -19.968 1.00 95.19 373 ASP A CA 1
ATOM 2769 C C . ASP A 1 373 ? -2.052 3.562 -18.447 1.00 95.19 373 ASP A C 1
ATOM 2771 O O . ASP A 1 373 ? -2.827 4.195 -17.736 1.00 95.19 373 ASP A O 1
ATOM 2775 N N . CYS A 1 374 ? -0.932 3.026 -17.962 1.00 95.69 374 CYS A N 1
ATOM 2776 C CA . CYS A 1 374 ? -0.431 3.182 -16.590 1.00 95.69 374 CYS A CA 1
ATOM 2777 C C . CYS A 1 374 ? 0.438 4.433 -16.340 1.00 95.69 374 CYS A C 1
ATOM 2779 O O . CYS A 1 374 ? 0.973 4.584 -15.234 1.00 95.69 374 CYS A O 1
ATOM 2781 N N . GLY A 1 375 ? 0.644 5.291 -17.345 1.00 94.31 375 GLY A N 1
ATOM 2782 C CA . GLY A 1 375 ? 1.680 6.326 -17.328 1.00 94.31 375 GLY A CA 1
ATOM 2783 C C . GLY A 1 375 ? 3.078 5.757 -17.606 1.00 94.31 375 GLY A C 1
ATOM 2784 O O . GLY A 1 375 ? 3.223 4.769 -18.326 1.00 94.31 375 GLY A O 1
ATOM 2785 N N . TYR A 1 376 ? 4.119 6.387 -17.052 1.00 97.19 376 TYR A N 1
ATOM 2786 C CA . TYR A 1 376 ? 5.495 5.914 -17.217 1.00 97.19 376 TYR A CA 1
ATOM 2787 C C . TYR A 1 376 ? 5.763 4.654 -16.378 1.00 97.19 376 TYR A C 1
ATOM 2789 O O . TYR A 1 376 ? 5.410 4.583 -15.200 1.00 97.19 376 TYR A O 1
ATOM 2797 N N . VAL A 1 377 ? 6.443 3.682 -16.984 1.00 97.50 377 VAL A N 1
ATOM 2798 C CA . VAL A 1 377 ? 6.893 2.433 -16.359 1.00 97.50 377 VAL A CA 1
ATOM 2799 C C . VAL A 1 377 ? 8.385 2.269 -16.635 1.00 97.50 377 VAL A C 1
ATOM 2801 O O . VAL A 1 377 ? 8.829 2.470 -17.767 1.00 97.50 377 VAL A O 1
ATOM 2804 N N . ARG A 1 378 ? 9.167 1.877 -15.623 1.00 96.75 378 ARG A N 1
ATOM 2805 C CA . ARG A 1 378 ? 10.598 1.580 -15.775 1.00 96.75 378 ARG A CA 1
ATOM 2806 C C . ARG A 1 378 ? 10.805 0.498 -16.852 1.00 96.75 378 ARG A C 1
ATOM 2808 O O . ARG A 1 378 ? 10.234 -0.588 -16.715 1.00 96.75 378 ARG A O 1
ATOM 2815 N N . PRO A 1 379 ? 11.626 0.738 -17.893 1.00 95.00 379 PRO A N 1
ATOM 2816 C CA . PRO A 1 379 ? 11.855 -0.233 -18.961 1.00 95.00 379 PRO A CA 1
ATOM 2817 C C . PRO A 1 379 ? 12.277 -1.610 -18.429 1.00 95.00 379 PRO A C 1
ATOM 2819 O O . PRO A 1 379 ? 13.237 -1.726 -17.673 1.00 95.00 379 PRO A O 1
ATOM 2822 N N . GLY A 1 380 ? 11.544 -2.655 -18.822 1.00 94.69 380 GLY A N 1
ATOM 2823 C CA . GLY A 1 380 ? 11.771 -4.035 -18.374 1.00 94.69 380 GLY A CA 1
ATOM 2824 C C . GLY A 1 380 ? 11.148 -4.411 -17.020 1.00 94.69 380 GLY A C 1
ATOM 2825 O O . GLY A 1 380 ? 11.194 -5.585 -16.654 1.00 94.69 380 GLY A O 1
ATOM 2826 N N . SER A 1 381 ? 10.533 -3.474 -16.291 1.00 96.62 381 SER A N 1
ATOM 2827 C CA . SER A 1 381 ? 9.750 -3.794 -15.090 1.00 96.62 381 SER A CA 1
ATOM 2828 C C . SER A 1 381 ? 8.490 -4.590 -15.433 1.00 96.62 381 SER A C 1
ATOM 2830 O O . SER A 1 381 ? 7.897 -4.415 -16.499 1.00 96.62 381 SER A O 1
ATOM 2832 N N . ILE A 1 382 ? 8.023 -5.410 -14.490 1.00 97.94 382 ILE A N 1
ATOM 2833 C CA . ILE A 1 382 ? 6.628 -5.860 -14.491 1.00 97.94 382 ILE A CA 1
ATOM 2834 C C . ILE A 1 382 ? 5.749 -4.677 -14.062 1.00 97.94 382 ILE A C 1
ATOM 2836 O O . ILE A 1 382 ? 6.147 -3.899 -13.193 1.00 97.94 382 ILE A O 1
ATOM 2840 N N . ALA A 1 383 ? 4.575 -4.511 -14.679 1.00 97.50 383 ALA A N 1
ATOM 2841 C CA . ALA A 1 383 ? 3.642 -3.438 -14.347 1.00 97.50 383 ALA A CA 1
ATOM 2842 C C . ALA A 1 383 ? 2.183 -3.827 -14.630 1.00 97.50 383 ALA A C 1
ATOM 2844 O O . ALA A 1 383 ? 1.852 -4.386 -15.679 1.00 97.50 383 ALA A O 1
ATOM 2845 N N . TYR A 1 384 ? 1.318 -3.496 -13.675 1.00 98.62 384 TYR A N 1
ATOM 2846 C CA . TYR A 1 384 ? -0.120 -3.761 -13.675 1.00 98.62 384 TYR A CA 1
ATOM 2847 C C . TYR A 1 384 ? -0.888 -2.524 -13.190 1.00 98.62 384 TYR A C 1
ATOM 2849 O O . TYR A 1 384 ? -0.290 -1.626 -12.590 1.00 98.62 384 TYR A O 1
ATOM 2857 N N . HIS A 1 385 ? -2.198 -2.467 -13.434 1.00 98.69 385 HIS A N 1
ATOM 2858 C CA . HIS A 1 385 ? -3.084 -1.406 -12.948 1.00 98.69 385 HIS A CA 1
ATOM 2859 C C . HIS A 1 385 ? -3.316 -1.506 -11.439 1.00 98.69 385 HIS A C 1
ATOM 2861 O O . HIS A 1 385 ? -3.513 -2.599 -10.901 1.00 98.69 385 HIS A O 1
ATOM 2867 N N . GLY A 1 386 ? -3.292 -0.360 -10.758 1.00 98.38 386 GLY A N 1
ATOM 2868 C CA . GLY A 1 386 ? -3.686 -0.276 -9.354 1.00 98.38 386 GLY A CA 1
ATOM 2869 C C . GLY A 1 386 ? -5.207 -0.238 -9.194 1.00 98.38 386 GLY A C 1
ATOM 2870 O O . GLY A 1 386 ? -5.965 -0.350 -10.155 1.00 98.38 386 GLY A O 1
ATOM 2871 N N . PHE A 1 387 ? -5.655 -0.053 -7.960 1.00 98.19 387 PHE A N 1
ATOM 2872 C CA . PHE A 1 387 ? -7.057 0.138 -7.617 1.00 98.19 387 PHE A CA 1
ATOM 2873 C C . PHE A 1 387 ? -7.409 1.623 -7.772 1.00 98.19 387 PHE A C 1
ATOM 2875 O O . PHE A 1 387 ? -7.126 2.441 -6.891 1.00 98.19 387 PHE A O 1
ATOM 2882 N N . ASP A 1 388 ? -7.941 1.978 -8.939 1.00 95.50 388 ASP A N 1
ATOM 2883 C CA . ASP A 1 388 ? -8.326 3.348 -9.298 1.00 95.50 388 ASP A CA 1
ATOM 2884 C C . ASP A 1 388 ? -9.592 3.834 -8.568 1.00 95.50 388 ASP A C 1
ATOM 2886 O O . ASP A 1 388 ? -10.336 3.049 -7.975 1.00 95.50 388 ASP A O 1
ATOM 2890 N N . GLY A 1 389 ? -9.848 5.139 -8.645 1.00 94.88 389 GLY A N 1
ATOM 2891 C CA . GLY A 1 389 ? -11.100 5.771 -8.240 1.00 94.88 389 GLY A CA 1
ATOM 2892 C C . GLY A 1 389 ? -11.115 6.295 -6.803 1.00 94.88 389 GLY A C 1
ATOM 2893 O O . GLY A 1 389 ? -10.404 5.815 -5.922 1.00 94.88 389 GLY A O 1
ATOM 2894 N N . ALA A 1 390 ? -11.955 7.304 -6.564 1.00 94.44 390 ALA A N 1
ATOM 2895 C CA . ALA A 1 390 ? -12.071 7.977 -5.269 1.00 94.44 390 ALA A CA 1
ATOM 2896 C C . ALA A 1 390 ? -12.803 7.144 -4.200 1.00 94.44 390 ALA A C 1
ATOM 2898 O O . ALA A 1 390 ? -12.487 7.241 -3.021 1.00 94.44 390 ALA A O 1
ATOM 2899 N N . ASP A 1 391 ? -13.777 6.326 -4.597 1.00 94.19 391 ASP A N 1
ATOM 2900 C CA . ASP A 1 391 ? -14.517 5.442 -3.695 1.00 94.19 391 ASP A CA 1
ATOM 2901 C C . ASP A 1 391 ? -14.029 4.004 -3.878 1.00 94.19 391 ASP A C 1
ATOM 2903 O O . ASP A 1 391 ? -14.210 3.410 -4.943 1.00 94.19 391 ASP A O 1
ATOM 2907 N N . LYS A 1 392 ? -13.410 3.435 -2.841 1.00 94.75 392 LYS A N 1
ATOM 2908 C CA . LYS A 1 392 ? -12.859 2.073 -2.865 1.00 94.75 392 LYS A CA 1
ATOM 2909 C C . LYS A 1 392 ? -12.815 1.449 -1.474 1.00 94.75 392 LYS A C 1
ATOM 2911 O O . LYS A 1 392 ? -12.633 2.128 -0.466 1.00 94.75 392 LYS A O 1
ATOM 2916 N N . LEU A 1 393 ? -13.021 0.139 -1.431 1.00 96.19 393 LEU A N 1
ATOM 2917 C CA . LEU A 1 393 ? -13.105 -0.649 -0.208 1.00 96.19 393 LEU A CA 1
ATOM 2918 C C . LEU A 1 393 ? -12.116 -1.807 -0.277 1.00 96.19 393 LEU A C 1
ATOM 2920 O O . LEU A 1 393 ? -12.170 -2.609 -1.208 1.00 96.19 393 LEU A O 1
ATOM 2924 N N . PHE A 1 394 ? -11.293 -1.943 0.756 1.00 98.38 394 PHE A N 1
ATOM 2925 C CA . PHE A 1 394 ? -10.478 -3.130 0.991 1.00 98.38 394 PHE A CA 1
ATOM 2926 C C . PHE A 1 394 ? -10.989 -3.828 2.247 1.00 98.38 394 PHE A C 1
ATOM 2928 O O . PHE A 1 394 ? -11.048 -3.216 3.313 1.00 98.38 394 PHE A O 1
ATOM 2935 N N . LEU A 1 395 ? -11.348 -5.104 2.130 1.00 98.25 395 LEU A N 1
ATOM 2936 C CA . LEU A 1 395 ? -11.512 -6.007 3.264 1.00 98.25 395 LEU A CA 1
ATOM 2937 C C . LEU A 1 395 ? -10.357 -7.006 3.260 1.00 98.25 395 LEU A C 1
ATOM 2939 O O . LEU A 1 395 ? -10.012 -7.537 2.205 1.00 98.25 395 LEU A O 1
ATOM 2943 N N . MET A 1 396 ? -9.769 -7.268 4.423 1.00 98.62 396 MET A N 1
ATOM 2944 C CA . MET A 1 396 ? -8.610 -8.153 4.562 1.00 98.62 396 MET A CA 1
ATOM 2945 C C . MET A 1 396 ? -8.668 -8.954 5.866 1.00 98.62 396 MET A C 1
ATOM 2947 O O . MET A 1 396 ? -9.166 -8.460 6.876 1.00 98.62 396 MET A O 1
ATOM 2951 N N . GLU A 1 397 ? -8.171 -10.189 5.830 1.00 98.81 397 GLU A N 1
ATOM 2952 C CA . GLU A 1 397 ? -8.059 -11.105 6.971 1.00 98.81 397 GLU A CA 1
ATOM 2953 C C . GLU A 1 397 ? -6.621 -11.623 7.067 1.00 98.81 397 GLU A C 1
ATOM 2955 O O . GLU A 1 397 ? -6.109 -12.204 6.105 1.00 98.81 397 GLU A O 1
ATOM 2960 N N . PHE A 1 398 ? -5.965 -11.392 8.205 1.00 98.81 398 PHE A N 1
ATOM 2961 C CA . PHE A 1 398 ? -4.537 -11.664 8.387 1.00 98.81 398 PHE A CA 1
ATOM 2962 C C . PHE A 1 398 ? -4.160 -11.904 9.859 1.00 98.81 398 PHE A C 1
ATOM 2964 O O . PHE A 1 398 ? -4.907 -11.551 10.774 1.00 98.81 398 PHE A O 1
ATOM 2971 N N . SER A 1 399 ? -2.982 -12.483 10.094 1.00 98.69 399 SER A N 1
ATOM 2972 C CA . SER A 1 399 ? -2.282 -12.445 11.387 1.00 98.69 399 SER A CA 1
ATOM 2973 C C . SER A 1 399 ? -0.904 -11.814 11.210 1.00 98.69 399 SER A C 1
ATOM 2975 O O . SER A 1 399 ? -0.331 -11.848 10.124 1.00 98.69 399 SER A O 1
ATOM 2977 N N . MET A 1 400 ? -0.363 -11.232 12.278 1.00 98.56 400 MET A N 1
ATOM 2978 C CA . MET A 1 400 ? 0.982 -10.654 12.321 1.00 98.56 400 MET A CA 1
ATOM 2979 C C . MET A 1 400 ? 1.737 -11.248 13.519 1.00 98.56 400 MET A C 1
ATOM 2981 O O . MET A 1 400 ? 1.950 -10.550 14.518 1.00 98.56 400 MET A O 1
ATOM 2985 N N . PRO A 1 401 ? 2.112 -12.541 13.478 1.00 97.75 401 PRO A N 1
ATOM 2986 C CA . PRO A 1 401 ? 2.773 -13.209 14.597 1.00 97.75 401 PRO A CA 1
ATOM 2987 C C . PRO A 1 401 ? 4.081 -12.498 14.964 1.00 97.75 401 PRO A C 1
ATOM 2989 O O . PRO A 1 401 ? 4.752 -11.919 14.113 1.00 97.75 401 PRO A O 1
ATOM 2992 N N . ASN A 1 402 ? 4.437 -12.499 16.248 1.00 95.88 402 ASN A N 1
ATOM 2993 C CA . ASN A 1 402 ? 5.651 -11.841 16.734 1.00 95.88 402 ASN A CA 1
ATOM 2994 C C . ASN A 1 402 ? 6.895 -12.690 16.419 1.00 95.88 402 ASN A C 1
ATOM 2996 O O . ASN A 1 402 ? 7.095 -13.722 17.060 1.00 95.88 402 ASN A O 1
ATOM 3000 N N . ASP A 1 403 ? 7.734 -12.261 15.472 1.00 93.44 403 ASP A N 1
ATOM 3001 C CA . ASP A 1 403 ? 8.914 -13.030 15.065 1.00 93.44 403 ASP A CA 1
ATOM 3002 C C . ASP A 1 403 ? 10.160 -12.621 15.865 1.00 93.44 403 ASP A C 1
ATOM 3004 O O . ASP A 1 403 ? 10.733 -11.541 15.701 1.00 93.44 403 ASP A O 1
ATOM 3008 N N . THR A 1 404 ? 10.585 -13.527 16.744 1.00 92.94 404 THR A N 1
ATOM 3009 C CA . THR A 1 404 ? 11.833 -13.436 17.512 1.00 92.94 404 THR A CA 1
ATOM 3010 C C . THR A 1 404 ? 12.788 -14.598 17.214 1.00 92.94 404 THR A C 1
ATOM 3012 O O . THR A 1 404 ? 13.644 -14.929 18.036 1.00 92.94 404 THR A O 1
ATOM 3015 N N . SER A 1 405 ? 12.645 -15.240 16.048 1.00 91.75 405 SER A N 1
ATOM 3016 C CA . SER A 1 405 ? 13.383 -16.455 15.668 1.00 91.75 405 SER A CA 1
ATOM 3017 C C . SER A 1 405 ? 14.892 -16.243 15.507 1.00 91.75 405 SER A C 1
ATOM 3019 O O . SER A 1 405 ? 15.687 -17.121 15.845 1.00 91.75 405 SER A O 1
ATOM 3021 N N . THR A 1 406 ? 15.299 -15.077 14.999 1.00 93.62 406 THR A N 1
ATOM 3022 C CA . THR A 1 406 ? 16.695 -14.703 14.736 1.00 93.62 406 THR A CA 1
ATOM 3023 C C . THR A 1 406 ? 16.924 -13.218 15.021 1.00 93.62 406 THR A C 1
ATOM 3025 O O . THR A 1 406 ? 15.980 -12.433 15.078 1.00 93.62 406 THR A O 1
ATOM 3028 N N . PHE A 1 407 ? 18.186 -12.798 15.165 1.00 91.00 407 PHE A N 1
ATOM 3029 C CA . PHE A 1 407 ? 18.527 -11.376 15.322 1.00 91.00 407 PHE A CA 1
ATOM 3030 C C . PHE A 1 407 ? 18.108 -10.528 14.106 1.00 91.00 407 PHE A C 1
ATOM 3032 O O . PHE A 1 407 ? 17.699 -9.379 14.265 1.00 91.00 407 PHE A O 1
ATOM 3039 N N . GLU A 1 408 ? 18.147 -11.109 12.906 1.00 91.38 408 GLU A N 1
ATOM 3040 C CA . GLU A 1 408 ? 17.683 -10.473 11.669 1.00 91.38 408 GLU A CA 1
ATOM 3041 C C . GLU A 1 408 ? 16.162 -10.325 11.657 1.00 91.38 408 GLU A C 1
ATOM 3043 O O . GLU A 1 408 ? 15.648 -9.241 11.379 1.00 91.38 408 GLU A O 1
ATOM 3048 N N . ALA A 1 409 ? 15.445 -11.380 12.050 1.00 90.81 409 ALA A N 1
ATOM 3049 C CA . ALA A 1 409 ? 13.996 -11.353 12.158 1.00 90.81 409 ALA A CA 1
ATOM 3050 C C . ALA A 1 409 ? 13.512 -10.342 13.205 1.00 90.81 409 ALA A C 1
ATOM 3052 O O . ALA A 1 409 ? 12.564 -9.619 12.923 1.00 90.81 409 ALA A O 1
ATOM 3053 N N . VAL A 1 410 ? 14.200 -10.222 14.351 1.00 91.44 410 VAL A N 1
ATOM 3054 C CA . VAL A 1 410 ? 13.897 -9.226 15.397 1.00 91.44 410 VAL A CA 1
ATOM 3055 C C . VAL A 1 410 ? 14.044 -7.793 14.882 1.00 91.44 410 VAL A C 1
ATOM 3057 O O . VAL A 1 410 ? 13.179 -6.969 15.167 1.00 91.44 410 VAL A O 1
ATOM 3060 N N . ARG A 1 411 ? 15.101 -7.473 14.115 1.00 90.31 411 ARG A N 1
ATOM 3061 C CA . ARG A 1 411 ? 15.267 -6.116 13.551 1.00 90.31 411 ARG A CA 1
ATOM 3062 C C . ARG A 1 411 ? 14.243 -5.790 12.464 1.00 90.31 411 ARG A C 1
ATOM 3064 O O . ARG A 1 411 ? 13.922 -4.624 12.285 1.00 90.31 411 ARG A O 1
ATOM 3071 N N . ASN A 1 412 ? 13.721 -6.806 11.781 1.00 92.81 412 ASN A N 1
ATOM 3072 C CA . ASN A 1 412 ? 12.715 -6.667 10.729 1.00 92.81 412 ASN A CA 1
ATOM 3073 C C . ASN A 1 412 ? 11.300 -7.089 11.191 1.00 92.81 412 ASN A C 1
ATOM 3075 O O . ASN A 1 412 ? 10.428 -7.327 10.359 1.00 92.81 412 ASN A O 1
ATOM 3079 N N . ASN A 1 413 ? 11.049 -7.167 12.506 1.00 95.94 413 ASN A N 1
ATOM 3080 C CA . ASN A 1 413 ? 9.775 -7.574 13.126 1.00 95.94 413 ASN A CA 1
ATOM 3081 C C . ASN A 1 413 ? 8.722 -6.440 13.108 1.00 95.94 413 ASN A C 1
ATOM 3083 O O . ASN A 1 413 ? 7.971 -6.242 14.069 1.00 95.94 413 ASN A O 1
ATOM 3087 N N . ILE A 1 414 ? 8.701 -5.684 12.011 1.00 96.19 414 ILE A N 1
ATOM 3088 C CA . ILE A 1 414 ? 7.961 -4.436 11.793 1.00 96.19 414 ILE A CA 1
ATOM 3089 C C . ILE A 1 414 ? 6.931 -4.620 10.664 1.00 96.19 414 ILE A C 1
ATOM 3091 O O . ILE A 1 414 ? 7.058 -3.994 9.607 1.00 96.19 414 ILE A O 1
ATOM 3095 N N . PRO A 1 415 ? 5.948 -5.531 10.820 1.00 98.31 415 PRO A N 1
ATOM 3096 C CA . PRO A 1 415 ? 4.999 -5.825 9.761 1.00 98.31 415 PRO A CA 1
ATOM 3097 C C . PRO A 1 415 ? 4.114 -4.613 9.492 1.00 98.31 415 PRO A C 1
ATOM 3099 O O . PRO A 1 415 ? 3.816 -3.816 10.390 1.00 98.31 415 PRO A O 1
ATOM 3102 N N . ALA A 1 416 ? 3.685 -4.501 8.244 1.00 98.69 416 ALA A N 1
ATOM 3103 C CA . ALA A 1 416 ? 2.891 -3.380 7.780 1.00 98.69 416 ALA A CA 1
ATOM 3104 C C . ALA A 1 416 ? 1.936 -3.797 6.665 1.00 98.69 416 ALA A C 1
ATOM 3106 O O . ALA A 1 416 ? 2.200 -4.755 5.932 1.00 98.69 416 ALA A O 1
ATOM 3107 N N . ILE A 1 417 ? 0.851 -3.040 6.527 1.00 98.94 417 ILE A N 1
ATOM 3108 C CA . ILE A 1 417 ? -0.012 -3.020 5.349 1.00 98.94 417 ILE A CA 1
ATOM 3109 C C . ILE A 1 417 ? -0.176 -1.556 4.942 1.00 98.94 417 ILE A C 1
ATOM 3111 O O . ILE A 1 417 ? -0.624 -0.741 5.751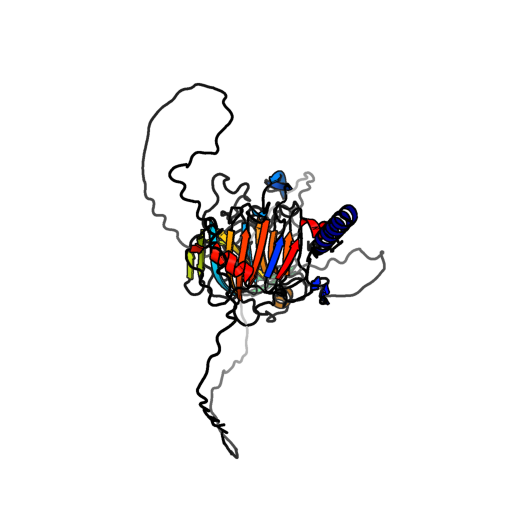 1.00 98.94 417 ILE A O 1
ATOM 3115 N N . TRP A 1 418 ? 0.178 -1.217 3.704 1.00 98.88 418 TRP A N 1
ATOM 3116 C CA . TRP A 1 418 ? 0.136 0.161 3.208 1.00 98.88 418 TRP A CA 1
ATOM 3117 C C . TRP A 1 418 ? -0.293 0.243 1.745 1.00 98.88 418 TRP A C 1
ATOM 3119 O O . TRP A 1 418 ? -0.336 -0.750 1.020 1.00 98.88 418 TRP A O 1
ATOM 3129 N N . LEU A 1 419 ? -0.650 1.445 1.308 1.00 98.88 419 LEU A N 1
ATOM 3130 C CA . LEU A 1 419 ? -1.008 1.762 -0.068 1.00 98.88 419 LEU A CA 1
ATOM 3131 C C . LEU A 1 419 ? 0.010 2.746 -0.642 1.00 98.88 419 LEU A C 1
ATOM 3133 O O . LEU A 1 419 ? 0.212 3.809 -0.068 1.00 98.88 419 LEU A O 1
ATOM 3137 N N . LEU A 1 420 ? 0.590 2.435 -1.802 1.00 98.88 420 LEU A N 1
ATOM 3138 C CA . LEU A 1 420 ? 1.367 3.389 -2.607 1.00 98.88 420 LEU A CA 1
ATOM 3139 C C . LEU A 1 420 ? 0.539 3.845 -3.804 1.00 98.88 420 LEU A C 1
ATOM 3141 O O . LEU A 1 420 ? -0.106 3.005 -4.437 1.00 98.88 420 LEU A O 1
ATOM 3145 N N . ASN A 1 421 ? 0.643 5.115 -4.207 1.00 98.44 421 ASN A N 1
ATOM 3146 C CA . ASN A 1 421 ? 0.299 5.522 -5.573 1.00 98.44 421 ASN A CA 1
ATOM 3147 C C . ASN A 1 421 ? 1.029 4.605 -6.569 1.00 98.44 421 ASN A C 1
ATOM 3149 O O . ASN A 1 421 ? 2.248 4.436 -6.491 1.00 98.44 421 ASN A O 1
ATOM 3153 N N . ALA A 1 422 ? 0.296 3.994 -7.499 1.00 98.50 422 ALA A N 1
ATOM 3154 C CA . ALA A 1 422 ? 0.806 2.926 -8.355 1.00 98.50 422 ALA A CA 1
ATOM 3155 C C . ALA A 1 422 ? 1.965 3.363 -9.276 1.00 98.50 422 ALA A C 1
ATOM 3157 O O . ALA A 1 422 ? 2.723 2.516 -9.748 1.00 98.50 422 ALA A O 1
ATOM 3158 N N . GLN A 1 423 ? 2.165 4.669 -9.487 1.00 97.81 423 GLN A N 1
ATOM 3159 C CA . GLN A 1 423 ? 3.334 5.215 -10.187 1.00 97.81 423 GLN A CA 1
ATOM 3160 C C . GLN A 1 423 ? 4.659 4.962 -9.441 1.00 97.81 423 GLN A C 1
ATOM 3162 O O . GLN A 1 423 ? 5.714 4.902 -10.075 1.00 97.81 423 GLN A O 1
ATOM 3167 N N . ILE A 1 424 ? 4.626 4.778 -8.116 1.00 98.69 424 ILE A N 1
ATOM 3168 C CA . ILE A 1 424 ? 5.813 4.542 -7.281 1.00 98.69 424 ILE A CA 1
ATOM 3169 C C . ILE A 1 424 ? 6.447 3.166 -7.576 1.00 98.69 424 ILE A C 1
ATOM 3171 O O . ILE A 1 424 ? 7.578 3.145 -8.064 1.00 98.69 424 ILE A O 1
ATOM 3175 N N . PRO A 1 425 ? 5.762 2.014 -7.399 1.00 98.06 425 PRO A N 1
ATOM 3176 C CA . PRO A 1 425 ? 6.356 0.711 -7.715 1.00 98.06 425 PRO A CA 1
ATOM 3177 C C . PRO A 1 425 ? 6.572 0.485 -9.221 1.00 98.06 425 PRO A C 1
ATOM 3179 O O . PRO A 1 425 ? 7.438 -0.299 -9.599 1.00 98.06 425 PRO A O 1
ATOM 3182 N N . ARG A 1 426 ? 5.860 1.204 -10.105 1.00 98.06 426 ARG A N 1
ATOM 3183 C CA . ARG A 1 426 ? 6.131 1.205 -11.560 1.00 98.06 426 ARG A CA 1
ATOM 3184 C C . ARG A 1 426 ? 7.482 1.818 -11.942 1.00 98.06 426 ARG A C 1
ATOM 3186 O O . ARG A 1 426 ? 7.921 1.618 -13.074 1.00 98.06 426 ARG A O 1
ATOM 3193 N N . THR A 1 427 ? 8.112 2.582 -11.049 1.00 97.75 427 THR A N 1
ATOM 3194 C CA . THR A 1 427 ? 9.341 3.342 -11.320 1.00 97.75 427 THR A CA 1
ATOM 3195 C C . THR A 1 427 ? 10.491 2.865 -10.436 1.00 97.75 427 THR A C 1
ATOM 3197 O O . THR A 1 427 ? 11.295 2.035 -10.866 1.00 97.75 427 THR A O 1
ATOM 3200 N N . GLN A 1 428 ? 10.542 3.340 -9.194 1.00 97.31 428 GLN A N 1
ATOM 3201 C CA . GLN A 1 428 ? 11.489 2.915 -8.168 1.00 97.31 428 GLN A CA 1
ATOM 3202 C C . GLN A 1 428 ? 10.812 3.015 -6.794 1.00 97.31 428 GLN A C 1
ATOM 3204 O O . GLN A 1 428 ? 10.678 4.109 -6.250 1.00 97.31 428 GLN A O 1
ATOM 3209 N N . GLN A 1 429 ? 10.400 1.877 -6.222 1.00 96.81 429 GLN A N 1
ATOM 3210 C CA . GLN A 1 429 ? 9.754 1.851 -4.904 1.00 96.81 429 GLN A CA 1
ATOM 3211 C C . GLN A 1 429 ? 10.689 2.375 -3.806 1.00 96.81 429 GLN A C 1
ATOM 3213 O O . GLN A 1 429 ? 10.329 3.301 -3.087 1.00 96.81 429 GLN A O 1
ATOM 3218 N N . TYR A 1 430 ? 11.915 1.849 -3.746 1.00 95.81 430 TYR A N 1
ATOM 3219 C CA . TYR A 1 430 ? 12.935 2.290 -2.795 1.00 95.81 430 TYR A CA 1
ATOM 3220 C C . TYR A 1 430 ? 14.044 3.059 -3.507 1.00 95.81 430 TYR A C 1
ATOM 3222 O O . TYR A 1 430 ? 14.912 2.483 -4.165 1.00 95.81 430 TYR A O 1
ATOM 3230 N N . GLY A 1 431 ? 13.980 4.387 -3.402 1.00 94.44 431 GLY A N 1
ATOM 3231 C CA . GLY A 1 431 ? 14.969 5.314 -3.940 1.00 94.44 431 GLY A CA 1
ATOM 3232 C C . GLY A 1 431 ? 14.357 6.639 -4.387 1.00 94.44 431 GLY A C 1
ATOM 3233 O O . GLY A 1 431 ? 13.242 6.988 -4.010 1.00 94.44 431 GLY A O 1
ATOM 3234 N N . LYS A 1 432 ? 15.117 7.411 -5.170 1.00 95.12 432 LYS A N 1
ATOM 3235 C CA . LYS A 1 432 ? 14.788 8.810 -5.502 1.00 95.12 432 LYS A CA 1
ATOM 3236 C C . LYS A 1 432 ? 14.181 9.010 -6.891 1.00 95.12 432 LYS A C 1
ATOM 3238 O O . LYS A 1 432 ? 13.755 10.123 -7.211 1.00 95.12 432 LYS A O 1
ATOM 3243 N N . CYS A 1 433 ? 14.052 7.955 -7.695 1.00 97.81 433 CYS A N 1
ATOM 3244 C CA . CYS A 1 433 ? 13.386 7.992 -8.995 1.00 97.81 433 CYS A CA 1
ATOM 3245 C C . CYS A 1 433 ? 11.928 7.501 -8.961 1.00 97.81 433 CYS A C 1
ATOM 3247 O O . CYS A 1 433 ? 11.518 6.645 -9.738 1.00 97.81 433 CYS A O 1
ATOM 3249 N N . SER A 1 434 ? 11.129 8.090 -8.072 1.00 98.00 434 SER A N 1
ATOM 3250 C CA . SER A 1 434 ? 9.665 7.993 -8.071 1.00 98.00 434 SER A CA 1
ATOM 3251 C C . SER A 1 434 ? 9.036 9.348 -7.731 1.00 98.00 434 SER A C 1
ATOM 3253 O O . SER A 1 434 ? 9.742 10.346 -7.547 1.00 98.00 434 SER A O 1
ATOM 3255 N N . CYS A 1 435 ? 7.707 9.410 -7.653 1.00 97.88 435 CYS A N 1
ATOM 3256 C CA . CYS A 1 435 ? 6.985 10.614 -7.244 1.00 97.88 435 CYS A CA 1
ATOM 3257 C C . CYS A 1 435 ? 6.802 10.752 -5.713 1.00 97.88 435 CYS A C 1
ATOM 3259 O O . CYS A 1 435 ? 6.242 11.761 -5.270 1.00 97.88 435 CYS A O 1
ATOM 3261 N N . TRP A 1 436 ? 7.285 9.791 -4.907 1.00 98.06 436 TRP A N 1
ATOM 3262 C CA . TRP A 1 436 ? 7.052 9.717 -3.453 1.00 98.06 436 TRP A CA 1
ATOM 3263 C C . TRP A 1 436 ? 7.525 10.976 -2.707 1.00 98.06 436 TRP A C 1
ATOM 3265 O O . TRP A 1 436 ? 6.700 11.656 -2.102 1.00 98.06 436 TRP A O 1
ATOM 3275 N N . ASP A 1 437 ? 8.790 11.393 -2.882 1.00 95.94 437 ASP A N 1
ATOM 3276 C CA . ASP A 1 437 ? 9.356 12.619 -2.263 1.00 95.94 437 ASP A CA 1
ATOM 3277 C C . ASP A 1 437 ? 8.591 13.907 -2.625 1.00 95.94 437 ASP A C 1
ATOM 3279 O O . ASP A 1 437 ? 8.717 14.933 -1.961 1.00 95.94 437 ASP A O 1
ATOM 3283 N N . SER A 1 438 ? 7.827 13.877 -3.720 1.00 96.62 438 SER A N 1
ATOM 3284 C CA . SER A 1 438 ? 7.005 14.997 -4.187 1.00 96.62 438 SER A CA 1
ATOM 3285 C C . SER A 1 438 ? 5.528 14.884 -3.792 1.00 96.62 438 SER A C 1
ATOM 3287 O O . SER A 1 438 ? 4.721 15.710 -4.214 1.00 96.62 438 SER A O 1
ATOM 3289 N N . GLY A 1 439 ? 5.175 13.893 -2.968 1.00 95.69 439 GLY A N 1
ATOM 3290 C CA . GLY A 1 439 ? 3.875 13.761 -2.318 1.00 95.69 439 GLY A CA 1
ATOM 3291 C C . GLY A 1 439 ? 2.763 13.155 -3.173 1.00 95.69 439 GLY A C 1
ATOM 3292 O O . GLY A 1 439 ? 1.607 13.504 -2.946 1.00 95.69 439 GLY A O 1
ATOM 3293 N N . CYS A 1 440 ? 3.071 12.261 -4.124 1.00 96.44 440 CYS A N 1
ATOM 3294 C CA . CYS A 1 440 ? 2.044 11.579 -4.934 1.00 96.44 440 CYS A CA 1
ATOM 3295 C C . CYS A 1 440 ? 1.197 10.540 -4.176 1.00 96.44 440 CYS A C 1
ATOM 3297 O O . CYS A 1 440 ? 0.196 10.078 -4.718 1.00 96.44 440 CYS A O 1
ATOM 3299 N N . GLY A 1 441 ? 1.543 10.218 -2.928 1.00 96.12 441 GLY A N 1
ATOM 3300 C CA . GLY A 1 441 ? 0.666 9.506 -2.000 1.00 96.12 441 GLY A CA 1
ATOM 3301 C C . GLY A 1 441 ? 1.190 8.148 -1.545 1.00 96.12 441 GLY A C 1
ATOM 3302 O O . GLY A 1 441 ? 1.421 7.248 -2.354 1.00 96.12 441 GLY A O 1
ATOM 3303 N N . GLU A 1 442 ? 1.273 8.007 -0.230 1.00 98.50 442 GLU A N 1
ATOM 3304 C CA . GLU A 1 442 ? 1.411 6.756 0.508 1.00 98.50 442 GLU A CA 1
ATOM 3305 C C . GLU A 1 442 ? 0.461 6.799 1.714 1.00 98.50 442 GLU A C 1
ATOM 3307 O O . GLU A 1 442 ? 0.245 7.862 2.302 1.00 98.50 442 GLU A O 1
ATOM 3312 N N . PHE A 1 443 ? -0.153 5.667 2.053 1.00 98.56 443 PHE A N 1
ATOM 3313 C CA . PHE A 1 443 ? -1.021 5.538 3.220 1.00 98.56 443 PHE A CA 1
ATOM 3314 C C . PHE A 1 443 ? -0.771 4.221 3.948 1.00 98.56 443 PHE A C 1
ATOM 3316 O O . PHE A 1 443 ? -1.185 3.154 3.487 1.00 98.56 443 PHE A O 1
ATOM 3323 N N . ASP A 1 444 ? -0.135 4.321 5.108 1.00 98.56 444 ASP A N 1
ATOM 3324 C CA . ASP A 1 444 ? 0.089 3.225 6.036 1.00 98.56 444 ASP A CA 1
ATOM 3325 C C . ASP A 1 444 ? -1.233 2.932 6.740 1.00 98.56 444 ASP A C 1
ATOM 3327 O O . ASP A 1 444 ? -1.692 3.694 7.594 1.00 98.56 444 ASP A O 1
ATOM 3331 N N . ILE A 1 445 ? -1.882 1.837 6.348 1.00 98.75 445 ILE A N 1
ATOM 3332 C CA . ILE A 1 445 ? -3.163 1.412 6.920 1.00 98.75 445 ILE A CA 1
ATOM 3333 C C . ILE A 1 445 ? -2.929 0.961 8.365 1.00 98.75 445 ILE A C 1
ATOM 3335 O O . ILE A 1 445 ? -3.684 1.334 9.261 1.00 98.75 445 ILE A O 1
ATOM 3339 N N . ILE A 1 446 ? -1.884 0.153 8.561 1.00 98.50 446 ILE A N 1
ATOM 3340 C CA . ILE A 1 446 ? -1.374 -0.311 9.852 1.00 98.50 446 ILE A CA 1
ATOM 3341 C C . ILE A 1 446 ? 0.110 -0.679 9.716 1.00 98.50 446 ILE A C 1
ATOM 3343 O O . ILE A 1 446 ? 0.449 -1.557 8.928 1.00 98.50 446 ILE A O 1
ATOM 3347 N N . GLU A 1 447 ? 0.985 -0.070 10.515 1.00 97.69 447 GLU A N 1
ATOM 3348 C CA . GLU A 1 447 ? 2.428 -0.360 10.566 1.00 97.69 447 GLU A CA 1
ATOM 3349 C C . GLU A 1 447 ? 2.944 -0.405 12.013 1.00 97.69 447 GLU A C 1
ATOM 3351 O O . GLU A 1 447 ? 2.621 0.469 12.821 1.00 97.69 447 GLU A O 1
ATOM 3356 N N . ALA A 1 448 ? 3.786 -1.393 12.338 1.00 96.94 448 ALA A N 1
ATOM 3357 C CA . ALA A 1 448 ? 4.578 -1.375 13.570 1.00 96.94 448 ALA A CA 1
ATOM 3358 C C . ALA A 1 448 ? 5.865 -0.554 13.357 1.00 96.94 448 ALA A C 1
ATOM 3360 O O . ALA A 1 448 ? 6.736 -0.973 12.593 1.00 96.94 448 ALA A O 1
ATOM 3361 N N . VAL A 1 449 ? 5.997 0.602 14.022 1.00 87.69 449 VAL A N 1
ATOM 3362 C CA . VAL A 1 449 ? 7.097 1.558 13.777 1.00 87.69 449 VAL A CA 1
ATOM 3363 C C . VAL A 1 449 ? 8.197 1.540 14.841 1.00 87.69 449 VAL A C 1
ATOM 3365 O O . VAL A 1 449 ? 7.961 1.494 16.053 1.00 87.69 449 VAL A O 1
ATOM 3368 N N . GLY A 1 450 ? 9.441 1.659 14.371 1.00 80.06 450 GLY A N 1
ATOM 3369 C CA . GLY A 1 450 ? 10.626 1.766 15.217 1.00 80.06 450 GLY A CA 1
ATOM 3370 C C . GLY A 1 450 ? 10.926 0.471 15.974 1.00 80.06 450 GLY A C 1
ATOM 3371 O O . GLY A 1 450 ? 11.170 -0.569 15.370 1.00 80.06 450 GLY A O 1
ATOM 3372 N N . THR A 1 451 ? 10.960 0.543 17.306 1.00 82.56 451 THR A N 1
ATOM 3373 C CA . THR A 1 451 ? 11.332 -0.584 18.184 1.00 82.56 451 THR A CA 1
ATOM 3374 C C . THR A 1 451 ? 10.155 -1.171 18.966 1.00 82.56 451 THR A C 1
ATOM 3376 O O . THR A 1 451 ? 10.384 -1.921 19.913 1.00 82.56 451 THR A O 1
ATOM 3379 N N . GLU A 1 452 ? 8.917 -0.805 18.631 1.00 91.38 452 GLU A N 1
ATOM 3380 C CA . GLU A 1 452 ? 7.705 -1.279 19.307 1.00 91.38 452 GLU A CA 1
ATOM 3381 C C . GLU A 1 452 ? 6.904 -2.192 18.362 1.00 91.38 452 GLU A C 1
ATOM 3383 O O . GLU A 1 452 ? 6.098 -1.712 17.566 1.00 91.38 452 GLU A O 1
ATOM 3388 N N . PRO A 1 453 ? 7.141 -3.516 18.396 1.00 92.06 453 PRO A N 1
ATOM 3389 C CA . PRO A 1 453 ? 6.545 -4.427 17.433 1.00 92.06 453 PRO A CA 1
ATOM 3390 C C . PRO A 1 453 ? 5.058 -4.686 17.695 1.00 92.06 453 PRO A C 1
ATOM 3392 O O . PRO A 1 453 ? 4.392 -5.187 16.798 1.00 92.06 453 PRO A O 1
ATOM 3395 N N . PHE A 1 454 ? 4.507 -4.409 18.882 1.00 96.50 454 PHE A N 1
ATOM 3396 C CA . PHE A 1 454 ? 3.157 -4.841 19.268 1.00 96.50 454 PHE A CA 1
ATOM 3397 C C . PHE A 1 454 ? 2.048 -3.834 18.935 1.00 96.50 454 PHE A C 1
ATOM 3399 O O . PHE A 1 454 ? 0.868 -4.165 19.087 1.00 96.50 454 PHE A O 1
ATOM 3406 N N . LYS A 1 455 ? 2.392 -2.626 18.482 1.00 96.75 455 LYS A N 1
ATOM 3407 C CA . LYS A 1 455 ? 1.444 -1.531 18.246 1.00 96.75 455 LYS A CA 1
ATOM 3408 C C . LYS A 1 455 ? 1.474 -1.097 16.789 1.00 96.75 455 LYS A C 1
ATOM 3410 O O . LYS A 1 455 ? 2.535 -0.770 16.274 1.00 96.75 455 LYS A O 1
ATOM 3415 N N . LEU A 1 456 ? 0.310 -1.078 16.147 1.00 97.88 456 LEU A N 1
ATOM 3416 C CA . LEU A 1 456 ? 0.161 -0.712 14.744 1.00 97.88 456 LEU A CA 1
ATOM 3417 C C . LEU A 1 456 ? -0.424 0.697 14.631 1.00 97.88 456 LEU A C 1
ATOM 3419 O O . LEU A 1 456 ? -1.539 0.942 15.091 1.00 97.88 456 LEU A O 1
ATOM 3423 N N . LYS A 1 457 ? 0.323 1.617 14.026 1.00 95.81 457 LYS A N 1
ATOM 3424 C CA . LYS A 1 457 ? -0.087 3.005 13.773 1.00 95.81 457 LYS A CA 1
ATOM 3425 C C . LYS A 1 457 ? -0.540 3.180 12.323 1.00 95.81 457 LYS A C 1
ATOM 3427 O O . LYS A 1 457 ? -0.257 2.323 11.491 1.00 95.81 457 LYS A O 1
ATOM 3432 N N . SER A 1 458 ? -1.216 4.286 12.022 1.00 97.06 458 SER A N 1
ATOM 3433 C CA . SER A 1 458 ? -1.598 4.661 10.655 1.00 97.06 458 SER A CA 1
ATOM 3434 C C . SER A 1 458 ? -1.059 6.054 10.307 1.00 97.06 458 SER A C 1
ATOM 3436 O O . SER A 1 458 ? -1.011 6.947 11.165 1.00 97.06 458 SER A O 1
ATOM 3438 N N . THR A 1 459 ? -0.637 6.236 9.052 1.00 95.25 459 THR A N 1
ATOM 3439 C CA . THR A 1 459 ? -0.004 7.471 8.564 1.00 95.25 459 THR A CA 1
ATOM 3440 C C . THR A 1 459 ? -0.370 7.746 7.109 1.00 95.25 459 THR A C 1
ATOM 3442 O O . THR A 1 459 ? -0.379 6.849 6.276 1.00 95.25 459 THR A O 1
ATOM 3445 N N . LEU A 1 460 ? -0.643 9.008 6.783 1.00 95.44 460 LEU A N 1
ATOM 3446 C CA . LEU A 1 460 ? -0.776 9.509 5.418 1.00 95.44 460 LEU A CA 1
ATOM 3447 C C . LEU A 1 460 ? 0.454 10.350 5.058 1.00 95.44 460 LEU A C 1
ATOM 3449 O O . LEU A 1 460 ? 0.685 11.388 5.683 1.00 95.44 460 LEU A O 1
ATOM 3453 N N . HIS A 1 461 ? 1.173 9.976 3.999 1.00 94.94 461 HIS A N 1
ATOM 3454 C CA . HIS A 1 461 ? 2.255 10.775 3.418 1.00 94.94 461 HIS A CA 1
ATOM 3455 C C . HIS A 1 461 ? 1.807 11.326 2.060 1.00 94.94 461 HIS A C 1
ATOM 3457 O O . HIS A 1 461 ? 1.500 10.594 1.120 1.00 94.94 461 HIS A O 1
ATOM 3463 N N . SER A 1 462 ? 1.715 12.649 1.952 1.00 91.44 462 SER A N 1
ATOM 3464 C CA . SER A 1 462 ? 1.287 13.357 0.737 1.00 91.44 462 SER A CA 1
ATOM 3465 C C . SER A 1 462 ? 1.789 14.807 0.778 1.00 91.44 462 SER A C 1
ATOM 3467 O O . SER A 1 462 ? 2.586 15.160 1.648 1.00 91.44 462 SER A O 1
ATOM 3469 N N . ASN A 1 463 ? 1.312 15.692 -0.108 1.00 88.75 463 ASN A N 1
ATOM 3470 C CA . ASN A 1 463 ? 1.537 17.137 0.063 1.00 88.75 463 ASN A CA 1
ATOM 3471 C C . ASN A 1 463 ? 0.881 17.716 1.343 1.00 88.75 463 ASN A C 1
ATOM 3473 O O . ASN A 1 463 ? 1.252 18.809 1.768 1.00 88.75 463 ASN A O 1
ATOM 3477 N N . THR A 1 464 ? -0.049 16.991 1.974 1.00 88.00 464 THR A N 1
ATOM 3478 C CA . THR A 1 464 ? -0.648 17.304 3.283 1.00 88.00 464 THR A CA 1
ATOM 3479 C C . THR A 1 464 ? -0.606 16.055 4.178 1.00 88.00 464 THR A C 1
ATOM 3481 O O . THR A 1 464 ? -1.596 15.322 4.253 1.00 88.00 464 THR A O 1
ATOM 3484 N N . PRO A 1 465 ? 0.544 15.749 4.809 1.00 89.31 465 PRO A N 1
ATOM 3485 C CA . PRO A 1 465 ? 0.714 14.526 5.586 1.00 89.31 465 PRO A CA 1
ATOM 3486 C C . PRO A 1 465 ? -0.013 14.580 6.939 1.00 89.31 465 PRO A C 1
ATOM 3488 O O . PRO A 1 465 ? -0.369 15.654 7.432 1.00 89.31 465 PRO A O 1
ATOM 3491 N N . GLY A 1 466 ? -0.198 13.419 7.565 1.00 87.25 466 GLY A N 1
ATOM 3492 C CA . GLY A 1 466 ? -0.763 13.293 8.908 1.00 87.25 466 GLY A CA 1
ATOM 3493 C C . GLY A 1 466 ? -0.657 11.869 9.448 1.00 87.25 466 GLY A C 1
ATOM 3494 O O . GLY A 1 466 ? -1.110 10.934 8.796 1.00 87.25 466 GLY A O 1
ATOM 3495 N N . GLY A 1 467 ? -0.068 11.704 10.632 1.00 86.81 467 GLY A N 1
ATOM 3496 C CA . GLY A 1 467 ? 0.052 10.419 11.327 1.00 86.81 467 GLY 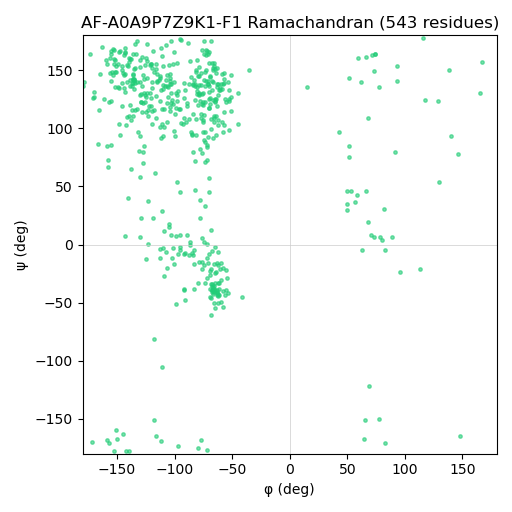A CA 1
ATOM 3497 C C . GLY A 1 467 ? -0.724 10.427 12.634 1.00 86.81 467 GLY A C 1
ATOM 3498 O O . GLY A 1 467 ? -0.721 11.436 13.337 1.00 86.81 467 GLY A O 1
ATOM 3499 N N . ASP A 1 468 ? -1.384 9.317 12.949 1.00 87.38 468 ASP A N 1
ATOM 3500 C CA . ASP A 1 468 ? -2.078 9.155 14.227 1.00 87.38 468 ASP A CA 1
ATOM 3501 C C . ASP A 1 468 ? -1.080 8.740 15.323 1.00 87.38 468 ASP A C 1
ATOM 3503 O O . ASP A 1 468 ? -0.073 8.093 15.032 1.00 87.38 468 ASP A O 1
ATOM 3507 N N . SER A 1 469 ? -1.327 9.109 16.581 1.00 91.31 469 SER A N 1
ATOM 3508 C CA . SER A 1 469 ? -0.541 8.635 17.733 1.00 91.31 469 SER A CA 1
ATOM 3509 C C . SER A 1 469 ? -1.238 7.513 18.502 1.00 91.31 469 SER A C 1
ATOM 3511 O O . SER A 1 469 ? -0.579 6.805 19.265 1.00 91.31 469 SER A O 1
ATOM 3513 N N . ASP A 1 470 ? -2.542 7.320 18.301 1.00 93.50 470 ASP A N 1
ATOM 3514 C CA . ASP A 1 470 ? -3.241 6.120 18.754 1.00 93.50 470 ASP A CA 1
ATOM 3515 C C . ASP A 1 470 ? -2.802 4.896 17.926 1.00 93.50 470 ASP A C 1
ATOM 3517 O O . ASP A 1 470 ? -2.135 5.014 16.894 1.00 93.50 470 ASP A O 1
ATOM 3521 N N . PHE A 1 471 ? -3.128 3.692 18.399 1.00 95.38 471 PHE A N 1
ATOM 3522 C CA . PHE A 1 471 ? -2.674 2.445 17.778 1.00 95.38 471 PHE A CA 1
ATOM 3523 C C . PHE A 1 471 ? -3.727 1.333 17.819 1.00 95.38 471 PHE A C 1
ATOM 3525 O O . PHE A 1 471 ? -4.455 1.174 18.796 1.00 95.38 471 PHE A O 1
ATOM 3532 N N . VAL A 1 472 ? -3.750 0.494 16.786 1.00 96.25 472 VAL A N 1
ATOM 3533 C CA . VAL A 1 472 ? -4.413 -0.814 16.814 1.00 96.25 472 VAL A CA 1
ATOM 3534 C C . VAL A 1 472 ? -3.449 -1.826 17.441 1.00 96.25 472 VAL A C 1
ATOM 3536 O O . VAL A 1 472 ? -2.247 -1.824 17.166 1.00 96.25 472 VAL A O 1
ATOM 3539 N N . GLN A 1 473 ? -3.952 -2.708 18.304 1.00 97.12 473 GLN A N 1
ATOM 3540 C CA . GLN A 1 473 ? -3.144 -3.782 18.888 1.00 97.12 473 GLN A CA 1
ATOM 3541 C C . GLN A 1 473 ? -2.804 -4.830 17.813 1.00 97.12 473 GLN A C 1
ATOM 3543 O O . GLN A 1 473 ? -3.707 -5.378 17.181 1.00 97.12 473 GLN A O 1
ATOM 3548 N N . ARG A 1 474 ? -1.515 -5.143 17.612 1.00 98.00 474 ARG A N 1
ATOM 3549 C CA . ARG A 1 474 ? -1.082 -6.124 16.599 1.00 98.00 474 ARG A CA 1
ATOM 3550 C C . ARG A 1 474 ? -1.683 -7.513 16.872 1.00 98.00 474 ARG A C 1
ATOM 3552 O O . ARG A 1 474 ? -1.557 -7.990 18.004 1.00 98.00 474 ARG A O 1
ATOM 3559 N N . PRO A 1 475 ? -2.252 -8.204 15.863 1.00 97.75 475 PRO A N 1
ATOM 3560 C CA . PRO A 1 475 ? -2.742 -9.575 16.004 1.00 97.75 475 PRO A CA 1
ATOM 3561 C C . PRO A 1 475 ? -1.574 -10.572 16.018 1.00 97.75 475 PRO A C 1
ATOM 3563 O O . PRO A 1 475 ? -1.253 -11.200 15.009 1.00 97.75 475 PRO A O 1
ATOM 3566 N N . THR A 1 476 ? -0.901 -10.681 17.166 1.00 97.62 476 THR A N 1
ATOM 3567 C CA . THR A 1 476 ? 0.229 -11.603 17.380 1.00 97.62 476 THR A CA 1
ATOM 3568 C C . THR A 1 476 ? -0.188 -13.030 17.737 1.00 97.62 476 THR A C 1
ATOM 3570 O O . THR A 1 476 ? 0.637 -13.934 17.624 1.00 97.62 476 THR A O 1
ATOM 3573 N N . ASP A 1 477 ? -1.442 -13.227 18.151 1.00 93.69 477 ASP A N 1
ATOM 3574 C CA . ASP A 1 477 ? -2.070 -14.517 18.444 1.00 93.69 477 ASP A CA 1
ATOM 3575 C C . ASP A 1 477 ? -3.494 -14.508 17.856 1.00 93.69 477 ASP A C 1
ATOM 3577 O O . ASP A 1 477 ? -4.327 -13.680 18.233 1.00 93.69 477 ASP A O 1
ATOM 3581 N N . GLY A 1 478 ? -3.755 -15.383 16.881 1.00 96.19 478 GLY A N 1
ATOM 3582 C CA . GLY A 1 478 ? -4.994 -15.402 16.094 1.00 96.19 478 GLY A CA 1
ATOM 3583 C C . GLY A 1 478 ? -5.037 -14.423 14.907 1.00 96.19 478 GLY A C 1
ATOM 3584 O O . GLY A 1 478 ? -4.032 -13.830 14.520 1.00 96.19 478 GLY A O 1
ATOM 3585 N N . TYR A 1 479 ? -6.226 -14.292 14.307 1.00 97.75 479 TYR A N 1
ATOM 3586 C CA . TYR A 1 479 ? -6.478 -13.512 13.087 1.00 97.75 479 TYR A CA 1
ATOM 3587 C C . TYR A 1 479 ? -7.362 -12.288 13.353 1.00 97.75 479 TYR A C 1
ATOM 3589 O O . TYR A 1 479 ? -8.299 -12.340 14.157 1.00 97.75 479 TYR A O 1
ATOM 3597 N N . MET A 1 480 ? -7.082 -11.210 12.622 1.00 97.81 480 MET A N 1
ATOM 3598 C CA . MET A 1 480 ? -7.838 -9.961 12.590 1.00 97.81 480 MET A CA 1
ATOM 3599 C C . MET A 1 480 ? -8.477 -9.776 11.214 1.00 97.81 480 MET A C 1
ATOM 3601 O O . MET A 1 480 ? -7.839 -10.035 10.191 1.00 97.81 480 MET A O 1
ATOM 3605 N N . LYS A 1 481 ? -9.709 -9.257 11.187 1.00 97.69 481 LYS A N 1
ATOM 3606 C CA . LYS A 1 481 ? -10.302 -8.669 9.983 1.00 97.69 481 LYS A CA 1
ATOM 3607 C C . LYS A 1 481 ? -10.269 -7.149 10.052 1.00 97.69 481 LYS A C 1
ATOM 3609 O O . LYS A 1 481 ? -10.578 -6.562 11.088 1.00 97.69 481 LYS A O 1
ATOM 3614 N N . LEU A 1 482 ? -9.934 -6.520 8.931 1.00 97.06 482 LEU A N 1
ATOM 3615 C CA . LEU A 1 482 ? -9.840 -5.070 8.792 1.00 97.06 482 LEU A CA 1
ATOM 3616 C C . LEU A 1 482 ? -10.619 -4.605 7.555 1.00 97.06 482 LEU A C 1
ATOM 3618 O O . LEU A 1 482 ? -10.573 -5.249 6.504 1.00 97.06 482 LEU A O 1
ATOM 3622 N N . ALA A 1 483 ? -11.312 -3.477 7.685 1.00 96.38 483 ALA A N 1
ATOM 3623 C CA . ALA A 1 483 ? -11.900 -2.720 6.589 1.00 96.38 483 ALA A CA 1
ATOM 3624 C C . ALA A 1 483 ? -11.140 -1.404 6.392 1.00 96.38 483 ALA A C 1
ATOM 3626 O O . ALA A 1 483 ? -10.844 -0.706 7.362 1.00 96.38 483 ALA A O 1
ATOM 3627 N N . VAL A 1 484 ? -10.881 -1.043 5.137 1.00 97.62 484 VAL A N 1
ATOM 3628 C CA . VAL A 1 484 ? -10.330 0.257 4.735 1.00 97.62 484 VAL A CA 1
ATOM 3629 C C . VAL A 1 484 ? -11.277 0.874 3.718 1.00 97.62 484 VAL A C 1
ATOM 3631 O O . VAL A 1 484 ? -11.462 0.333 2.627 1.00 97.62 484 VAL A O 1
ATOM 3634 N N . ILE A 1 485 ? -11.899 1.986 4.098 1.00 94.88 485 ILE A N 1
ATOM 3635 C CA . ILE A 1 485 ? -13.006 2.612 3.376 1.00 94.88 485 ILE A CA 1
ATOM 3636 C C . ILE A 1 485 ? -12.560 3.994 2.898 1.00 94.88 485 ILE A C 1
ATOM 3638 O O . ILE A 1 485 ? -12.411 4.919 3.698 1.00 94.88 485 ILE A O 1
ATOM 3642 N N . PHE A 1 486 ? -12.369 4.135 1.589 1.00 95.50 486 PHE A N 1
ATOM 3643 C CA . PHE A 1 486 ? -12.182 5.413 0.908 1.00 95.50 486 PHE A CA 1
ATOM 3644 C C . PHE A 1 486 ? -13.566 5.941 0.508 1.00 95.50 486 PHE A C 1
ATOM 3646 O O . PHE A 1 486 ? -14.284 5.268 -0.232 1.00 95.50 486 PHE A O 1
ATOM 3653 N N . SER A 1 487 ? -13.947 7.117 1.020 1.00 92.56 487 SER A N 1
ATOM 3654 C CA . SER A 1 487 ? -15.232 7.772 0.734 1.00 92.56 487 SER A CA 1
ATOM 3655 C C . SER A 1 487 ? -15.020 9.173 0.160 1.00 92.56 487 SER A C 1
ATOM 3657 O O . SER A 1 487 ? -14.611 10.108 0.861 1.00 92.56 487 SER A O 1
ATOM 3659 N N . SER A 1 488 ? -15.351 9.325 -1.122 1.00 93.25 488 SER A N 1
ATOM 3660 C CA . SER A 1 488 ? -15.291 10.589 -1.856 1.00 93.25 488 SER A CA 1
ATOM 3661 C C . SER A 1 488 ? -16.339 11.589 -1.360 1.00 93.25 488 SER A C 1
ATOM 3663 O O . SER A 1 488 ? -16.070 12.787 -1.277 1.00 93.25 488 SER A O 1
ATOM 3665 N N . GLN A 1 489 ? -17.512 11.090 -0.949 1.00 89.62 489 GLN A N 1
ATOM 3666 C CA . GLN A 1 489 ? -18.637 11.890 -0.460 1.00 89.62 489 GLN A CA 1
ATOM 3667 C C . GLN A 1 489 ? -18.292 12.682 0.810 1.00 89.62 489 GLN A C 1
ATOM 3669 O O . GLN A 1 489 ? -18.816 13.777 1.013 1.00 89.62 489 GLN A O 1
ATOM 3674 N N . THR A 1 490 ? -17.426 12.133 1.665 1.00 89.94 490 THR A N 1
ATOM 3675 C CA . THR A 1 490 ? -17.072 12.714 2.970 1.00 89.94 490 THR A CA 1
ATOM 3676 C C . THR A 1 490 ? -15.629 13.213 3.060 1.00 89.94 490 THR A C 1
ATOM 3678 O O . THR A 1 490 ? -15.272 13.797 4.079 1.00 89.94 490 THR A O 1
ATOM 3681 N N . SER A 1 491 ? -14.803 13.021 2.021 1.00 93.75 491 SER A N 1
ATOM 3682 C CA . SER A 1 491 ? -13.352 13.284 2.057 1.00 93.75 491 SER A CA 1
ATOM 3683 C C . SER A 1 491 ? -12.661 12.568 3.232 1.00 93.75 491 SER A C 1
ATOM 3685 O O . SER A 1 491 ? -11.882 13.157 3.990 1.00 93.75 491 SER A O 1
ATOM 3687 N N . THR A 1 492 ? -12.992 11.284 3.415 1.00 93.25 492 THR A N 1
ATOM 3688 C CA . THR A 1 492 ? -12.454 10.450 4.499 1.00 93.25 492 THR A CA 1
ATOM 3689 C C . THR A 1 492 ? -11.832 9.147 4.025 1.00 93.25 492 THR A C 1
ATOM 3691 O O . THR A 1 492 ? -12.413 8.452 3.188 1.00 93.25 492 THR A O 1
ATOM 3694 N N . ILE A 1 493 ? -10.739 8.761 4.684 1.00 95.31 493 ILE A N 1
ATOM 3695 C CA . ILE A 1 493 ? -10.278 7.370 4.760 1.00 95.31 493 ILE A CA 1
ATOM 3696 C C . ILE A 1 493 ? -10.595 6.868 6.171 1.00 95.31 493 ILE A C 1
ATOM 3698 O O . ILE A 1 493 ? -10.230 7.514 7.155 1.00 95.31 493 ILE A O 1
ATOM 3702 N N . HIS A 1 494 ? -11.297 5.741 6.274 1.00 93.88 494 HIS A N 1
ATOM 3703 C CA . HIS A 1 494 ? -11.689 5.120 7.542 1.00 93.88 494 HIS A CA 1
ATOM 3704 C C . HIS A 1 494 ? -11.154 3.685 7.596 1.00 93.88 494 HIS A C 1
ATOM 3706 O O . HIS A 1 494 ? -11.542 2.846 6.784 1.00 93.88 494 HIS A O 1
ATOM 3712 N N . VAL A 1 495 ? -10.250 3.422 8.538 1.00 95.81 495 VAL A N 1
ATOM 3713 C CA . VAL A 1 495 ? -9.648 2.111 8.821 1.00 95.81 495 VAL A CA 1
ATOM 3714 C C . VAL A 1 495 ? -10.309 1.558 10.076 1.00 95.81 495 VAL A C 1
ATOM 3716 O O . VAL A 1 495 ? -10.391 2.269 11.072 1.00 95.81 495 VAL A O 1
ATOM 3719 N N . GLN A 1 496 ? -10.782 0.313 10.058 1.00 94.25 496 GLN A N 1
ATOM 3720 C CA . GLN A 1 496 ? -11.510 -0.267 11.188 1.00 94.25 496 GLN A CA 1
ATOM 3721 C C . GLN A 1 496 ? -11.310 -1.778 11.308 1.00 94.25 496 GLN A C 1
ATOM 3723 O O . GLN A 1 496 ? -11.453 -2.509 10.329 1.00 94.25 496 GLN A O 1
ATOM 3728 N N . VAL A 1 497 ? -11.072 -2.252 12.531 1.00 94.88 497 VAL A N 1
ATOM 3729 C CA . VAL A 1 497 ? -11.165 -3.667 12.909 1.00 94.88 497 VAL A CA 1
ATOM 3730 C C . VAL A 1 497 ? -12.635 -4.089 12.878 1.00 94.88 497 VAL A C 1
ATOM 3732 O O . VAL A 1 497 ? -13.492 -3.448 13.489 1.00 94.88 497 VAL A O 1
ATOM 3735 N N . ILE A 1 498 ? -12.941 -5.158 12.143 1.00 92.75 498 ILE A N 1
ATOM 3736 C CA . ILE A 1 498 ? -14.310 -5.652 11.942 1.00 92.75 498 ILE A CA 1
ATOM 3737 C C . ILE A 1 498 ? -14.489 -7.059 12.537 1.00 92.75 498 ILE A C 1
ATOM 3739 O O . ILE A 1 498 ? -13.510 -7.795 12.661 1.00 92.75 498 ILE A O 1
ATOM 3743 N N . PRO A 1 499 ? -15.722 -7.469 12.894 1.00 90.88 499 PRO A N 1
ATOM 3744 C CA . PRO A 1 499 ? -15.978 -8.793 13.458 1.00 90.88 499 PRO A CA 1
ATOM 3745 C C . PRO A 1 499 ? -15.518 -9.961 12.568 1.00 90.88 499 PRO A C 1
ATOM 3747 O O . PRO A 1 499 ? -15.582 -9.910 11.338 1.00 90.88 499 PRO A O 1
ATOM 3750 N N . ASN A 1 500 ? -15.093 -11.061 13.193 1.00 91.00 500 ASN A N 1
ATOM 3751 C CA . ASN A 1 500 ? -14.550 -12.214 12.467 1.00 91.00 500 ASN A CA 1
ATOM 3752 C C . ASN A 1 500 ? -15.614 -13.012 11.681 1.00 91.00 500 ASN A C 1
ATOM 3754 O O . ASN A 1 500 ? -15.260 -13.761 10.769 1.00 91.00 500 ASN A O 1
ATOM 3758 N N . ASP A 1 501 ? -16.908 -12.828 11.963 1.00 89.50 501 ASP A N 1
ATOM 3759 C CA . ASP A 1 501 ? -18.029 -13.425 11.222 1.00 89.50 501 ASP A CA 1
ATOM 3760 C C . ASP A 1 501 ? -18.422 -12.649 9.947 1.00 89.50 501 ASP A C 1
ATOM 3762 O O . ASP A 1 501 ? -19.241 -13.134 9.163 1.00 89.50 501 ASP A O 1
ATOM 3766 N N . ILE A 1 502 ? -17.802 -11.492 9.675 1.00 89.88 502 ILE A N 1
ATOM 3767 C CA . ILE A 1 502 ? -17.999 -10.754 8.421 1.00 89.88 502 ILE A CA 1
ATOM 3768 C C . ILE A 1 502 ? -17.474 -11.588 7.238 1.00 89.88 502 ILE A C 1
ATOM 3770 O O . ILE A 1 502 ? -16.298 -11.966 7.183 1.00 89.88 502 ILE A O 1
ATOM 3774 N N . VAL A 1 503 ? -18.352 -11.853 6.265 1.00 92.19 503 VAL A N 1
ATOM 3775 C CA . VAL A 1 503 ? -18.053 -12.611 5.039 1.00 92.19 503 VAL A CA 1
ATOM 3776 C C . VAL A 1 503 ? -17.755 -11.659 3.882 1.00 92.19 503 VAL A C 1
ATOM 3778 O O . VAL A 1 503 ? -18.521 -10.734 3.614 1.00 92.19 503 VAL A O 1
ATOM 3781 N N . PHE A 1 504 ? -16.671 -11.918 3.150 1.00 95.25 504 PHE A N 1
ATOM 3782 C CA . PHE A 1 504 ? -16.266 -11.133 1.982 1.00 95.25 504 PHE A CA 1
ATOM 3783 C C . PHE A 1 504 ? -17.039 -11.585 0.724 1.00 95.25 504 PHE A C 1
ATOM 3785 O O . PHE A 1 504 ? -16.493 -12.275 -0.137 1.00 95.25 504 PHE A O 1
ATOM 3792 N N . GLY A 1 505 ? -18.337 -11.268 0.659 1.00 94.56 505 GLY A N 1
ATOM 3793 C CA . GLY A 1 505 ? -19.228 -11.648 -0.451 1.00 94.56 505 GLY A CA 1
ATOM 3794 C C . GLY A 1 505 ? -18.973 -10.889 -1.764 1.00 94.56 505 GLY A C 1
ATOM 3795 O O . GLY A 1 505 ? -18.081 -10.058 -1.846 1.00 94.56 505 GLY A O 1
ATOM 3796 N N . GLU A 1 506 ? -19.782 -11.140 -2.800 1.00 95.25 506 GLU A N 1
ATOM 3797 C CA . GLU A 1 506 ? -19.644 -10.436 -4.095 1.00 95.25 506 GLU A CA 1
ATOM 3798 C C . GLU A 1 506 ? -20.086 -8.969 -4.051 1.00 95.25 506 GLU A C 1
ATOM 3800 O O . GLU A 1 506 ? -19.598 -8.144 -4.818 1.00 95.25 506 GLU A O 1
ATOM 3805 N N . THR A 1 507 ? -21.031 -8.637 -3.174 1.00 94.19 507 THR A N 1
ATOM 3806 C CA . THR A 1 507 ? -21.639 -7.305 -3.099 1.00 94.19 507 THR A CA 1
ATOM 3807 C C . THR A 1 507 ? -21.789 -6.860 -1.660 1.00 94.19 507 THR A C 1
ATOM 3809 O O . THR A 1 507 ? -22.246 -7.634 -0.817 1.00 94.19 507 THR A O 1
ATOM 3812 N N . ILE A 1 508 ? -21.506 -5.587 -1.405 1.00 90.88 508 ILE A N 1
ATOM 3813 C CA . ILE A 1 508 ? -21.684 -4.943 -0.109 1.00 90.88 508 ILE A CA 1
ATOM 3814 C C . ILE A 1 508 ? -22.545 -3.692 -0.299 1.00 90.88 508 ILE A C 1
ATOM 3816 O O . ILE A 1 508 ? -22.208 -2.807 -1.078 1.00 90.88 508 ILE A O 1
ATOM 3820 N N . SER A 1 509 ? -23.673 -3.589 0.403 1.00 87.56 509 SER A N 1
ATOM 3821 C CA . SER A 1 509 ? -24.518 -2.389 0.351 1.00 87.56 509 SER A CA 1
ATOM 3822 C C .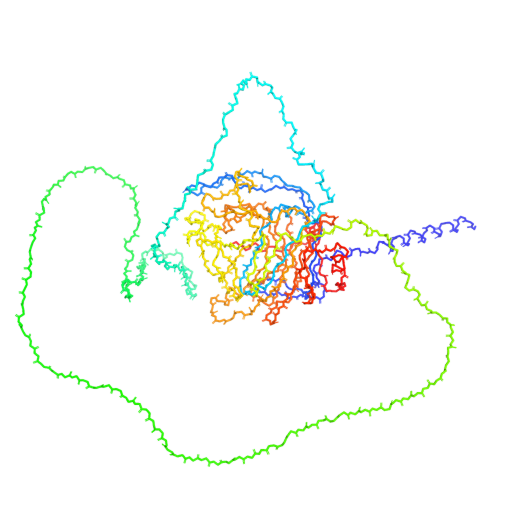 SER A 1 509 ? -23.899 -1.230 1.136 1.00 87.56 509 SER A C 1
ATOM 3824 O O . SER A 1 509 ? -23.413 -1.446 2.247 1.00 87.56 509 SER A O 1
ATOM 3826 N N . GLY A 1 510 ? -24.014 0.001 0.632 1.00 79.50 510 GLY A N 1
ATOM 3827 C CA . GLY A 1 510 ? -23.572 1.204 1.343 1.00 79.50 510 GLY A CA 1
ATOM 3828 C C . GLY A 1 510 ? -24.160 1.324 2.754 1.00 79.50 510 GLY A C 1
ATOM 3829 O O . GLY A 1 510 ? -23.404 1.551 3.688 1.00 79.50 510 GLY A O 1
ATOM 3830 N N . ASP A 1 511 ? -25.451 1.015 2.947 1.00 78.25 511 ASP A N 1
ATOM 3831 C CA . ASP A 1 511 ? -26.111 0.959 4.270 1.00 78.25 511 ASP A CA 1
ATOM 3832 C C . ASP A 1 511 ? -25.393 0.030 5.281 1.00 78.25 511 ASP A C 1
ATOM 3834 O O . ASP A 1 511 ? -25.441 0.262 6.489 1.00 78.25 511 ASP A O 1
ATOM 3838 N N . TYR A 1 512 ? -24.703 -1.013 4.803 1.00 80.00 512 TYR A N 1
ATOM 3839 C CA . TYR A 1 512 ? -23.942 -1.947 5.641 1.00 80.00 512 TYR A CA 1
ATOM 3840 C C . TYR A 1 512 ? -22.544 -1.407 5.976 1.00 80.00 512 TYR A C 1
ATOM 3842 O O . TYR A 1 512 ? -22.119 -1.516 7.125 1.00 80.00 512 TYR A O 1
ATOM 3850 N N . LEU A 1 513 ? -21.866 -0.741 5.033 1.00 76.62 513 LEU A N 1
ATOM 3851 C CA . LEU A 1 513 ? -20.610 -0.017 5.302 1.00 76.62 513 LEU A CA 1
ATOM 3852 C C . LEU A 1 513 ? -20.822 1.158 6.258 1.00 76.62 513 LEU A C 1
ATOM 3854 O O . LEU A 1 513 ? -20.019 1.362 7.168 1.00 76.62 513 LEU A O 1
ATOM 3858 N N . ASP A 1 514 ? -21.941 1.865 6.105 1.00 76.31 514 ASP A N 1
ATOM 3859 C CA . ASP A 1 514 ? -22.433 2.864 7.051 1.00 76.31 514 ASP A CA 1
ATOM 3860 C C . ASP A 1 514 ? -22.642 2.251 8.443 1.00 76.31 514 ASP A C 1
ATOM 3862 O O . ASP A 1 514 ? -22.317 2.880 9.447 1.00 76.31 514 ASP A O 1
ATOM 3866 N N . SER A 1 515 ? -23.167 1.020 8.524 1.00 76.19 515 SER A N 1
ATOM 3867 C CA . SER A 1 515 ? -23.368 0.330 9.804 1.00 76.19 515 SER A CA 1
ATOM 3868 C C . SER A 1 515 ? -22.052 -0.086 10.471 1.00 76.19 515 SER A C 1
ATOM 3870 O O . SER A 1 515 ? -21.921 0.090 11.680 1.00 76.19 515 SER A O 1
ATOM 3872 N N . ILE A 1 516 ? -21.058 -0.533 9.692 1.00 72.69 516 ILE A N 1
ATOM 3873 C CA . ILE A 1 516 ? -19.701 -0.849 10.169 1.00 72.69 516 ILE A CA 1
ATOM 3874 C C . ILE A 1 516 ? -19.022 0.431 10.673 1.00 72.69 516 ILE A C 1
ATOM 3876 O O . ILE A 1 516 ? -18.666 0.516 11.845 1.00 72.69 516 ILE A O 1
ATOM 3880 N N . SER A 1 517 ? -18.966 1.475 9.841 1.00 71.75 517 SER A N 1
ATOM 3881 C CA . SER A 1 517 ? -18.345 2.775 10.163 1.00 71.75 517 SER A CA 1
ATOM 3882 C C . SER A 1 517 ? -18.967 3.491 11.373 1.00 71.75 517 SER A C 1
ATOM 3884 O O . SER A 1 517 ? -18.391 4.446 11.897 1.00 71.75 517 SER A O 1
ATOM 3886 N N . ARG A 1 518 ? -20.164 3.065 11.803 1.00 69.56 518 ARG A N 1
ATOM 3887 C CA . ARG A 1 518 ? -20.912 3.601 12.954 1.00 69.56 518 ARG A CA 1
ATOM 3888 C C . ARG A 1 518 ? -20.987 2.641 14.146 1.00 69.56 518 ARG A C 1
ATOM 3890 O O . ARG A 1 518 ? -21.557 3.031 15.162 1.00 69.56 518 ARG A O 1
ATOM 3897 N N . SER A 1 519 ? -20.452 1.419 14.054 1.00 65.56 519 SER A N 1
ATOM 3898 C CA . SER A 1 519 ? -20.520 0.436 15.149 1.00 65.56 519 SER A CA 1
ATOM 3899 C C . SER A 1 519 ? -19.499 0.684 16.261 1.00 65.56 519 SER A C 1
ATOM 3901 O O . SER A 1 519 ? -19.629 0.108 17.337 1.00 65.56 519 SER A O 1
ATOM 3903 N N . VAL A 1 520 ? -18.483 1.513 16.006 1.00 62.12 520 VAL A N 1
ATOM 3904 C CA . VAL A 1 520 ? -17.431 1.856 16.971 1.00 62.12 520 VAL A CA 1
ATOM 3905 C C . VAL A 1 520 ? -17.966 2.881 17.974 1.00 62.12 520 VAL A C 1
ATOM 3907 O O . VAL A 1 520 ? -18.424 3.959 17.583 1.00 62.12 520 VAL A O 1
ATOM 3910 N N . GLU A 1 521 ? -17.902 2.580 19.275 1.00 59.28 521 GLU A N 1
ATOM 3911 C CA . GLU A 1 521 ? -18.209 3.579 20.304 1.00 59.28 521 GLU A CA 1
ATOM 3912 C C . GLU A 1 521 ? -17.205 4.744 20.250 1.00 59.28 521 GLU A C 1
ATOM 3914 O O . GLU A 1 521 ? -16.042 4.578 19.889 1.00 59.28 521 GLU A O 1
ATOM 3919 N N . VAL A 1 522 ? -17.629 5.942 20.669 1.00 58.09 522 VAL A N 1
ATOM 3920 C CA . VAL A 1 522 ? -16.882 7.217 20.530 1.00 58.09 522 VAL A CA 1
ATOM 3921 C C . VAL A 1 522 ? -15.603 7.292 21.406 1.00 58.09 522 VAL A C 1
ATOM 3923 O O . VAL A 1 522 ? -15.007 8.358 21.564 1.00 58.09 522 VAL A O 1
ATOM 3926 N N . LEU A 1 523 ? -15.168 6.169 21.980 1.00 58.41 523 LEU A N 1
ATOM 3927 C CA . LEU A 1 523 ? -13.895 5.987 22.687 1.00 58.41 523 LEU A CA 1
ATOM 3928 C C . LEU A 1 523 ? -12.905 5.102 21.903 1.00 58.41 523 LEU A C 1
ATOM 3930 O O . LEU A 1 523 ? -11.704 5.307 22.013 1.00 58.41 523 LEU A O 1
ATOM 3934 N N . ASN A 1 524 ? -13.381 4.185 21.055 1.00 81.00 524 ASN A N 1
ATOM 3935 C CA . ASN A 1 524 ? -12.527 3.236 20.324 1.00 81.00 524 ASN A CA 1
ATOM 3936 C C . ASN A 1 524 ? -12.176 3.722 18.900 1.00 81.00 524 ASN A C 1
ATOM 3938 O O . ASN A 1 524 ? -11.602 2.975 18.110 1.00 81.00 524 ASN A O 1
ATOM 3942 N N . LEU A 1 525 ? -12.529 4.968 18.569 1.00 87.69 525 LEU A N 1
ATOM 3943 C CA . LEU A 1 525 ? -12.286 5.619 17.281 1.00 87.69 525 LEU A CA 1
ATOM 3944 C C . LEU A 1 525 ? -11.378 6.839 17.473 1.00 87.69 525 LEU A C 1
ATOM 3946 O O . LEU A 1 525 ? -11.810 7.833 18.072 1.00 87.69 525 LEU A O 1
ATOM 3950 N N . SER A 1 526 ? -10.179 6.797 16.892 1.00 88.50 526 SER A N 1
ATOM 3951 C CA . SER A 1 526 ? -9.402 8.014 16.648 1.00 88.50 526 SER A CA 1
ATOM 3952 C C . SER A 1 526 ? -9.921 8.747 15.407 1.00 88.50 526 SER A C 1
ATOM 3954 O O . SER A 1 526 ? -10.506 8.159 14.491 1.00 88.50 526 SER A O 1
ATOM 3956 N N . VAL A 1 527 ? -9.732 10.063 15.382 1.00 87.31 527 VAL A N 1
ATOM 3957 C CA . VAL A 1 527 ? -10.071 10.931 14.254 1.00 87.31 527 VAL A CA 1
ATOM 3958 C C . VAL A 1 527 ? -8.896 11.872 14.033 1.00 87.31 527 VAL A C 1
ATOM 3960 O O . VAL A 1 527 ? -8.405 12.460 14.992 1.00 87.31 527 VAL A O 1
ATOM 3963 N N . PHE A 1 528 ? -8.472 12.041 12.783 1.00 84.75 528 PHE A N 1
ATOM 3964 C CA . PHE A 1 528 ? -7.364 12.919 12.425 1.00 84.75 528 PHE A CA 1
ATOM 3965 C C . PHE A 1 528 ? -7.782 13.884 11.315 1.00 84.75 528 PHE A C 1
ATOM 3967 O O . PHE A 1 528 ? -8.041 13.477 10.183 1.00 84.75 528 PHE A O 1
ATOM 3974 N N . ASP A 1 529 ? -7.830 15.180 11.620 1.00 84.94 529 ASP A N 1
ATOM 3975 C CA . ASP A 1 529 ? -8.194 16.200 10.637 1.00 84.94 529 ASP A CA 1
ATOM 3976 C C . ASP A 1 529 ? -6.954 16.771 9.936 1.00 84.94 529 ASP A C 1
ATOM 3978 O O . ASP A 1 529 ? -6.234 17.599 10.500 1.00 84.94 529 ASP A O 1
ATOM 3982 N N . ILE A 1 530 ? -6.719 16.344 8.690 1.00 82.44 530 ILE A N 1
ATOM 3983 C CA . ILE A 1 530 ? -5.514 16.671 7.907 1.00 82.44 530 ILE A CA 1
ATOM 3984 C C . ILE A 1 530 ? -5.296 18.189 7.797 1.00 82.44 530 ILE A C 1
ATOM 3986 O O . ILE A 1 530 ? -4.168 18.672 7.913 1.00 82.44 530 ILE A O 1
ATOM 3990 N N . VAL A 1 531 ? -6.369 18.967 7.629 1.00 73.12 531 VAL A N 1
ATOM 3991 C CA . VAL A 1 531 ? -6.297 20.429 7.461 1.00 73.12 531 VAL A CA 1
ATOM 3992 C C . VAL A 1 531 ? -6.106 21.157 8.795 1.00 73.12 531 VAL A C 1
ATOM 3994 O O . VAL A 1 531 ? -5.449 22.203 8.840 1.00 73.12 531 VAL A O 1
ATOM 3997 N N . THR A 1 532 ? -6.673 20.633 9.883 1.00 58.56 532 THR A N 1
ATOM 3998 C CA . THR A 1 532 ? -6.699 21.322 11.180 1.00 58.56 532 THR A CA 1
ATOM 3999 C C . THR A 1 532 ? -5.508 20.962 12.067 1.00 58.56 532 THR A C 1
ATOM 4001 O O . THR A 1 532 ? -4.948 21.859 12.701 1.00 58.56 532 THR A O 1
ATOM 4004 N N . VAL A 1 533 ? -5.051 19.703 12.079 1.00 55.44 533 VAL A N 1
ATOM 4005 C CA . VAL A 1 533 ? -3.884 19.287 12.885 1.00 55.44 533 VAL A CA 1
ATOM 4006 C C . VAL A 1 533 ? -2.597 19.943 12.371 1.00 55.44 533 VAL A C 1
ATOM 4008 O O . VAL A 1 533 ? -1.839 20.495 13.170 1.00 55.44 533 VAL A O 1
ATOM 4011 N N . ASN A 1 534 ? -2.424 20.046 11.045 1.00 51.16 534 ASN A N 1
ATOM 4012 C CA . ASN A 1 534 ? -1.317 20.776 10.401 1.00 51.16 534 ASN A CA 1
ATOM 4013 C C . ASN A 1 534 ? -1.281 22.294 10.706 1.00 51.16 534 ASN A C 1
ATOM 4015 O O . ASN A 1 534 ? -0.335 22.983 10.329 1.00 51.16 534 ASN A O 1
ATOM 4019 N N . ARG A 1 535 ? -2.294 22.843 11.394 1.00 39.00 535 ARG A N 1
ATOM 4020 C CA . ARG A 1 535 ? -2.311 24.230 11.899 1.00 39.00 535 ARG A CA 1
ATOM 4021 C C . ARG A 1 535 ? -2.146 24.335 13.418 1.00 39.00 535 ARG A C 1
ATOM 4023 O O . ARG A 1 535 ? -2.067 25.452 13.924 1.00 39.00 535 ARG A O 1
ATOM 4030 N N . ALA A 1 536 ? -2.140 23.212 14.137 1.00 35.75 536 ALA A N 1
ATOM 4031 C CA . ALA A 1 536 ? -2.217 23.179 15.594 1.00 35.75 536 ALA A CA 1
ATOM 4032 C C . ALA A 1 536 ? -0.849 23.005 16.271 1.00 35.75 536 ALA A C 1
ATOM 4034 O O . ALA A 1 536 ? -0.523 23.788 17.161 1.00 35.75 536 ALA A O 1
ATOM 4035 N N . HIS A 1 537 ? -0.052 22.008 15.865 1.00 34.16 537 HIS A N 1
ATOM 4036 C CA . HIS A 1 537 ? 1.206 21.670 16.541 1.00 34.16 537 HIS A CA 1
ATOM 4037 C C . HIS A 1 537 ? 2.306 21.199 15.587 1.00 34.16 537 HIS A C 1
ATOM 4039 O O . HIS A 1 537 ? 2.053 20.507 14.605 1.00 34.16 537 HIS A O 1
ATOM 4045 N N . CYS A 1 538 ? 3.552 21.516 15.947 1.00 29.94 538 CYS A N 1
ATOM 4046 C CA . CYS A 1 538 ? 4.739 20.897 15.368 1.00 29.94 538 CYS A CA 1
ATOM 4047 C C . CYS A 1 538 ? 4.869 19.454 15.879 1.00 29.94 538 CYS A C 1
ATOM 4049 O O . CYS A 1 538 ? 5.564 19.213 16.864 1.00 29.94 538 CYS A O 1
ATOM 4051 N N . ILE A 1 539 ? 4.209 18.503 15.219 1.00 36.41 539 ILE A N 1
ATOM 4052 C CA . ILE A 1 539 ? 4.536 17.082 15.366 1.00 36.41 539 ILE A CA 1
ATOM 4053 C C . ILE A 1 539 ? 5.726 16.800 14.446 1.00 36.41 539 ILE A C 1
ATOM 4055 O O . ILE A 1 539 ? 5.682 17.091 13.250 1.00 36.41 539 ILE A O 1
ATOM 4059 N N . SER A 1 540 ? 6.811 16.268 15.005 1.00 29.06 540 SER A N 1
ATOM 4060 C CA . SER A 1 540 ? 7.976 15.856 14.227 1.00 29.06 540 SER A CA 1
ATOM 4061 C C . SER A 1 540 ? 7.646 14.604 13.420 1.00 29.06 540 SER A C 1
ATOM 4063 O O . SER A 1 540 ? 7.824 13.491 13.905 1.00 29.06 540 SER A O 1
ATOM 4065 N N . VAL A 1 541 ? 7.204 14.787 12.173 1.00 34.19 541 VAL A N 1
ATOM 4066 C CA . VAL A 1 541 ? 7.248 13.725 11.161 1.00 34.19 541 VAL A CA 1
ATOM 4067 C C . VAL A 1 541 ? 8.721 13.400 10.920 1.00 34.19 541 VAL A C 1
ATOM 4069 O O . VAL A 1 541 ? 9.411 14.086 10.162 1.00 34.19 541 VAL A O 1
ATOM 4072 N N . LEU A 1 542 ? 9.227 12.393 11.632 1.00 30.84 542 LEU A N 1
ATOM 4073 C CA . LEU A 1 542 ? 10.550 11.839 11.396 1.00 30.84 542 LEU A CA 1
ATOM 4074 C C . LEU A 1 542 ? 10.482 11.025 10.104 1.00 30.84 542 LEU A C 1
ATOM 4076 O O . LEU A 1 542 ? 10.205 9.831 10.131 1.00 30.84 542 LEU A O 1
ATOM 4080 N N . VAL A 1 543 ? 10.709 11.697 8.975 1.00 25.06 543 VAL A N 1
ATOM 4081 C CA . VAL A 1 543 ? 10.890 11.040 7.679 1.00 25.06 543 VAL A CA 1
ATOM 4082 C C . VAL A 1 543 ? 12.084 10.094 7.803 1.00 25.06 543 VAL A C 1
ATOM 4084 O O . VAL A 1 543 ? 13.229 10.545 7.869 1.00 25.06 543 VAL A O 1
ATOM 4087 N N . LEU A 1 544 ? 11.809 8.793 7.878 1.00 26.19 544 LEU A N 1
ATOM 4088 C CA . LEU A 1 544 ? 12.826 7.753 7.807 1.00 26.19 544 LEU A CA 1
ATOM 4089 C C . LEU A 1 544 ? 13.272 7.647 6.343 1.00 26.19 544 LEU A C 1
ATOM 4091 O O . LEU A 1 544 ? 12.487 7.289 5.469 1.00 26.19 544 LEU A O 1
ATOM 4095 N N . THR A 1 545 ? 14.519 8.048 6.094 1.00 28.80 545 THR A N 1
ATOM 4096 C CA . THR A 1 545 ? 15.197 8.036 4.785 1.00 28.80 545 THR A CA 1
ATOM 4097 C C . THR A 1 545 ? 16.148 6.862 4.665 1.00 28.80 545 THR A C 1
ATOM 4099 O O . THR A 1 545 ? 16.904 6.680 5.648 1.00 28.80 545 THR A O 1
#

Secondary structure (DSSP, 8-state):
-HHHHHHHHHHHHHHHHHHH---------GGGG--EEETTEEE--B-SEEEEES----EEEEEEEEE-TTS-EEEEEEEE-STTTTTTS-EEEEEEBSEEEEEEEEEEE--S---S-------------------------------PPP-----PPPP----PPP------TT--SS-PPPPEEEEEETTEEEEEE------------------------------------------------------------PPPP------------------------S-STTSPPEEEEEEEEETTTTEEESEEEEES-TTSSSS-EETTTEE--EEEPTTSSSEESS--PPPSSEE-BT-EEEEEES-B--TTTTS---TT---B--B-SSSEEEEEEEE-----SSHHHHHT---EEEEEETTTTTT-SSSSSSSGGGT--EEEEEEE-TT-TTEEEEEEESSS-EE-SSBEEP--SS-EEEEEEEETTTTEEEEEEE-TT----SEEEHHHHHHHHT-S-TTSEEEEEHHHHTTT---------

Organism: NCBI:txid1763456

Solvent-accessible surface area (backbone atoms only — not comparable to full-atom values): 33345 Å² total; per-residue (Å²): 110,73,70,58,54,54,53,54,52,51,52,51,51,52,51,52,51,57,63,64,60,56,79,78,74,78,48,50,47,51,44,90,82,40,66,48,75,52,72,94,38,66,40,33,37,78,31,49,27,45,32,39,32,57,52,31,40,70,53,63,22,36,40,53,74,48,76,44,98,86,50,48,63,45,62,45,85,42,76,46,60,51,42,38,17,53,61,24,43,34,31,26,42,36,41,32,8,23,29,32,60,45,36,38,36,33,28,35,62,55,70,89,71,84,78,87,69,96,80,86,90,87,85,86,87,89,79,92,80,93,82,84,88,82,81,89,84,93,83,76,94,77,91,78,92,80,85,83,78,90,77,88,76,86,80,84,84,84,80,90,78,88,79,79,84,84,87,81,95,77,92,72,96,84,80,89,78,92,82,85,76,82,56,70,47,72,50,74,57,99,89,41,83,49,73,48,71,69,84,79,84,72,89,81,88,78,89,83,84,92,81,91,88,87,82,85,89,87,82,88,87,84,90,88,89,85,88,88,87,89,91,88,90,86,88,89,84,90,89,82,90,85,86,88,86,88,90,87,88,81,88,86,81,88,82,87,82,86,83,78,89,84,87,78,83,89,80,93,82,78,90,79,88,81,89,90,79,82,79,72,78,70,77,73,68,99,69,76,86,87,72,57,54,41,27,34,55,62,27,39,38,29,18,90,77,66,43,66,43,50,44,39,41,25,17,74,38,13,49,57,62,23,28,30,55,48,96,69,55,43,41,18,21,10,25,16,33,39,61,40,75,47,39,16,74,51,82,36,66,57,44,74,48,71,25,49,40,74,29,48,37,32,41,32,34,60,50,66,56,56,100,57,76,66,53,58,61,38,86,65,38,45,54,53,36,34,56,55,46,43,45,36,36,41,38,39,31,33,28,37,47,79,47,71,88,41,78,68,27,46,78,26,33,45,28,31,36,32,34,35,30,37,54,24,48,25,39,13,66,79,67,85,55,29,22,60,95,42,25,41,27,38,35,35,69,33,30,20,59,81,75,43,60,61,43,21,27,34,36,38,49,35,85,71,47,49,67,54,34,30,24,36,74,50,36,48,75,65,75,43,31,39,38,38,40,36,36,42,93,72,14,29,45,37,37,33,64,45,67,83,84,69,74,89,62,65,65,48,50,29,72,54,54,54,48,57,78,60,67,63,56,93,77,33,49,41,36,40,38,37,69,58,50,76,73,70,61,92,72,83,80,77,78,87,125

Sequence (545 aa):
MKLHTHILTLIILVLSFAAFCLSISVRADQCLHGSEEIGGNHYCQAVEAFRYTNVGTDGTYQRVVNMGSDGACDKDPQQFSGPLSPLNEEVSLHFRGPIELKQIAVYTPVSASDGDTAHHHRHHDVLESRHGGHNIHDRGNADSTVTIVDIVTETTCVTESSSEPADARSTDPAAIDKAATPVMVTATIDGQVVSWVNDWFGSSQTAPADVHTSATAHLANEATKTPADLPVNSPPSPPTDSATDSLAVLLQSRPVATLHSAAAATTSIDQSTPAGMGLQLKQVNKLESLNAPTFQRSGYYSAEQQVSDGLVFLSNFGGAGSGVWDLAFGSSLSYVNNQGTACSKIPQILADVLVPSGHEFAIMTNKSCFDNDCGYVRPGSIAYHGFDGADKLFLMEFSMPNDTSTFEAVRNNIPAIWLLNAQIPRTQQYGKCSCWDSGCGEFDIIEAVGTEPFKLKSTLHSNTPGGDSDFVQRPTDGYMKLAVIFSSQTSTIHVQVIPNDIVFGETISGDYLDSISRSVEVLNLSVFDIVTVNRAHCISVLVLT